Protein AF-A0A355DBF8-F1 (afdb_monomer)

Radius of gyration: 26.28 Å; Cα contacts (8 Å, |Δi|>4): 468; chains: 1; bounding box: 86×50×67 Å

Solvent-accessible surface area (backbone atoms only — not comparable to full-atom values): 27034 Å² total; per-residue (Å²): 114,77,66,80,81,60,58,61,68,63,49,49,53,48,66,75,42,72,82,57,58,82,89,74,49,54,72,70,55,44,55,54,45,52,59,50,47,58,53,50,49,53,42,51,53,51,52,51,52,47,31,46,59,65,34,53,73,75,43,67,56,92,89,52,71,64,51,10,53,47,71,62,74,80,52,55,57,67,54,52,49,53,52,50,48,43,62,66,62,61,81,92,58,79,98,62,48,53,61,53,51,56,54,51,74,59,52,44,67,74,75,76,63,45,87,90,41,70,83,67,71,78,57,68,70,68,66,71,60,78,71,70,74,86,64,60,64,66,51,50,47,51,55,49,46,53,53,49,53,46,37,70,75,75,36,62,66,45,48,52,58,50,46,56,50,51,42,53,54,45,51,53,55,47,73,67,66,56,62,80,48,51,47,57,52,51,50,43,54,48,47,55,52,52,50,43,44,52,46,58,52,66,58,39,82,92,56,54,71,69,58,33,54,53,47,51,52,51,53,47,52,48,42,56,52,51,37,49,51,53,30,54,60,52,69,76,57,89,75,95,65,55,70,70,59,46,51,43,36,47,50,35,39,50,54,50,52,15,54,51,41,39,53,49,50,42,52,52,44,55,51,51,41,45,72,74,41,48,78,78,59,42,70,66,56,76,90,45,60,66,55,84,82,59,89,71,58,74,88,50,44,61,46,37,44,46,63,78,51,91,63,82,65,49,70,60,54,52,51,51,41,39,53,51,34,66,73,52,21,75,46,97,86,41,76,48,43,71,83,29,61,40,49,46,24,29,45,42,34,43,34,71,71,48,82,57,63,71,102,50,41,46,52,55,55,53,49,53,39,52,53,52,38,51,51,39,54,76,70,68,54,56,67,75,64,41,72,68,51,59,94,35,71,66,59,49,52,42,50,50,51,41,41,51,51,35,45,29,29,76,77,47,62,46,67,56,52,59,50,53,52,52,48,53,50,45,50,51,42,33,57,51,36,40,45,71,54,68,39,68,58,61,31,43,54,51,51,40,49,50,48,68,55,51,52,52,67,67,46,64,89,41,40,70,54,34,40,71,74,72,70,41,67,47,121

pLDDT: mean 79.74, std 15.03, range [36.81, 97.88]

Sequence (475 aa):
MEVKDFNIEQYVNSYILCGRNKSELSQQEYDYYLEKKGSVEKNVQNILKHFSAYQREAGFSFDKEVLGYFPLEQFDSKDISKFLDHIFSVKDTDNFTGNKVVYNLSKISVDSIDNGTKDKTRSFDFFYMNEPSKNDFEERINSLKDKNRCIIRKEPQNVKMLIERCVFELEKFKEEKVLSNIAYVVDYVADLFLQIFNYWVISFTYTSFDKKMKMVKRIEAYLQSYKKSVIELNKGGSIKISLEDTVSIFISFLTKRNDYGEYMGILKELEKEQCQEPKFFANPQVLYKVKKGDIVSKDKERYIITEDTKVDDYADKLKKTKEIIKVFSQYGMRIADINSVFDVKVYFREIYLSNSKYKCQAKTIVRKYLEEYQNKKDNGYDMQEIVKSFEKESEYQFLREKISRGYFRETCDIRLYSEKNKLQKSLYEVLLSILLTYNYAGSIDLLQQLVNELIPICFEDFEDVFESINGYRIF

Structure (mmCIF, N/CA/C/O backbone):
data_AF-A0A355DBF8-F1
#
_entry.id   AF-A0A355DBF8-F1
#
loop_
_atom_site.group_PDB
_atom_site.id
_atom_site.type_symbol
_atom_site.label_atom_id
_atom_site.label_alt_id
_atom_site.label_comp_id
_atom_site.label_asym_id
_atom_site.label_entity_id
_atom_site.label_seq_id
_atom_site.pdbx_PDB_ins_code
_atom_site.Cartn_x
_atom_site.Cartn_y
_atom_site.Cartn_z
_atom_site.occupancy
_atom_site.B_iso_or_equiv
_atom_site.auth_seq_id
_atom_site.auth_comp_id
_atom_site.auth_asym_id
_atom_site.auth_atom_id
_atom_site.pdbx_PDB_model_num
ATOM 1 N N . MET A 1 1 ? -21.924 -12.452 19.438 1.00 46.19 1 MET A N 1
ATOM 2 C CA . MET A 1 1 ? -22.442 -12.017 20.751 1.00 46.19 1 MET A CA 1
ATOM 3 C C . MET A 1 1 ? -23.321 -10.812 20.462 1.00 46.19 1 MET A C 1
ATOM 5 O O . MET A 1 1 ? -22.826 -9.909 19.808 1.00 46.19 1 MET A O 1
ATOM 9 N N . GLU A 1 2 ? -24.612 -10.824 20.798 1.00 50.03 2 GLU A N 1
ATOM 10 C CA . GLU A 1 2 ? -25.422 -9.595 20.695 1.00 50.03 2 GLU A CA 1
ATOM 11 C C . GLU A 1 2 ? -24.901 -8.565 21.706 1.00 50.03 2 GLU A C 1
ATOM 13 O O . GLU A 1 2 ? -24.300 -8.964 22.708 1.00 50.03 2 GLU A O 1
ATOM 18 N N . VAL A 1 3 ? -25.121 -7.269 21.453 1.00 59.06 3 VAL A N 1
ATOM 19 C CA . VAL A 1 3 ? -24.948 -6.198 22.449 1.00 59.06 3 VAL A CA 1
ATOM 20 C C . VAL A 1 3 ? -26.001 -6.432 23.535 1.00 59.06 3 VAL A C 1
ATOM 22 O O . VAL A 1 3 ? -27.079 -5.841 23.534 1.00 59.06 3 VAL A O 1
ATOM 25 N N . LYS A 1 4 ? -25.742 -7.427 24.385 1.00 55.16 4 LYS A N 1
ATOM 26 C CA . LYS A 1 4 ? -26.599 -7.799 25.499 1.00 55.16 4 LYS A CA 1
ATOM 27 C C . LYS A 1 4 ? -26.622 -6.575 26.404 1.00 55.16 4 LYS A C 1
ATOM 29 O O . LYS A 1 4 ? -25.563 -6.102 26.790 1.00 55.16 4 LYS A O 1
ATOM 34 N N . ASP A 1 5 ? -27.813 -6.042 26.650 1.00 67.88 5 ASP A N 1
ATOM 35 C CA . ASP A 1 5 ? -28.116 -4.977 27.619 1.00 67.88 5 ASP A CA 1
ATOM 36 C C . ASP A 1 5 ? -28.332 -3.552 27.070 1.00 67.88 5 ASP A C 1
ATOM 38 O O . ASP A 1 5 ? -28.738 -2.688 27.846 1.00 67.88 5 ASP A O 1
ATOM 42 N N . PHE A 1 6 ? -28.197 -3.279 25.761 1.00 83.75 6 PHE A N 1
ATOM 43 C CA . PHE A 1 6 ? -28.568 -1.956 25.221 1.00 83.75 6 PHE A CA 1
ATOM 44 C C . PHE A 1 6 ? -30.070 -1.845 24.901 1.00 83.75 6 PHE A C 1
ATOM 46 O O . PHE A 1 6 ? -30.574 -2.460 23.958 1.00 83.75 6 PHE A O 1
ATOM 53 N N . ASN A 1 7 ? -30.798 -1.015 25.654 1.00 88.81 7 ASN A N 1
ATOM 54 C CA . ASN A 1 7 ? -32.223 -0.769 25.425 1.00 88.81 7 ASN A CA 1
ATOM 55 C C . ASN A 1 7 ? -32.445 0.301 24.337 1.00 88.81 7 ASN A C 1
ATOM 57 O O . ASN A 1 7 ? -32.482 1.502 24.616 1.00 88.81 7 ASN A O 1
ATOM 61 N N . ILE A 1 8 ? -32.635 -0.156 23.094 1.00 86.38 8 ILE A N 1
ATOM 62 C CA . ILE A 1 8 ? -32.883 0.705 21.924 1.00 86.38 8 ILE A CA 1
ATOM 63 C C . ILE A 1 8 ? -34.095 1.612 22.142 1.00 86.38 8 ILE A C 1
ATOM 65 O O . ILE A 1 8 ? -34.017 2.806 21.867 1.00 86.38 8 ILE A O 1
ATOM 69 N N . GLU A 1 9 ? -35.205 1.078 22.655 1.00 85.94 9 GLU A N 1
ATOM 70 C CA . GLU A 1 9 ? -36.422 1.868 22.849 1.00 85.94 9 GLU A CA 1
ATOM 71 C C . GLU A 1 9 ? -36.190 3.008 23.853 1.00 85.94 9 GLU A C 1
ATOM 73 O O . GLU A 1 9 ? -36.594 4.150 23.616 1.00 85.94 9 GLU A O 1
ATOM 78 N N . GLN A 1 10 ? -35.508 2.722 24.964 1.00 85.88 10 GLN A N 1
ATOM 79 C CA . GLN A 1 10 ? -35.168 3.727 25.969 1.00 85.88 10 GLN A CA 1
ATOM 80 C C . GLN A 1 10 ? -34.246 4.813 25.401 1.00 85.88 10 GLN A C 1
ATOM 82 O O . GLN A 1 10 ? -34.478 6.000 25.658 1.00 85.88 10 GLN A O 1
ATOM 87 N N . TYR A 1 11 ? -33.243 4.429 24.607 1.00 85.50 11 TYR A N 1
ATOM 88 C CA . TYR A 1 11 ? -32.364 5.374 23.922 1.00 85.50 11 TYR A CA 1
ATOM 89 C C . TYR A 1 11 ? -33.150 6.266 22.957 1.00 85.50 11 TYR A C 1
ATOM 91 O O . TYR A 1 11 ? -33.089 7.487 23.073 1.00 85.50 11 TYR A O 1
ATOM 99 N N . VAL A 1 12 ? -33.953 5.686 22.058 1.00 82.81 12 VAL A N 1
ATOM 100 C CA . VAL A 1 12 ? -34.687 6.461 21.045 1.00 82.81 12 VAL A CA 1
ATOM 101 C C . VAL A 1 12 ? -35.711 7.395 21.681 1.00 82.81 12 VAL A C 1
ATOM 103 O O . VAL A 1 12 ? -35.828 8.551 21.268 1.00 82.81 12 VAL A O 1
ATOM 106 N N . ASN A 1 13 ? -36.421 6.935 22.715 1.00 81.38 13 ASN A N 1
ATOM 107 C CA . ASN A 1 13 ? -37.328 7.796 23.468 1.00 81.38 13 ASN A CA 1
ATOM 108 C C . ASN A 1 13 ? -36.572 8.996 24.064 1.00 81.38 13 ASN A C 1
ATOM 110 O O . ASN A 1 13 ? -37.043 10.121 23.935 1.00 81.38 13 ASN A O 1
ATOM 114 N N . SER A 1 14 ? -35.394 8.775 24.655 1.00 80.31 14 SER A N 1
ATOM 115 C CA . SER A 1 14 ? -34.577 9.849 25.239 1.00 80.31 14 SER A CA 1
ATOM 116 C C . SER A 1 14 ? -34.027 10.806 24.173 1.00 80.31 14 SER A C 1
ATOM 118 O O . SER A 1 14 ? -34.100 12.022 24.345 1.00 80.31 14 SER A O 1
ATOM 120 N N . TYR A 1 15 ? -33.541 10.262 23.053 1.00 77.12 15 TYR A N 1
ATOM 121 C CA . TYR A 1 15 ? -32.942 11.009 21.947 1.00 77.12 15 TYR A CA 1
ATOM 122 C C . TYR A 1 15 ? -33.955 11.915 21.236 1.00 77.12 15 TYR A C 1
ATOM 124 O O . TYR A 1 15 ? -33.680 13.084 20.991 1.00 77.12 15 TYR A O 1
ATOM 132 N N . ILE A 1 16 ? -35.149 11.401 20.919 1.00 74.00 16 ILE A N 1
ATOM 133 C CA . ILE A 1 16 ? -36.159 12.173 20.176 1.00 74.00 16 ILE A CA 1
ATOM 134 C C . ILE A 1 16 ? -36.885 13.169 21.079 1.00 74.00 16 ILE A C 1
ATOM 136 O O . ILE A 1 16 ? -37.203 14.272 20.635 1.00 74.00 16 ILE A O 1
ATOM 140 N N . LEU A 1 17 ? -37.174 12.796 22.329 1.00 68.19 17 LEU A N 1
ATOM 141 C CA . LEU A 1 17 ? -37.921 13.671 23.233 1.00 68.19 17 LEU A CA 1
ATOM 142 C C . LEU A 1 17 ? -37.061 14.802 23.809 1.00 68.19 17 LEU A C 1
ATOM 144 O O . LEU A 1 17 ? -37.626 15.751 24.346 1.00 68.19 17 LEU A O 1
ATOM 148 N N . CYS A 1 18 ? -35.726 14.727 23.721 1.00 67.00 18 CYS A N 1
ATOM 149 C CA . CYS A 1 18 ? -34.801 15.713 24.297 1.00 67.00 18 CYS A CA 1
ATOM 150 C C . CYS A 1 18 ? -35.132 16.068 25.766 1.00 67.00 18 CYS A C 1
ATOM 152 O O . CYS A 1 18 ? -34.982 17.214 26.183 1.00 67.00 18 CYS A O 1
ATOM 154 N N . GLY A 1 19 ? -35.641 15.102 26.540 1.00 61.41 19 GLY A N 1
ATOM 155 C CA . GLY A 1 19 ? -36.061 15.301 27.934 1.00 61.41 19 GLY A CA 1
ATOM 156 C C . GLY A 1 19 ? -37.505 15.777 28.158 1.00 61.41 19 GLY A C 1
ATOM 157 O O . GLY A 1 19 ? -37.872 15.996 29.308 1.00 61.41 19 GLY A O 1
ATOM 158 N N . ARG A 1 20 ? -38.336 15.916 27.115 1.00 54.06 20 ARG A N 1
ATOM 159 C CA . ARG A 1 20 ? -39.782 16.190 27.241 1.00 54.06 20 ARG A CA 1
ATOM 160 C C . ARG A 1 20 ? -40.579 14.932 27.586 1.00 54.06 20 ARG A C 1
ATOM 162 O O . ARG A 1 20 ? -40.243 13.832 27.143 1.00 54.06 20 ARG A O 1
ATOM 169 N N . ASN A 1 21 ? -41.687 15.087 28.307 1.00 67.06 21 ASN A N 1
ATOM 170 C CA . ASN A 1 21 ? -42.620 13.980 28.523 1.00 67.06 21 ASN A CA 1
ATOM 171 C C . ASN A 1 21 ? -43.582 13.831 27.340 1.00 67.06 21 ASN A C 1
ATOM 173 O O . ASN A 1 21 ? -44.022 14.813 26.749 1.00 67.06 21 ASN A O 1
ATOM 177 N N . LYS A 1 22 ? -43.998 12.595 27.030 1.00 64.75 22 LYS A N 1
ATOM 178 C CA . LYS A 1 22 ? -45.002 12.335 25.975 1.00 64.75 22 LYS A CA 1
ATOM 179 C C . LYS A 1 22 ? -46.317 13.092 26.200 1.00 64.75 22 LYS A C 1
ATOM 181 O O . LYS A 1 22 ? -46.979 13.446 25.235 1.00 64.75 22 LYS A O 1
ATOM 186 N N . SER A 1 23 ? -46.679 13.341 27.459 1.00 70.12 23 SER A N 1
ATOM 187 C CA . SER A 1 23 ? -47.873 14.096 27.858 1.00 70.12 23 SER A CA 1
ATOM 188 C C . SER A 1 23 ? -47.797 15.598 27.562 1.00 70.12 23 SER A C 1
ATOM 190 O O . SER A 1 23 ? -48.798 16.287 27.715 1.00 70.12 23 SER A O 1
ATOM 192 N N . GLU A 1 24 ? -46.626 16.113 27.178 1.00 71.94 24 GLU A N 1
ATOM 193 C CA . GLU A 1 24 ? -46.385 17.531 26.873 1.00 71.94 24 GLU A CA 1
ATOM 194 C C . GLU A 1 24 ? -46.464 17.829 25.364 1.00 71.94 24 GLU A C 1
ATOM 196 O O . GLU A 1 24 ? -46.309 18.980 24.963 1.00 71.94 24 GLU A O 1
ATOM 201 N N . LEU A 1 25 ? -46.687 16.809 24.526 1.00 76.31 25 LEU A N 1
ATOM 202 C CA . LEU A 1 25 ? -46.773 16.938 23.069 1.00 76.31 25 LEU A CA 1
ATOM 203 C C . LEU A 1 25 ? -48.220 17.197 22.628 1.00 76.31 25 LEU A C 1
ATOM 205 O O . LEU A 1 25 ? -49.148 16.525 23.081 1.00 76.31 25 LEU A O 1
ATOM 209 N N . SER A 1 26 ? -48.419 18.124 21.691 1.00 81.19 26 SER A N 1
ATOM 210 C CA . SER A 1 26 ? -49.679 18.221 20.944 1.00 81.19 26 SER A CA 1
ATOM 211 C C . SER A 1 26 ? -49.894 16.988 20.053 1.00 81.19 26 SER A C 1
ATOM 213 O O . SER A 1 26 ? -48.952 16.264 19.740 1.00 81.19 26 SER A O 1
ATOM 215 N N . GLN A 1 27 ? -51.125 16.756 19.582 1.00 77.25 27 GLN A N 1
ATOM 216 C CA . GLN A 1 27 ? -51.433 15.614 18.707 1.00 77.25 27 GLN A CA 1
ATOM 217 C C . GLN A 1 27 ? -50.583 15.605 17.421 1.00 77.25 27 GLN A C 1
ATOM 219 O O . GLN A 1 27 ? -50.068 14.562 17.033 1.00 77.25 27 GLN A O 1
ATOM 224 N N . GLN A 1 28 ? -50.372 16.770 16.797 1.00 75.44 28 GLN A N 1
ATOM 225 C CA . GLN A 1 28 ? -49.509 16.890 15.615 1.00 75.44 28 GLN A CA 1
ATOM 226 C C . GLN A 1 28 ? -48.037 16.597 15.939 1.00 75.44 28 GLN A C 1
ATOM 228 O O . GLN A 1 28 ? -47.355 15.932 15.161 1.00 75.44 28 GLN A O 1
ATOM 233 N N . GLU A 1 29 ? -47.541 17.053 17.093 1.00 73.62 29 GLU A N 1
ATOM 234 C CA . GLU A 1 29 ? -46.182 16.740 17.549 1.00 73.62 29 GLU A CA 1
ATOM 235 C C . GLU A 1 29 ? -46.027 15.258 17.914 1.00 73.62 29 GLU A C 1
ATOM 237 O O . GLU A 1 29 ? -44.959 14.686 17.705 1.00 73.62 29 GLU A O 1
ATOM 242 N N . TYR A 1 30 ? -47.085 14.625 18.424 1.00 74.38 30 TYR A N 1
ATOM 243 C CA . TYR A 1 30 ? -47.113 13.208 18.770 1.00 74.38 30 TYR A CA 1
ATOM 244 C C . TYR A 1 30 ? -47.091 12.304 17.530 1.00 74.38 30 TYR A C 1
ATOM 246 O O . TYR A 1 30 ? -46.316 11.348 17.483 1.00 74.38 30 TYR A O 1
ATOM 254 N N . ASP A 1 31 ? -47.879 12.628 16.504 1.00 73.94 31 ASP A N 1
ATOM 255 C CA . ASP A 1 31 ? -47.898 11.870 15.247 1.00 73.94 31 ASP A CA 1
ATOM 256 C C . ASP A 1 31 ? -46.549 11.997 14.510 1.00 73.94 31 ASP A C 1
ATOM 258 O O . ASP A 1 31 ? -45.972 10.993 14.083 1.00 73.94 31 ASP A O 1
ATOM 262 N N . TYR A 1 32 ? -45.974 13.207 14.471 1.00 73.69 32 TYR A N 1
ATOM 263 C CA . TYR A 1 32 ? -44.613 13.440 13.967 1.00 73.69 32 TYR A CA 1
ATOM 264 C C . TYR A 1 32 ? -43.547 12.685 14.782 1.00 73.69 32 TYR A C 1
ATOM 266 O O . TYR A 1 32 ? -42.602 12.117 14.227 1.00 73.69 32 TYR A O 1
ATOM 274 N N . TYR A 1 33 ? -43.703 12.634 16.108 1.00 76.19 33 TYR A N 1
ATOM 275 C CA . TYR A 1 33 ? -42.840 11.859 16.997 1.00 76.19 33 TYR A CA 1
ATOM 276 C C . TYR A 1 33 ? -42.888 10.356 16.686 1.00 76.19 33 TYR A C 1
ATOM 278 O O . TYR A 1 33 ? -41.830 9.729 16.635 1.00 76.19 33 TYR A O 1
ATOM 286 N N . LEU A 1 34 ? -44.070 9.771 16.454 1.00 74.88 34 LEU A N 1
ATOM 287 C CA . LEU A 1 34 ? -44.217 8.342 16.151 1.00 74.88 34 LEU A CA 1
ATOM 288 C C . LEU A 1 34 ? -43.541 7.951 14.831 1.00 74.88 34 LEU A C 1
ATOM 290 O O . LEU A 1 34 ? -42.825 6.946 14.784 1.00 74.88 34 LEU A O 1
ATOM 294 N N . GLU A 1 35 ? -43.715 8.756 13.782 1.00 75.69 35 GLU A N 1
ATOM 295 C CA . GLU A 1 35 ? -43.056 8.534 12.490 1.00 75.69 35 GLU A CA 1
ATOM 296 C C . GLU A 1 35 ? -41.527 8.601 12.632 1.00 75.69 35 GLU A C 1
ATOM 298 O O . GLU A 1 35 ? -40.795 7.706 12.189 1.00 75.69 35 GLU A O 1
ATOM 303 N N . LYS A 1 36 ? -41.031 9.627 13.335 1.00 75.25 36 LYS A N 1
ATOM 304 C CA . LYS A 1 36 ? -39.598 9.803 13.579 1.00 75.25 36 LYS A CA 1
ATOM 305 C C . LYS A 1 36 ? -39.027 8.690 14.462 1.00 75.25 36 LYS A C 1
ATOM 307 O O . LYS A 1 36 ? -37.929 8.209 14.183 1.00 75.25 36 LYS A O 1
ATOM 312 N N . LYS A 1 37 ? -39.774 8.234 15.474 1.00 79.62 37 LYS A N 1
ATOM 313 C CA . LYS A 1 37 ? -39.401 7.117 16.357 1.00 79.62 37 LYS A CA 1
ATOM 314 C C . LYS A 1 37 ? -39.139 5.844 15.565 1.00 79.62 37 LYS A C 1
ATOM 316 O O . LYS A 1 37 ? -38.041 5.304 15.674 1.00 79.62 37 LYS A O 1
ATOM 321 N N . GLY A 1 38 ? -40.075 5.422 14.713 1.00 78.56 38 GLY A N 1
ATOM 322 C CA . GLY A 1 38 ? -39.902 4.207 13.910 1.00 78.56 38 GLY A CA 1
ATOM 323 C C . GLY A 1 38 ? -38.687 4.271 12.973 1.00 78.56 38 GLY A C 1
ATOM 324 O O . GLY A 1 38 ? -37.956 3.289 12.821 1.00 78.56 38 GLY A O 1
ATOM 325 N N . SER A 1 39 ? -38.419 5.441 12.382 1.00 79.12 39 SER A N 1
ATOM 326 C CA . SER A 1 39 ? -37.240 5.655 11.529 1.00 79.12 39 SER A CA 1
ATOM 327 C C . SER A 1 39 ? -35.922 5.577 12.313 1.00 79.12 39 SER A C 1
ATOM 329 O O . SER A 1 39 ? -34.994 4.870 11.908 1.00 79.12 39 SER A O 1
ATOM 331 N N . VAL A 1 40 ? -35.832 6.265 13.458 1.00 77.69 40 VAL A N 1
ATOM 332 C CA . VAL A 1 40 ? -34.623 6.271 14.297 1.00 77.69 40 VAL A CA 1
ATOM 333 C C . VAL A 1 40 ? -34.368 4.890 14.899 1.00 77.69 40 VAL A C 1
ATOM 335 O O . VAL A 1 40 ? -33.231 4.430 14.847 1.00 77.69 40 VAL A O 1
ATOM 338 N N . GLU A 1 41 ? -35.396 4.185 15.381 1.00 83.19 41 GLU A N 1
ATOM 339 C CA . GLU A 1 41 ? -35.267 2.806 15.878 1.00 83.19 41 GLU A CA 1
ATOM 340 C C . GLU A 1 41 ? -34.671 1.879 14.820 1.00 83.19 41 GLU A C 1
ATOM 342 O O . GLU A 1 41 ? -33.694 1.179 15.091 1.00 83.19 41 GLU A O 1
ATOM 347 N N . LYS A 1 42 ? -35.196 1.926 13.590 1.00 82.69 42 LYS A N 1
ATOM 348 C CA . LYS A 1 42 ? -34.672 1.129 12.476 1.00 82.69 42 LYS A CA 1
ATOM 349 C C . LYS A 1 42 ? -33.215 1.477 12.156 1.00 82.69 42 LYS A C 1
ATOM 351 O O . LYS A 1 42 ? -32.414 0.585 11.885 1.00 82.69 42 LYS A O 1
ATOM 356 N N . ASN A 1 43 ? -32.853 2.759 12.195 1.00 79.31 43 ASN A N 1
ATOM 357 C CA . ASN A 1 43 ? -31.478 3.199 11.954 1.00 79.31 43 ASN A CA 1
ATOM 358 C C . ASN A 1 43 ? -30.526 2.739 13.063 1.00 79.31 43 ASN A C 1
ATOM 360 O O . ASN A 1 43 ? -29.455 2.226 12.752 1.00 79.31 43 ASN A O 1
ATOM 364 N N . VAL A 1 44 ? -30.917 2.866 14.334 1.00 83.31 44 VAL A N 1
ATOM 365 C CA . VAL A 1 44 ? -30.139 2.367 15.479 1.00 83.31 44 VAL A CA 1
ATOM 366 C C . VAL A 1 44 ? -29.940 0.858 15.362 1.00 83.31 44 VAL A C 1
ATOM 368 O O . VAL A 1 44 ? -28.809 0.391 15.447 1.00 83.31 44 VAL A O 1
ATOM 371 N N . GLN A 1 45 ? -31.002 0.094 15.085 1.00 85.44 45 GLN A N 1
ATOM 372 C CA . GLN A 1 45 ? -30.911 -1.355 14.876 1.00 85.44 45 GLN A CA 1
ATOM 373 C C . GLN A 1 45 ? -29.932 -1.714 13.753 1.00 85.44 45 GLN A C 1
ATOM 375 O O . GLN A 1 45 ? -29.097 -2.600 13.924 1.00 85.44 45 GLN A O 1
ATOM 380 N N . ASN A 1 46 ? -30.001 -1.011 12.619 1.00 81.69 46 ASN A N 1
ATOM 381 C CA . ASN A 1 46 ? -29.083 -1.230 11.504 1.00 81.69 46 ASN A CA 1
ATOM 382 C C . ASN A 1 46 ? -27.632 -0.913 11.887 1.00 81.69 46 ASN A C 1
ATOM 384 O O . ASN A 1 46 ? -26.754 -1.730 11.618 1.00 81.69 46 ASN A O 1
ATOM 388 N N . ILE A 1 47 ? -27.376 0.233 12.530 1.00 80.25 47 ILE A N 1
ATOM 389 C CA . ILE A 1 47 ? -26.038 0.611 13.006 1.00 80.25 47 ILE A CA 1
ATOM 390 C C . ILE A 1 47 ? -25.505 -0.479 13.936 1.00 80.25 47 ILE A C 1
ATOM 392 O O . ILE A 1 47 ? -24.472 -1.075 13.649 1.00 80.25 47 ILE A O 1
ATOM 396 N N . LEU A 1 48 ? -26.234 -0.818 14.999 1.00 84.88 48 LEU A N 1
ATOM 397 C CA . LEU A 1 48 ? -25.796 -1.830 15.960 1.00 84.88 48 LEU A CA 1
ATOM 398 C C . LEU A 1 48 ? -25.532 -3.181 15.284 1.00 84.88 48 LEU A C 1
ATOM 400 O O . LEU A 1 48 ? -24.529 -3.825 15.582 1.00 84.88 48 LEU A O 1
ATOM 404 N N . LYS A 1 49 ? -26.363 -3.580 14.313 1.00 83.88 49 LYS A N 1
ATOM 405 C CA . LYS A 1 49 ? -26.156 -4.806 13.534 1.00 83.88 49 LYS A CA 1
ATOM 406 C C . LYS A 1 49 ? -24.808 -4.809 12.806 1.00 83.88 49 LYS A C 1
ATOM 408 O O . LYS A 1 49 ? -24.081 -5.794 12.921 1.00 83.88 49 LYS A O 1
ATOM 413 N N . HIS A 1 50 ? -24.459 -3.725 12.110 1.00 79.88 50 HIS A N 1
ATOM 414 C CA . HIS A 1 50 ? -23.187 -3.593 11.386 1.00 79.88 50 HIS A CA 1
ATOM 415 C C . HIS A 1 50 ? -21.965 -3.663 12.318 1.00 79.88 50 HIS A C 1
ATOM 417 O O . HIS A 1 50 ? -20.961 -4.299 12.000 1.00 79.88 50 HIS A O 1
ATOM 423 N N . PHE A 1 51 ? -22.072 -3.073 13.508 1.00 78.69 51 PHE A N 1
ATOM 424 C CA . PHE A 1 51 ? -21.003 -3.071 14.510 1.00 78.69 51 PHE A CA 1
ATOM 425 C C . PHE A 1 51 ? -20.930 -4.377 15.326 1.00 78.69 51 PHE A C 1
ATOM 427 O O . PHE A 1 51 ? -19.879 -4.726 15.848 1.00 78.69 51 PHE A O 1
ATOM 434 N N . SER A 1 52 ? -22.011 -5.161 15.374 1.00 68.25 52 SER A N 1
ATOM 435 C CA . SER A 1 52 ? -22.078 -6.437 16.108 1.00 68.25 52 SER A CA 1
ATOM 436 C C . SER A 1 52 ? -21.544 -7.662 15.345 1.00 68.25 52 SER A C 1
ATOM 438 O O . SER A 1 52 ? -21.555 -8.773 15.879 1.00 68.25 52 SER A O 1
ATOM 440 N N . ALA A 1 53 ? -21.066 -7.498 14.103 1.00 61.94 53 ALA A N 1
ATOM 441 C CA . ALA A 1 53 ? -20.676 -8.610 13.223 1.00 61.94 53 ALA A CA 1
ATOM 442 C C . ALA A 1 53 ? -19.413 -9.388 13.666 1.00 61.94 53 ALA A C 1
ATOM 444 O O . ALA A 1 53 ? -19.037 -10.360 13.012 1.00 61.94 53 ALA A O 1
ATOM 445 N N . TYR A 1 54 ? -18.780 -8.991 14.774 1.00 65.94 54 TYR A N 1
ATOM 446 C CA . TYR A 1 54 ? -17.725 -9.715 15.490 1.00 65.94 54 TYR A CA 1
ATOM 447 C C . TYR A 1 54 ? -16.634 -10.319 14.593 1.00 65.94 54 TYR A C 1
ATOM 449 O O . TYR A 1 54 ? -16.364 -11.521 14.580 1.00 65.94 54 TYR A O 1
ATOM 457 N N . GLN A 1 55 ? -15.993 -9.462 13.802 1.00 70.00 55 GLN A N 1
ATOM 458 C CA . GLN A 1 55 ? -14.979 -9.887 12.837 1.00 70.00 55 GLN A CA 1
ATOM 459 C C . GLN A 1 55 ? -13.559 -9.879 13.401 1.00 70.00 55 GLN A C 1
ATOM 461 O O . GLN A 1 55 ? -12.666 -10.488 12.802 1.00 70.00 55 GLN A O 1
ATOM 466 N N . ARG A 1 56 ? -13.349 -9.223 14.550 1.00 67.69 56 ARG A N 1
ATOM 467 C CA . ARG A 1 56 ? -12.041 -9.062 15.202 1.00 67.69 56 ARG A CA 1
ATOM 468 C C . ARG A 1 56 ? -11.350 -10.404 15.457 1.00 67.69 56 ARG A C 1
ATOM 470 O O . ARG A 1 56 ? -10.183 -10.568 15.111 1.00 67.69 56 ARG A O 1
ATOM 477 N N . GLU A 1 57 ? -12.084 -11.394 15.960 1.00 68.56 57 GLU A N 1
ATOM 478 C CA . GLU A 1 57 ? -11.539 -12.726 16.262 1.00 68.56 57 GLU A CA 1
ATOM 479 C C . GLU A 1 57 ? -11.180 -13.559 15.027 1.00 68.56 57 GLU A C 1
ATOM 481 O O . GLU A 1 57 ? -10.375 -14.491 15.104 1.00 68.56 57 GLU A O 1
ATOM 486 N N . ALA A 1 58 ? -11.774 -13.234 13.880 1.00 72.38 58 ALA A N 1
ATOM 487 C CA . ALA A 1 58 ? -11.523 -13.910 12.614 1.00 72.38 58 ALA A CA 1
ATOM 488 C C . ALA A 1 58 ? -10.378 -13.259 11.816 1.00 72.38 58 ALA A C 1
ATOM 490 O O . ALA A 1 58 ? -10.119 -13.666 10.680 1.00 72.38 58 ALA A O 1
ATOM 491 N N . GLY A 1 59 ? -9.731 -12.233 12.379 1.00 74.06 59 GLY A N 1
ATOM 492 C CA . GLY A 1 59 ? -8.642 -11.494 11.758 1.00 74.06 59 GLY A CA 1
ATOM 493 C C . GLY A 1 59 ? -9.063 -10.538 10.645 1.00 74.06 59 GLY A C 1
ATOM 494 O O . GLY A 1 59 ? -10.150 -10.639 10.049 1.00 74.06 59 GLY A O 1
ATOM 495 N N . PHE A 1 60 ? -8.157 -9.604 10.347 1.00 85.75 60 PHE A N 1
ATOM 496 C CA . PHE A 1 60 ? -8.351 -8.637 9.278 1.00 85.75 60 PHE A CA 1
ATOM 497 C C . PHE A 1 60 ? -8.321 -9.294 7.887 1.00 85.75 60 PHE A C 1
ATOM 499 O O . PHE A 1 60 ? -7.458 -10.129 7.591 1.00 85.75 60 PHE A O 1
ATOM 506 N N . SER A 1 61 ? -9.250 -8.880 7.025 1.00 82.62 61 SER A N 1
ATOM 507 C CA . SER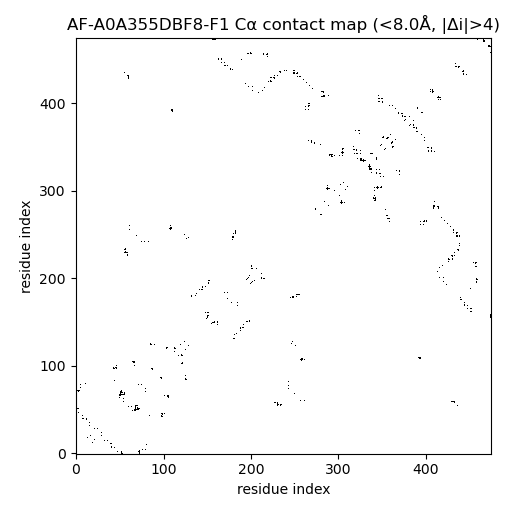 A 1 61 ? -9.213 -9.090 5.577 1.00 82.62 61 SER A CA 1
ATOM 508 C C . SER A 1 61 ? -9.876 -7.905 4.874 1.00 82.62 61 SER A C 1
ATOM 510 O O . SER A 1 61 ? -10.881 -7.377 5.349 1.00 82.62 61 SER A O 1
ATOM 512 N N . PHE A 1 62 ? -9.344 -7.521 3.713 1.00 79.69 62 PHE A N 1
ATOM 513 C CA . PHE A 1 62 ? -9.913 -6.456 2.884 1.00 79.69 62 PHE A CA 1
ATOM 514 C C . PHE A 1 62 ? -11.333 -6.765 2.385 1.00 79.69 62 PHE A C 1
ATOM 516 O O . PHE A 1 62 ? -12.087 -5.831 2.113 1.00 79.69 62 PHE A O 1
ATOM 523 N N . ASP A 1 63 ? -11.700 -8.047 2.307 1.00 77.00 63 ASP A N 1
ATOM 524 C CA . ASP A 1 63 ? -12.978 -8.510 1.753 1.00 77.00 63 ASP A CA 1
ATOM 525 C C . ASP A 1 63 ? -14.130 -8.500 2.775 1.00 77.00 63 ASP A C 1
ATOM 527 O O . ASP A 1 63 ? -15.280 -8.750 2.413 1.00 77.00 63 ASP A O 1
ATOM 531 N N . LYS A 1 64 ? -13.842 -8.241 4.057 1.00 76.38 64 LYS A N 1
ATOM 532 C CA . LYS A 1 64 ? -14.845 -8.264 5.127 1.00 76.38 64 LYS A CA 1
ATOM 533 C C . LYS A 1 64 ? -15.433 -6.878 5.414 1.00 76.38 64 LYS A C 1
ATOM 535 O O . LYS A 1 64 ? -14.845 -5.840 5.101 1.00 76.38 64 LYS A O 1
ATOM 540 N N . GLU A 1 65 ? -16.624 -6.874 6.008 1.00 78.25 65 GLU A N 1
ATOM 541 C CA . GLU A 1 65 ? -17.360 -5.655 6.343 1.00 78.25 65 GLU A CA 1
ATOM 542 C C . GLU A 1 65 ? -16.694 -4.890 7.494 1.00 78.25 65 GLU A C 1
ATOM 544 O O . GLU A 1 65 ? -16.674 -5.342 8.632 1.00 78.25 65 GLU A O 1
ATOM 549 N N . VAL A 1 66 ? -16.193 -3.693 7.203 1.00 80.56 66 VAL A N 1
ATOM 550 C CA . VAL A 1 66 ? -15.229 -3.006 8.068 1.00 80.56 66 VAL A CA 1
ATOM 551 C C . VAL A 1 66 ? -15.756 -2.600 9.452 1.00 80.56 66 VAL A C 1
ATOM 553 O O . VAL A 1 66 ? -14.980 -2.489 10.398 1.00 80.56 66 VAL A O 1
ATOM 556 N N . LEU A 1 67 ? -17.066 -2.382 9.585 1.00 82.44 67 LEU A N 1
ATOM 557 C CA . LEU A 1 67 ? -17.676 -1.924 10.837 1.00 82.44 67 LEU A CA 1
ATOM 558 C C . LEU A 1 67 ? -17.727 -3.029 11.891 1.00 82.44 67 LEU A C 1
ATOM 560 O O . LEU A 1 67 ? -17.637 -2.736 13.078 1.00 82.44 67 LEU A O 1
ATOM 564 N N . GLY A 1 68 ? -17.728 -4.293 11.460 1.00 81.81 68 GLY A N 1
ATOM 565 C CA . GLY A 1 68 ? -17.673 -5.450 12.351 1.00 81.81 68 GLY A CA 1
ATOM 566 C C . GLY A 1 68 ? -16.345 -5.623 13.092 1.00 81.81 68 GLY A C 1
ATOM 567 O O . GLY A 1 68 ? -16.202 -6.580 13.854 1.00 81.81 68 GLY A O 1
ATOM 568 N N . TYR A 1 69 ? -15.358 -4.756 12.845 1.00 86.56 69 TYR A N 1
ATOM 569 C CA . TYR A 1 69 ? -14.094 -4.729 13.577 1.00 86.56 69 TYR A CA 1
ATOM 570 C C . TYR A 1 69 ? -14.119 -3.839 14.821 1.00 86.56 69 TYR A C 1
ATOM 572 O O . TYR A 1 69 ? -13.257 -4.012 15.681 1.00 86.56 69 TYR A O 1
ATOM 580 N N . PHE A 1 70 ? -15.081 -2.920 14.927 1.00 86.75 70 PHE A N 1
ATOM 581 C CA . PHE A 1 70 ? -15.209 -2.061 16.096 1.00 86.75 70 PHE A CA 1
ATOM 582 C C . PHE A 1 70 ? -15.815 -2.847 17.270 1.00 86.75 70 PHE A C 1
ATOM 584 O O . PHE A 1 70 ? -16.872 -3.456 17.097 1.00 86.75 70 PHE A O 1
ATOM 591 N N . PRO A 1 71 ? -15.187 -2.837 18.457 1.00 85.06 71 PRO A N 1
ATOM 592 C CA . PRO A 1 71 ? -15.551 -3.721 19.560 1.00 85.06 71 PRO A CA 1
ATOM 593 C C . PRO A 1 71 ? -16.692 -3.133 20.403 1.00 85.06 71 PRO A C 1
ATOM 595 O O . PRO A 1 71 ? -16.526 -2.865 21.594 1.00 85.06 71 PRO A O 1
ATOM 598 N N . LEU A 1 72 ? -17.851 -2.877 19.785 1.00 84.44 72 LEU A N 1
ATOM 599 C CA . LEU A 1 72 ? -18.974 -2.207 20.453 1.00 84.44 72 LEU A CA 1
ATOM 600 C C . LEU A 1 72 ? -19.460 -2.980 21.691 1.00 84.44 72 LEU A C 1
ATOM 602 O O . LEU A 1 72 ? -19.909 -2.382 22.662 1.00 84.44 72 LEU A O 1
ATOM 606 N N . GLU A 1 73 ? -19.326 -4.305 21.672 1.00 81.69 73 GLU A N 1
ATOM 607 C CA . GLU A 1 73 ? -19.701 -5.215 22.756 1.00 81.69 73 GLU A CA 1
ATOM 608 C C . GLU A 1 73 ? -18.888 -5.049 24.049 1.00 81.69 73 GLU A C 1
ATOM 610 O O . GLU A 1 73 ? -19.245 -5.640 25.065 1.00 81.69 73 GLU A O 1
ATOM 615 N N . GLN A 1 74 ? -17.790 -4.288 24.019 1.00 82.25 74 GLN A N 1
ATOM 616 C CA . GLN A 1 74 ? -16.955 -4.032 25.197 1.00 82.25 74 GLN A CA 1
ATOM 617 C C . GLN A 1 74 ? -17.442 -2.838 26.027 1.00 82.25 74 GLN A C 1
ATOM 619 O O . GLN A 1 74 ? -16.953 -2.634 27.138 1.00 82.25 74 GLN A O 1
ATOM 624 N N . PHE A 1 75 ? -18.391 -2.060 25.502 1.00 84.81 75 PHE A N 1
ATOM 625 C CA . PHE A 1 75 ? -18.884 -0.838 26.126 1.00 84.81 75 PHE A CA 1
ATOM 626 C C . PHE A 1 75 ? -20.217 -1.051 26.832 1.00 84.81 75 PHE A C 1
ATOM 628 O O . PHE A 1 75 ? -21.044 -1.867 26.423 1.00 84.81 75 PHE A O 1
ATOM 635 N N . ASP A 1 76 ? -20.435 -0.281 27.896 1.00 87.12 76 ASP A N 1
ATOM 636 C CA . ASP A 1 76 ? -21.717 -0.259 28.584 1.00 87.12 76 ASP A CA 1
ATOM 637 C C . ASP A 1 76 ? -22.776 0.538 27.795 1.00 87.12 76 ASP A C 1
ATOM 639 O O . ASP A 1 76 ? -22.498 1.212 26.799 1.00 87.12 76 ASP A O 1
ATOM 643 N N . SER A 1 77 ? -24.026 0.493 28.261 1.00 86.81 77 SER A N 1
ATOM 644 C CA . SER A 1 77 ? -25.132 1.198 27.600 1.00 86.81 77 SER A CA 1
ATOM 645 C C . SER A 1 77 ? -24.949 2.717 27.516 1.00 86.81 77 SER A C 1
ATOM 647 O O . SER A 1 77 ? -25.489 3.353 26.605 1.00 86.81 77 SER A O 1
ATOM 649 N N . LYS A 1 78 ? -24.214 3.321 28.455 1.00 86.12 78 LYS A N 1
ATOM 650 C CA . LYS A 1 78 ? -23.975 4.766 28.474 1.00 86.12 78 LYS A CA 1
ATOM 651 C C . LYS A 1 78 ? -22.999 5.145 27.368 1.00 86.12 78 LYS A C 1
ATOM 653 O O . LYS A 1 78 ? -23.254 6.100 26.637 1.00 86.12 78 LYS A O 1
ATOM 658 N N . ASP A 1 79 ? -21.922 4.389 27.218 1.00 85.81 79 ASP A N 1
ATOM 659 C CA . ASP A 1 79 ? -20.936 4.612 26.168 1.00 85.81 79 ASP A CA 1
ATOM 660 C C . ASP A 1 79 ? -21.505 4.281 24.780 1.00 85.81 79 ASP A C 1
ATOM 662 O O . ASP A 1 79 ? -21.333 5.065 23.847 1.00 85.81 79 ASP A O 1
ATOM 666 N N . ILE A 1 80 ? -22.314 3.225 24.645 1.00 87.50 80 ILE A N 1
ATOM 667 C CA . ILE A 1 80 ? -23.042 2.953 23.393 1.00 87.50 80 ILE A CA 1
ATOM 668 C C . ILE A 1 80 ? -23.978 4.119 23.031 1.00 87.50 80 ILE A C 1
ATOM 670 O O . ILE A 1 80 ? -24.030 4.524 21.869 1.00 87.50 80 ILE A O 1
ATOM 674 N N . SER A 1 81 ? -24.674 4.710 24.011 1.00 85.38 81 SER A N 1
ATOM 675 C CA . SER A 1 81 ? -25.520 5.891 23.770 1.00 85.38 81 SER A CA 1
ATOM 676 C C . SER A 1 81 ? -24.699 7.075 23.250 1.00 85.38 81 SER A C 1
ATOM 678 O O . SER A 1 81 ? -25.058 7.657 22.231 1.00 85.38 81 SER A O 1
ATOM 680 N N . LYS A 1 82 ? -23.552 7.383 23.879 1.00 82.31 82 LYS A N 1
ATOM 681 C CA . LYS A 1 82 ? -22.647 8.454 23.419 1.00 82.31 82 LYS A CA 1
ATOM 682 C C . LYS A 1 82 ? -22.125 8.216 22.002 1.00 82.31 82 LYS A C 1
ATOM 684 O O . LYS A 1 82 ? -21.964 9.169 21.240 1.00 82.31 82 LYS A O 1
ATOM 689 N N . PHE A 1 83 ? -21.816 6.964 21.667 1.00 81.44 83 PHE A N 1
ATOM 690 C CA . PHE A 1 83 ? -21.362 6.573 20.336 1.00 81.44 83 PHE A CA 1
ATOM 691 C C . PHE A 1 83 ? -22.446 6.830 19.282 1.00 81.44 83 PHE A C 1
ATOM 693 O O . PHE A 1 83 ? -22.174 7.427 18.239 1.00 81.44 83 PHE A O 1
ATOM 700 N N . LEU A 1 84 ? -23.688 6.432 19.571 1.00 81.12 84 LEU A N 1
ATOM 701 C CA . LEU A 1 84 ? -24.831 6.692 18.696 1.00 81.12 84 LEU A CA 1
ATOM 702 C C . LEU A 1 84 ? -25.114 8.194 18.571 1.00 81.12 84 LEU A C 1
ATOM 704 O O . LEU A 1 84 ? -25.299 8.680 17.456 1.00 81.12 84 LEU A O 1
ATOM 708 N N . ASP A 1 85 ? -25.059 8.942 19.674 1.00 77.25 85 ASP A N 1
ATOM 709 C CA . ASP A 1 85 ? -25.223 10.399 19.663 1.00 77.25 85 ASP A CA 1
ATOM 710 C C . ASP A 1 85 ? -24.176 11.074 18.768 1.00 77.25 85 ASP A C 1
ATOM 712 O O . ASP A 1 85 ? -24.511 11.979 18.004 1.00 77.25 85 ASP A O 1
ATOM 716 N N . HIS A 1 86 ? -22.927 10.598 18.774 1.00 73.50 86 HIS A N 1
ATOM 717 C CA . HIS A 1 86 ? -21.902 11.068 17.837 1.00 73.50 86 HIS A CA 1
ATOM 718 C C . HIS A 1 86 ? -22.273 10.780 16.378 1.00 73.50 86 HIS A C 1
ATOM 720 O O . HIS A 1 86 ? -22.212 11.683 15.547 1.00 73.50 86 HIS A O 1
ATOM 726 N N . ILE A 1 87 ? -22.729 9.564 16.060 1.00 73.12 87 ILE A N 1
ATOM 727 C CA . ILE A 1 87 ? -23.158 9.213 14.695 1.00 73.12 87 ILE A CA 1
ATOM 728 C C . ILE A 1 87 ? -24.328 10.092 14.224 1.00 73.12 87 ILE A C 1
ATOM 730 O O . ILE A 1 87 ? -24.366 10.488 13.057 1.00 73.12 87 ILE A O 1
ATOM 734 N N . PHE A 1 88 ? -25.283 10.401 15.104 1.00 71.44 88 PHE A N 1
ATOM 735 C CA . PHE A 1 88 ? -26.478 11.168 14.743 1.00 71.44 88 PHE A CA 1
ATOM 736 C C . PHE A 1 88 ? -26.320 12.694 14.853 1.00 71.44 88 PHE A C 1
ATOM 738 O O . PHE A 1 88 ? -27.107 13.419 14.248 1.00 71.44 88 PHE A O 1
ATOM 745 N N . SER A 1 89 ? -25.332 13.206 15.593 1.00 64.12 89 SER A N 1
ATOM 746 C CA . SER A 1 89 ? -25.111 14.652 15.799 1.00 64.12 89 SER A CA 1
ATOM 747 C C . SER A 1 89 ? -24.414 15.367 14.635 1.00 64.12 89 SER A C 1
ATOM 749 O O . SER A 1 89 ? -24.260 16.590 14.672 1.00 64.12 89 SER A O 1
ATOM 751 N N . VAL A 1 90 ? -24.033 14.637 13.583 1.00 57.34 90 VAL A N 1
ATOM 752 C CA . VAL A 1 90 ? -23.427 15.180 12.361 1.00 57.34 90 VAL A CA 1
ATOM 753 C C . VAL A 1 90 ? -24.393 16.169 11.688 1.00 57.34 90 VAL A C 1
ATOM 755 O O . VAL A 1 90 ? -25.330 15.785 10.986 1.00 57.34 90 VAL A O 1
ATOM 758 N N . LYS A 1 91 ? -24.175 17.464 11.954 1.00 45.34 91 LYS A N 1
ATOM 759 C CA . LYS A 1 91 ? -25.017 18.590 11.523 1.00 45.34 91 LYS A CA 1
ATOM 760 C C . LYS A 1 91 ? -25.112 18.696 9.993 1.00 45.34 91 LYS A C 1
ATOM 762 O O . LYS A 1 91 ? -24.126 18.490 9.289 1.00 45.34 91 LYS A O 1
ATOM 767 N N . ASP A 1 92 ? -26.297 19.099 9.529 1.00 41.91 92 ASP A N 1
ATOM 768 C CA . ASP A 1 92 ? -26.663 19.503 8.154 1.00 41.91 92 ASP A CA 1
ATOM 769 C C . ASP A 1 92 ? -27.130 18.414 7.172 1.00 41.91 92 ASP A C 1
ATOM 771 O O . ASP A 1 92 ? -27.123 18.634 5.963 1.00 41.91 92 ASP A O 1
ATOM 775 N N . THR A 1 93 ? -27.598 17.253 7.634 1.00 41.75 93 THR A N 1
ATOM 776 C CA . THR A 1 93 ? -28.275 16.306 6.725 1.00 41.75 93 THR A CA 1
ATOM 777 C C . THR A 1 93 ? -29.596 15.822 7.304 1.00 41.75 93 THR A C 1
ATOM 779 O O . THR A 1 93 ? -29.646 15.226 8.377 1.00 41.75 93 THR A O 1
ATOM 782 N N . ASP A 1 94 ? -30.670 16.126 6.581 1.00 46.31 94 ASP A N 1
ATOM 783 C CA . ASP A 1 94 ? -32.057 15.782 6.878 1.00 46.31 94 ASP A CA 1
ATOM 784 C C . ASP A 1 94 ? -32.212 14.307 7.263 1.00 46.31 94 ASP A C 1
ATOM 786 O O . ASP A 1 94 ? -31.829 13.458 6.468 1.00 46.31 94 ASP A O 1
ATOM 790 N N . ASN A 1 95 ? -32.772 14.031 8.453 1.00 46.62 95 ASN A N 1
ATOM 791 C CA . ASN A 1 95 ? -33.492 12.840 8.974 1.00 46.62 95 ASN A CA 1
ATOM 792 C C . ASN A 1 95 ? -33.195 11.392 8.448 1.00 46.62 95 ASN A C 1
ATOM 794 O O . ASN A 1 95 ? -33.866 10.452 8.870 1.00 46.62 95 ASN A O 1
ATOM 798 N N . PHE A 1 96 ? -32.180 11.154 7.611 1.00 51.72 96 PHE A N 1
ATOM 799 C CA . PHE A 1 96 ? -31.848 9.905 6.895 1.00 51.72 96 PHE A CA 1
ATOM 800 C C . PHE A 1 96 ? -30.358 9.510 7.041 1.00 51.72 96 PHE A C 1
ATOM 802 O O . PHE A 1 96 ? -29.826 8.685 6.294 1.00 51.72 96 PHE A O 1
ATOM 809 N N . THR A 1 97 ? -29.658 10.096 8.009 1.00 57.62 97 THR A N 1
ATOM 810 C CA . THR A 1 97 ? -28.194 10.238 7.986 1.00 57.62 97 THR A CA 1
ATOM 811 C C . THR A 1 97 ? -27.415 9.021 8.486 1.00 57.62 97 THR A C 1
ATOM 813 O O . THR A 1 97 ? -26.357 8.717 7.938 1.00 57.62 97 THR A O 1
ATOM 816 N N . GLY A 1 98 ? -27.938 8.264 9.456 1.00 55.09 98 GLY A N 1
ATOM 817 C CA . GLY A 1 98 ? -27.199 7.157 10.086 1.00 55.09 98 GLY A CA 1
ATOM 818 C C . GLY A 1 98 ? -26.725 6.088 9.091 1.00 55.09 98 GLY A C 1
ATOM 819 O O . GLY A 1 98 ? -25.542 5.757 9.043 1.00 55.09 98 GLY A O 1
ATOM 820 N N . ASN A 1 99 ? -27.611 5.621 8.204 1.00 59.78 99 ASN A N 1
ATOM 821 C CA . ASN A 1 99 ? -27.243 4.633 7.178 1.00 59.78 99 ASN A CA 1
ATOM 822 C C . ASN A 1 99 ? -26.267 5.206 6.137 1.00 59.78 99 ASN A C 1
ATOM 824 O O . ASN A 1 99 ? -25.448 4.470 5.593 1.00 59.78 99 ASN A O 1
ATOM 828 N N . LYS A 1 100 ? -26.325 6.517 5.862 1.00 63.66 100 LYS A N 1
ATOM 829 C CA . LYS A 1 100 ? -25.395 7.193 4.946 1.00 63.66 100 LYS A CA 1
ATOM 830 C C . LYS A 1 100 ? -23.994 7.294 5.556 1.00 63.66 100 LYS A C 1
ATOM 832 O O . LYS A 1 100 ? -23.018 7.084 4.840 1.00 63.66 100 LYS A O 1
ATOM 837 N N . VAL A 1 101 ? -23.896 7.549 6.865 1.00 62.50 101 VAL A N 1
ATOM 838 C CA . VAL A 1 101 ? -22.634 7.517 7.624 1.00 62.50 101 VAL A CA 1
ATOM 839 C C . VAL A 1 101 ? -22.042 6.108 7.594 1.00 62.50 101 VAL A C 1
ATOM 841 O O . VAL A 1 101 ? -20.928 5.936 7.111 1.00 62.50 101 VAL A O 1
ATOM 844 N N . VAL A 1 102 ? -22.816 5.089 7.981 1.00 64.25 102 VAL A N 1
ATOM 845 C CA . VAL A 1 102 ? -22.427 3.663 7.914 1.00 64.25 102 VAL A CA 1
ATOM 846 C C . VAL A 1 102 ? -21.942 3.279 6.510 1.00 64.25 102 VAL A C 1
ATOM 848 O O . VAL A 1 102 ? -20.858 2.716 6.346 1.00 64.25 102 VAL A O 1
ATOM 851 N N . TYR A 1 103 ? -22.703 3.645 5.476 1.00 65.19 103 TYR A N 1
ATOM 852 C CA . TYR A 1 103 ? -22.338 3.387 4.085 1.00 65.19 103 TYR A CA 1
ATOM 853 C C . TYR A 1 103 ? -21.018 4.063 3.699 1.00 65.19 103 TYR A C 1
ATOM 855 O O . TYR A 1 103 ? -20.161 3.431 3.081 1.00 65.19 103 TYR A O 1
ATOM 863 N N . ASN A 1 104 ? -20.809 5.321 4.085 1.00 64.88 104 ASN A N 1
ATOM 864 C CA . ASN A 1 104 ? -19.582 6.049 3.771 1.00 64.88 104 ASN A CA 1
ATOM 865 C C . ASN A 1 104 ? -18.355 5.479 4.493 1.00 64.88 104 ASN A C 1
ATOM 867 O O . ASN A 1 104 ? -17.314 5.333 3.852 1.00 64.88 104 ASN A O 1
ATOM 871 N N . LEU A 1 105 ? -18.487 5.090 5.765 1.00 63.94 105 LEU A N 1
ATOM 872 C CA . LEU A 1 105 ? -17.418 4.450 6.542 1.00 63.94 105 LEU A CA 1
ATOM 873 C C . LEU A 1 105 ? -16.968 3.115 5.930 1.00 63.94 105 LEU A C 1
ATOM 875 O O . LEU A 1 105 ? -15.808 2.730 6.048 1.00 63.94 105 LEU A O 1
ATOM 879 N N . SER A 1 106 ? -17.871 2.419 5.234 1.00 64.06 106 SER A N 1
ATOM 880 C CA . SER A 1 106 ? -17.572 1.132 4.595 1.00 64.06 106 SER A CA 1
ATOM 881 C C . SER A 1 106 ? -16.780 1.233 3.277 1.00 64.06 106 SER A C 1
ATOM 883 O O . SER A 1 106 ? -16.180 0.241 2.839 1.00 64.06 106 SER A O 1
ATOM 885 N N . LYS A 1 107 ? -16.730 2.415 2.641 1.00 67.25 107 LYS A N 1
ATOM 886 C CA . LYS A 1 107 ? -16.118 2.607 1.312 1.00 67.25 107 LYS A CA 1
ATOM 887 C C . LYS A 1 107 ? -14.588 2.582 1.355 1.00 67.25 107 LYS A C 1
ATOM 889 O O . LYS A 1 107 ? -13.978 3.305 2.127 1.00 67.25 107 LYS A O 1
ATOM 894 N N . ILE A 1 108 ? -13.986 1.851 0.412 1.00 57.03 108 ILE A N 1
ATOM 895 C CA . ILE A 1 108 ? -12.526 1.650 0.294 1.00 57.03 108 ILE A CA 1
ATOM 896 C C . ILE A 1 108 ? -11.789 2.811 -0.401 1.00 57.03 108 ILE A C 1
ATOM 898 O O . ILE A 1 108 ? -10.577 2.912 -0.281 1.00 57.03 108 ILE A O 1
ATOM 902 N N . SER A 1 109 ? -12.466 3.695 -1.144 1.00 55.31 109 SER A N 1
ATOM 903 C CA . SER A 1 109 ? -11.722 4.582 -2.054 1.00 55.31 109 SER A CA 1
ATOM 904 C C . SER A 1 109 ? -10.905 5.660 -1.330 1.00 55.31 109 SER A C 1
ATOM 906 O O . SER A 1 109 ? -11.391 6.183 -0.338 1.00 55.31 109 SER A O 1
ATOM 908 N N . VAL A 1 110 ? -9.744 6.074 -1.841 1.00 52.09 110 VAL A N 1
ATOM 909 C CA . VAL A 1 110 ? -8.986 7.241 -1.322 1.00 52.09 110 VAL A CA 1
ATOM 910 C C . VAL A 1 110 ? -9.478 8.555 -1.955 1.00 52.09 110 VAL A C 1
ATOM 912 O O . VAL A 1 110 ? -9.604 9.565 -1.271 1.00 52.09 110 VAL A O 1
ATOM 915 N N . ASP A 1 111 ? -9.919 8.530 -3.220 1.00 49.41 111 ASP A N 1
ATOM 916 C CA . ASP A 1 111 ? -10.173 9.758 -4.003 1.00 49.41 111 ASP A CA 1
ATOM 917 C C . ASP A 1 111 ? -11.602 10.316 -3.939 1.00 49.41 111 ASP A C 1
ATOM 919 O O . ASP A 1 111 ? -11.913 11.288 -4.623 1.00 49.41 111 ASP A O 1
ATOM 923 N N . SER A 1 112 ? -12.520 9.702 -3.188 1.00 46.84 112 SER A N 1
ATOM 924 C CA . SER A 1 112 ? -13.924 10.146 -3.135 1.00 46.84 112 SER A CA 1
ATOM 925 C C . SER A 1 112 ? -14.157 11.301 -2.149 1.00 46.84 112 SER A C 1
ATOM 927 O O . SER A 1 112 ? -15.186 11.357 -1.471 1.00 46.84 112 SER A O 1
ATOM 929 N N . ILE A 1 113 ? -13.195 12.218 -2.049 1.00 43.75 113 ILE A N 1
ATOM 930 C CA . ILE A 1 113 ? -13.438 13.530 -1.453 1.00 43.75 113 ILE A CA 1
ATOM 931 C C . ILE A 1 113 ? -14.395 14.247 -2.414 1.00 43.75 113 ILE A C 1
ATOM 933 O O . ILE A 1 113 ? -13.978 14.788 -3.437 1.00 43.75 113 ILE A O 1
ATOM 937 N N . ASP A 1 114 ? -15.697 14.155 -2.143 1.00 40.00 114 ASP A N 1
ATOM 938 C CA . ASP A 1 114 ? -16.715 14.868 -2.910 1.00 40.00 114 ASP A CA 1
ATOM 939 C C . ASP A 1 114 ? -16.374 16.363 -2.871 1.00 40.00 114 ASP A C 1
ATOM 941 O O . ASP A 1 114 ? -16.217 16.949 -1.799 1.00 40.00 114 ASP A O 1
ATOM 945 N N . ASN A 1 115 ? -16.248 16.996 -4.039 1.00 40.91 115 ASN A N 1
ATOM 946 C CA . ASN A 1 115 ? -15.842 18.402 -4.140 1.00 40.91 115 ASN A CA 1
ATOM 947 C C . ASN A 1 115 ? -16.830 19.369 -3.451 1.00 40.91 115 ASN A C 1
ATOM 949 O O . ASN A 1 115 ? -16.451 20.501 -3.170 1.00 40.91 115 ASN A O 1
ATOM 953 N N . GLY A 1 116 ? -18.063 18.929 -3.160 1.00 40.94 116 GLY A N 1
ATOM 954 C CA . GLY A 1 116 ? -19.071 19.680 -2.397 1.00 40.94 116 GLY A CA 1
ATOM 955 C C . GLY A 1 116 ? -19.084 19.411 -0.884 1.00 40.94 116 GLY A C 1
ATOM 956 O O . GLY A 1 116 ? -19.778 20.110 -0.154 1.00 40.94 116 GLY A O 1
ATOM 957 N N . THR A 1 117 ? -18.330 18.421 -0.401 1.00 39.59 117 THR A N 1
ATOM 958 C CA . THR A 1 117 ? -18.242 18.026 1.020 1.00 39.59 117 THR A CA 1
ATOM 959 C C . THR A 1 117 ? -16.791 17.796 1.449 1.00 39.59 117 THR A C 1
ATOM 961 O O . THR A 1 117 ? -16.519 16.992 2.348 1.00 39.59 117 THR A O 1
ATOM 964 N N . LYS A 1 118 ? -15.870 18.524 0.799 1.00 38.03 118 LYS A N 1
ATOM 965 C CA . LYS A 1 118 ? -14.409 18.458 0.958 1.00 38.03 118 LYS A CA 1
ATOM 966 C C . LYS A 1 118 ? -13.936 18.485 2.416 1.00 38.03 118 LYS A C 1
ATOM 968 O O . LYS A 1 118 ? -12.920 17.866 2.704 1.00 38.03 118 LYS A O 1
ATOM 973 N N . ASP A 1 119 ? -14.747 19.047 3.311 1.00 38.28 119 ASP A N 1
ATOM 974 C CA . ASP A 1 119 ? -14.436 19.181 4.736 1.00 38.28 119 ASP A CA 1
ATOM 975 C C . ASP A 1 119 ? -15.273 18.290 5.679 1.00 38.28 119 ASP A C 1
ATOM 977 O O . ASP A 1 119 ? -15.116 18.401 6.885 1.00 38.28 119 ASP A O 1
ATOM 981 N N . LYS A 1 120 ? -16.223 17.459 5.207 1.00 38.00 120 LYS A N 1
ATOM 982 C CA . LYS A 1 120 ? -17.229 16.866 6.131 1.00 38.00 120 LYS A CA 1
ATOM 983 C C . LYS A 1 120 ? -17.652 15.412 5.920 1.00 38.00 120 LYS A C 1
ATOM 985 O O . LYS A 1 120 ? -18.413 14.900 6.731 1.00 38.00 120 LYS A O 1
ATOM 990 N N . THR A 1 121 ? -17.250 14.723 4.848 1.00 38.09 121 THR A N 1
ATOM 991 C CA . THR A 1 121 ? -17.803 13.368 4.559 1.00 38.09 121 THR A CA 1
ATOM 992 C C . THR A 1 121 ? -16.836 12.197 4.692 1.00 38.09 121 THR A C 1
ATOM 994 O O . THR A 1 121 ? -17.268 11.047 4.602 1.00 38.09 121 THR A O 1
ATOM 997 N N . ARG A 1 122 ? -15.544 12.467 4.892 1.00 36.81 122 ARG A N 1
ATOM 998 C CA . ARG A 1 122 ? -14.495 11.440 5.023 1.00 36.81 122 ARG A CA 1
ATOM 999 C C . ARG A 1 122 ? -13.413 11.769 6.040 1.00 36.81 122 ARG A C 1
ATOM 1001 O O . ARG A 1 122 ? -12.774 10.836 6.518 1.00 36.81 122 ARG A O 1
ATOM 1008 N N . SER A 1 123 ? -13.209 13.043 6.369 1.00 39.53 123 SER A N 1
ATOM 1009 C CA . SER A 1 123 ? -12.489 13.400 7.581 1.00 39.53 123 SER A CA 1
ATOM 1010 C C . SER A 1 123 ? -13.329 12.933 8.765 1.00 39.53 123 SER A C 1
ATOM 1012 O O . SER A 1 123 ? -14.540 13.145 8.821 1.00 39.53 123 SER A O 1
ATOM 1014 N N . PHE A 1 124 ? -12.700 12.249 9.712 1.00 45.03 124 PHE A N 1
ATOM 1015 C CA . PHE A 1 124 ? -13.324 11.888 10.980 1.00 45.03 124 PHE A CA 1
ATOM 1016 C C . PHE A 1 124 ? -13.466 13.080 11.934 1.00 45.03 124 PHE A C 1
ATOM 1018 O O . PHE A 1 124 ? -13.532 12.900 13.149 1.00 45.03 124 PHE A O 1
ATOM 1025 N N . ASP A 1 125 ? -13.642 14.283 11.384 1.00 40.78 125 ASP A N 1
ATOM 1026 C CA . ASP A 1 125 ? -14.109 15.463 12.115 1.00 40.78 125 ASP A CA 1
ATOM 1027 C C . ASP A 1 125 ? -15.449 15.165 12.819 1.00 40.78 125 ASP A C 1
ATOM 1029 O O . ASP A 1 125 ? -15.811 15.821 13.792 1.00 40.78 125 ASP A O 1
ATOM 1033 N N . PHE A 1 126 ? -16.140 14.097 12.386 1.00 41.88 126 PHE A N 1
ATOM 1034 C CA . PHE A 1 126 ? -17.271 13.438 13.044 1.00 41.88 126 PHE A CA 1
ATOM 1035 C C . PHE A 1 126 ? -17.093 13.161 14.544 1.00 41.88 126 PHE A C 1
ATOM 1037 O O . PHE A 1 126 ? -18.088 13.152 15.263 1.00 41.88 126 PHE A O 1
ATOM 1044 N N . PHE A 1 127 ? -15.870 12.907 15.022 1.00 44.59 127 PHE A N 1
ATOM 1045 C CA . PHE A 1 127 ? -15.623 12.547 16.425 1.00 44.59 127 PHE A CA 1
ATOM 1046 C C . PHE A 1 127 ? -14.956 13.648 17.253 1.00 44.59 127 PHE A C 1
ATOM 1048 O O . PHE A 1 127 ? -14.476 13.345 18.342 1.00 44.59 127 PHE A O 1
ATOM 1055 N N . TYR A 1 128 ? -14.920 14.903 16.772 1.00 41.22 128 TYR A N 1
ATOM 1056 C CA . TYR A 1 128 ? -14.297 16.036 17.484 1.00 41.22 128 TYR A CA 1
ATOM 1057 C C . TYR A 1 128 ? -12.953 15.668 18.128 1.00 41.22 128 TYR A C 1
ATOM 1059 O O . TYR A 1 128 ? -12.634 16.073 19.247 1.00 41.22 128 TYR A O 1
ATOM 1067 N N . MET A 1 129 ? -12.161 14.848 17.439 1.00 40.97 129 MET A N 1
ATOM 1068 C CA . MET A 1 129 ? -10.823 14.562 17.915 1.00 40.97 129 MET A CA 1
ATOM 1069 C C . MET A 1 129 ? -10.007 15.807 17.651 1.00 40.97 129 MET A C 1
ATOM 1071 O O . MET A 1 129 ? -10.066 16.348 16.548 1.00 40.97 129 MET A O 1
ATOM 1075 N N . ASN A 1 130 ? -9.278 16.267 18.669 1.00 37.34 130 ASN A N 1
ATOM 1076 C CA . ASN A 1 130 ? -8.232 17.256 18.470 1.00 37.34 130 ASN A CA 1
ATOM 1077 C C . ASN A 1 130 ? -7.423 16.773 17.272 1.00 37.34 130 ASN A C 1
ATOM 1079 O O . ASN A 1 130 ? -6.819 15.697 17.353 1.00 37.34 130 ASN A O 1
ATOM 1083 N N . GLU A 1 131 ? -7.484 17.507 16.155 1.00 38.81 131 GLU A N 1
ATOM 1084 C CA . GLU A 1 131 ? -6.610 17.223 15.031 1.00 38.81 131 GLU A CA 1
ATOM 1085 C C . GLU A 1 131 ? -5.212 17.115 15.639 1.00 38.81 131 GLU A C 1
ATOM 1087 O O . GLU A 1 131 ? -4.802 18.044 16.350 1.00 38.81 131 GLU A O 1
ATOM 1092 N N . PRO A 1 132 ? -4.503 15.977 15.483 1.00 40.16 132 PRO A N 1
ATOM 1093 C CA . PRO A 1 132 ? -3.105 15.949 15.864 1.00 40.16 132 PRO A CA 1
ATOM 1094 C C . PRO A 1 132 ? -2.505 17.132 15.132 1.00 40.16 132 PRO A C 1
ATOM 1096 O O . PRO A 1 132 ? -2.656 17.200 13.914 1.00 40.16 132 PRO A O 1
ATOM 1099 N N . SER A 1 133 ? -1.963 18.096 15.877 1.00 43.88 133 SER A N 1
ATOM 1100 C CA . SER A 1 133 ? -1.440 19.337 15.324 1.00 43.88 133 SER A CA 1
ATOM 1101 C C . SER A 1 133 ? -0.532 18.971 14.155 1.00 43.88 133 SER A C 1
ATOM 1103 O O . SER A 1 133 ? 0.588 18.488 14.351 1.00 43.88 133 SER A O 1
ATOM 1105 N N . LYS A 1 134 ? -1.068 19.093 12.937 1.00 52.94 134 LYS A N 1
ATOM 1106 C CA . LYS A 1 134 ? -0.362 18.791 11.702 1.00 52.94 134 LYS A CA 1
ATOM 1107 C C . LYS A 1 134 ? 0.715 19.853 11.606 1.00 52.94 134 LYS A C 1
ATOM 1109 O O . LYS A 1 134 ? 0.393 21.002 11.327 1.00 52.94 134 LYS A O 1
ATOM 1114 N N . ASN A 1 135 ? 1.943 19.483 11.968 1.00 63.72 135 ASN A N 1
ATOM 1115 C CA . ASN A 1 135 ? 3.142 19.793 11.187 1.00 63.72 135 ASN A CA 1
ATOM 1116 C C . ASN A 1 135 ? 4.442 19.218 11.781 1.00 63.72 135 ASN A C 1
ATOM 1118 O O . ASN A 1 135 ? 5.359 18.998 11.012 1.00 63.72 135 ASN A O 1
ATOM 1122 N N . ASP A 1 136 ? 4.522 18.798 13.051 1.00 71.06 136 ASP A N 1
ATOM 1123 C CA . ASP A 1 136 ? 5.824 18.322 13.581 1.00 71.06 136 ASP A CA 1
ATOM 1124 C C . ASP A 1 136 ? 6.003 16.791 13.547 1.00 71.06 136 ASP A C 1
ATOM 1126 O O . ASP A 1 136 ? 7.065 16.275 13.179 1.00 71.06 136 ASP A O 1
ATOM 1130 N N . PHE A 1 137 ? 4.969 16.020 13.916 1.00 81.50 137 PHE A N 1
ATOM 1131 C CA . PHE A 1 137 ? 5.092 14.556 14.006 1.00 81.50 137 PHE A CA 1
ATOM 1132 C C . PHE A 1 137 ? 5.191 13.893 12.627 1.00 81.50 137 PHE A C 1
ATOM 1134 O O . PHE A 1 137 ? 6.018 13.006 12.414 1.00 81.50 137 PHE A O 1
ATOM 1141 N N . GLU A 1 138 ? 4.379 14.346 11.671 1.00 82.62 138 GLU A N 1
ATOM 1142 C CA . GLU A 1 138 ? 4.419 13.858 10.292 1.00 82.62 138 GLU A CA 1
ATOM 1143 C C . GLU A 1 138 ? 5.777 14.153 9.636 1.00 82.62 138 GLU A C 1
ATOM 1145 O O . GLU A 1 138 ? 6.374 13.264 9.023 1.00 82.62 138 GLU A O 1
ATOM 1150 N N . GLU A 1 139 ? 6.313 15.363 9.824 1.00 84.62 139 GLU A N 1
ATOM 1151 C CA . GLU A 1 139 ? 7.644 15.739 9.343 1.00 84.62 139 GLU A CA 1
ATOM 1152 C C . GLU A 1 139 ? 8.742 14.877 9.970 1.00 84.62 139 GLU A C 1
ATOM 1154 O O . GLU A 1 139 ? 9.612 14.361 9.256 1.00 84.62 139 GLU A O 1
ATOM 1159 N N . ARG A 1 140 ? 8.675 14.632 11.287 1.00 89.38 140 ARG A N 1
ATOM 1160 C CA . ARG A 1 140 ? 9.591 13.711 11.973 1.00 89.38 140 ARG A CA 1
ATOM 1161 C C . ARG A 1 140 ? 9.521 12.309 11.371 1.00 89.38 140 ARG A C 1
ATOM 1163 O O . ARG A 1 140 ? 10.565 11.729 11.068 1.00 89.38 140 ARG A O 1
ATOM 1170 N N . ILE A 1 141 ? 8.321 11.767 11.167 1.00 90.12 141 ILE A N 1
ATOM 1171 C CA . ILE A 1 141 ? 8.118 10.436 10.580 1.00 90.12 141 ILE A CA 1
ATOM 1172 C C . ILE A 1 141 ? 8.673 10.374 9.155 1.00 90.12 141 ILE A C 1
ATOM 1174 O O . ILE A 1 141 ? 9.376 9.422 8.814 1.00 90.12 141 ILE A O 1
ATOM 1178 N N . ASN A 1 142 ? 8.426 11.392 8.332 1.00 87.12 142 ASN A N 1
ATOM 1179 C CA . ASN A 1 142 ? 8.955 11.462 6.971 1.00 87.12 142 ASN A CA 1
ATOM 1180 C C . ASN A 1 142 ? 10.489 11.552 6.962 1.00 87.12 142 ASN A C 1
ATOM 1182 O O . ASN A 1 142 ? 11.140 10.812 6.222 1.00 87.12 142 ASN A O 1
ATOM 1186 N N . SER A 1 143 ? 11.081 12.336 7.868 1.00 89.62 143 SER A N 1
ATOM 1187 C CA . SER A 1 143 ? 12.535 12.385 8.062 1.00 89.62 143 SER A CA 1
ATOM 1188 C C . SER A 1 143 ? 13.116 11.019 8.448 1.00 89.62 143 SER A C 1
ATOM 1190 O O . SER A 1 143 ? 14.168 10.619 7.944 1.00 89.62 143 SER A O 1
ATOM 1192 N N . LEU A 1 144 ? 12.441 10.270 9.327 1.00 92.31 144 LEU A N 1
ATOM 1193 C CA . LEU A 1 144 ? 12.865 8.922 9.713 1.00 92.31 144 LEU A CA 1
ATOM 1194 C C . LEU A 1 144 ? 12.760 7.930 8.548 1.00 92.31 144 LEU A C 1
ATOM 1196 O O . LEU A 1 144 ? 13.709 7.178 8.315 1.00 92.31 144 LEU A O 1
ATOM 1200 N N . LYS A 1 145 ? 11.664 7.963 7.776 1.00 91.75 145 LYS A N 1
ATOM 1201 C CA . LYS A 1 145 ? 11.506 7.155 6.553 1.00 91.75 145 LYS A CA 1
ATOM 1202 C C . LYS A 1 145 ? 12.655 7.407 5.578 1.00 91.75 145 LYS A C 1
ATOM 1204 O O . LYS A 1 145 ? 13.263 6.458 5.088 1.00 91.75 145 LYS A O 1
ATOM 1209 N N . ASP A 1 146 ? 13.016 8.665 5.343 1.00 88.06 146 ASP A N 1
ATOM 1210 C CA . ASP A 1 146 ? 14.101 9.019 4.424 1.00 88.06 146 ASP A CA 1
ATOM 1211 C C . ASP A 1 146 ? 15.476 8.547 4.904 1.00 88.06 146 ASP A C 1
ATOM 1213 O O . ASP A 1 146 ? 16.271 8.035 4.109 1.00 88.06 146 ASP A O 1
ATOM 1217 N N . LYS A 1 147 ? 15.738 8.614 6.212 1.00 88.94 147 LYS A N 1
ATOM 1218 C CA . LYS A 1 147 ? 16.965 8.059 6.801 1.00 88.94 147 LYS A CA 1
ATOM 1219 C C . LYS A 1 147 ? 17.017 6.535 6.668 1.00 88.94 147 LYS A C 1
ATOM 1221 O O . LYS A 1 147 ? 18.045 6.007 6.246 1.00 88.94 147 LYS A O 1
ATOM 1226 N N . ASN A 1 148 ? 15.916 5.834 6.939 1.00 90.31 148 ASN A N 1
ATOM 1227 C CA . ASN A 1 148 ? 15.840 4.380 6.770 1.00 90.31 148 ASN A CA 1
ATOM 1228 C C . ASN A 1 148 ? 16.031 3.979 5.306 1.00 90.31 148 ASN A C 1
ATOM 1230 O O . ASN A 1 148 ? 16.835 3.101 5.006 1.00 90.31 148 ASN A O 1
ATOM 1234 N N . ARG A 1 149 ? 15.366 4.672 4.375 1.00 87.69 149 ARG A N 1
ATOM 1235 C CA . ARG A 1 149 ? 15.567 4.499 2.928 1.00 87.69 149 ARG A CA 1
ATOM 1236 C C . ARG A 1 149 ? 17.029 4.683 2.535 1.00 87.69 149 ARG A C 1
ATOM 1238 O O . ARG A 1 149 ? 17.508 3.947 1.677 1.00 87.69 149 ARG A O 1
ATOM 1245 N N . CYS A 1 150 ? 17.733 5.647 3.128 1.00 84.94 150 CYS A N 1
ATOM 1246 C CA . CYS A 1 150 ? 19.156 5.854 2.872 1.00 84.94 150 CYS A CA 1
ATOM 1247 C C . CYS A 1 150 ? 19.982 4.640 3.310 1.00 84.94 150 CYS A C 1
ATOM 1249 O O . CYS A 1 150 ? 20.721 4.103 2.487 1.00 84.94 150 CYS A O 1
ATOM 1251 N N . ILE A 1 151 ? 19.790 4.159 4.543 1.00 85.38 151 ILE A N 1
ATOM 1252 C CA . ILE A 1 151 ? 20.507 2.988 5.071 1.00 85.38 151 ILE A CA 1
ATOM 1253 C C . ILE A 1 151 ? 20.221 1.752 4.213 1.00 85.38 151 ILE A C 1
ATOM 1255 O O . ILE A 1 151 ? 21.138 1.154 3.660 1.00 85.38 151 ILE A O 1
ATOM 1259 N N . ILE A 1 152 ? 18.941 1.427 4.005 1.00 85.81 152 ILE A N 1
ATOM 1260 C CA . ILE A 1 152 ? 18.509 0.247 3.244 1.00 85.81 152 ILE A CA 1
ATOM 1261 C C . ILE A 1 152 ? 19.099 0.254 1.834 1.00 85.81 152 ILE A C 1
ATOM 1263 O O . ILE A 1 152 ? 19.438 -0.799 1.318 1.00 85.81 152 ILE A O 1
ATOM 1267 N N . ARG A 1 153 ? 19.208 1.412 1.181 1.00 79.88 153 ARG A N 1
ATOM 1268 C CA . ARG A 1 153 ? 19.609 1.476 -0.232 1.00 79.88 153 ARG A CA 1
ATOM 1269 C C . ARG A 1 153 ? 21.103 1.702 -0.448 1.00 79.88 153 ARG A C 1
ATOM 1271 O O . ARG A 1 153 ? 21.579 1.415 -1.541 1.00 79.88 153 ARG A O 1
ATOM 1278 N N . LYS A 1 154 ? 21.816 2.289 0.517 1.00 80.62 154 LYS A N 1
ATOM 1279 C CA . LYS A 1 154 ? 23.215 2.722 0.345 1.00 80.62 154 LYS A CA 1
ATOM 1280 C C . LYS A 1 154 ? 24.187 2.079 1.329 1.00 80.62 154 LYS A C 1
ATOM 1282 O O . LYS A 1 154 ? 25.371 2.017 1.025 1.00 80.62 154 LYS A O 1
ATOM 1287 N N . GLU A 1 155 ? 23.707 1.612 2.477 1.00 80.00 155 GLU A N 1
ATOM 1288 C CA . GLU A 1 155 ? 24.543 1.138 3.585 1.00 80.00 155 GLU A CA 1
ATOM 1289 C C . GLU A 1 155 ? 24.019 -0.192 4.161 1.00 80.00 155 GLU A C 1
ATOM 1291 O O . GLU A 1 155 ? 23.672 -0.269 5.341 1.00 80.00 155 GLU A O 1
ATOM 1296 N N . PRO A 1 156 ? 23.932 -1.265 3.356 1.00 69.56 156 PRO A N 1
ATOM 1297 C CA . PRO A 1 156 ? 23.453 -2.570 3.825 1.00 69.56 156 PRO A CA 1
ATOM 1298 C C . PRO A 1 156 ? 24.206 -3.151 5.019 1.00 69.56 156 PRO A C 1
ATOM 1300 O O . PRO A 1 156 ? 23.631 -3.879 5.817 1.00 69.56 156 PRO A O 1
ATOM 1303 N N . GLN A 1 157 ? 25.489 -2.835 5.160 1.00 73.94 157 GLN A N 1
ATOM 1304 C CA . GLN A 1 157 ? 26.290 -3.255 6.306 1.00 73.94 157 GLN A CA 1
ATOM 1305 C C . GLN A 1 157 ? 25.757 -2.695 7.638 1.00 73.94 157 GLN A C 1
ATOM 1307 O O . GLN A 1 157 ? 26.070 -3.217 8.699 1.00 73.94 157 GLN A O 1
ATOM 1312 N N . ASN A 1 158 ? 24.908 -1.663 7.590 1.00 82.06 158 ASN A N 1
ATOM 1313 C CA . ASN A 1 158 ? 24.321 -1.014 8.756 1.00 82.06 158 ASN A CA 1
ATOM 1314 C C . ASN A 1 158 ? 22.910 -1.544 9.092 1.00 82.06 158 ASN A C 1
ATOM 1316 O O . ASN A 1 158 ? 22.148 -0.867 9.782 1.00 82.06 158 ASN A O 1
ATOM 1320 N N . VAL A 1 159 ? 22.525 -2.740 8.629 1.00 80.06 159 VAL A N 1
ATOM 1321 C CA . VAL A 1 159 ? 21.203 -3.341 8.923 1.00 80.06 159 VAL A CA 1
ATOM 1322 C C . VAL A 1 159 ? 20.976 -3.544 10.422 1.00 80.06 159 VAL A C 1
ATOM 1324 O O . VAL A 1 159 ? 19.881 -3.273 10.909 1.00 80.06 159 VAL A O 1
ATOM 1327 N N . LYS A 1 160 ? 21.999 -3.936 11.186 1.00 83.25 160 LYS A N 1
ATOM 1328 C CA . LYS A 1 160 ? 21.890 -4.023 12.650 1.00 83.25 160 LYS A CA 1
ATOM 1329 C C . LYS A 1 160 ? 21.549 -2.670 13.283 1.00 83.25 160 LYS A C 1
ATOM 1331 O O . LYS A 1 160 ? 20.596 -2.566 14.050 1.00 83.25 160 LYS A O 1
ATOM 1336 N N . MET A 1 161 ? 22.247 -1.615 12.862 1.00 86.56 161 MET A N 1
ATOM 1337 C CA . MET A 1 161 ? 21.960 -0.240 13.282 1.00 86.56 161 MET A CA 1
ATOM 1338 C C . MET A 1 161 ? 20.556 0.210 12.844 1.00 86.56 161 MET A C 1
ATOM 1340 O O . MET A 1 161 ? 19.898 0.954 13.568 1.00 86.56 161 MET A O 1
ATOM 1344 N N . LEU A 1 162 ? 20.068 -0.236 11.679 1.00 89.25 162 LEU A N 1
ATOM 1345 C CA . LEU A 1 162 ? 18.697 0.024 11.231 1.00 89.25 162 LEU A CA 1
ATOM 1346 C C . LEU A 1 162 ? 17.672 -0.578 12.202 1.00 89.25 162 LEU A C 1
ATOM 1348 O O . LEU A 1 162 ? 16.736 0.127 12.574 1.00 89.25 162 LEU A O 1
ATOM 1352 N N . ILE A 1 163 ? 17.857 -1.834 12.627 1.00 91.00 163 ILE A N 1
ATOM 1353 C CA . ILE A 1 163 ? 16.987 -2.499 13.613 1.00 91.00 163 ILE A CA 1
ATOM 1354 C C . ILE A 1 163 ? 17.008 -1.719 14.931 1.00 91.00 163 ILE A C 1
ATOM 1356 O O . ILE A 1 163 ? 15.960 -1.253 15.376 1.00 91.00 163 ILE A O 1
ATOM 1360 N N . GLU A 1 164 ? 18.195 -1.513 15.509 1.00 91.19 164 GLU A N 1
ATOM 1361 C CA . GLU A 1 164 ? 18.380 -0.824 16.795 1.00 91.19 164 GLU A CA 1
ATOM 1362 C C . GLU A 1 164 ? 17.738 0.568 16.787 1.00 91.19 164 GLU A C 1
ATOM 1364 O O . GLU A 1 164 ? 16.985 0.930 17.692 1.00 91.19 164 GLU A O 1
ATOM 1369 N N . ARG A 1 165 ? 17.960 1.331 15.713 1.00 92.12 165 ARG A N 1
ATOM 1370 C CA . ARG A 1 165 ? 17.360 2.652 15.524 1.00 92.12 165 ARG A CA 1
ATOM 1371 C C . ARG A 1 165 ? 15.839 2.589 15.426 1.00 92.12 165 ARG A C 1
ATOM 1373 O O . ARG A 1 165 ? 15.162 3.434 16.008 1.00 92.12 165 ARG A O 1
ATOM 1380 N N . CYS A 1 166 ? 15.298 1.649 14.653 1.00 94.25 166 CYS A N 1
ATOM 1381 C CA . CYS A 1 166 ? 13.853 1.526 14.488 1.00 94.25 166 CYS A CA 1
ATOM 1382 C C . CYS A 1 166 ? 13.180 1.178 15.813 1.00 94.25 166 CYS A C 1
ATOM 1384 O O . CYS A 1 166 ? 12.194 1.819 16.164 1.00 94.25 166 CYS A O 1
ATOM 1386 N N . VAL A 1 167 ? 13.739 0.226 16.563 1.00 95.25 167 VAL A N 1
ATOM 1387 C CA . VAL A 1 167 ? 13.240 -0.159 17.889 1.00 95.25 167 VAL A CA 1
ATOM 1388 C C . VAL A 1 167 ? 13.303 1.019 18.859 1.00 95.25 167 VAL A C 1
ATOM 1390 O O . VAL A 1 167 ? 12.315 1.303 19.529 1.00 95.25 167 VAL A O 1
ATOM 1393 N N . PHE A 1 168 ? 14.415 1.757 18.875 1.00 95.06 168 PHE A N 1
ATOM 1394 C CA . PHE A 1 168 ? 14.574 2.939 19.721 1.00 95.06 168 PHE A CA 1
ATOM 1395 C C . PHE A 1 168 ? 13.543 4.038 19.423 1.00 95.06 168 PHE A C 1
ATOM 1397 O O . PHE A 1 168 ? 12.952 4.599 20.342 1.00 95.06 168 PHE A O 1
ATOM 1404 N N . GLU A 1 169 ? 13.288 4.348 18.148 1.00 94.62 169 GLU A N 1
ATOM 1405 C CA . GLU A 1 169 ? 12.268 5.344 17.790 1.00 94.62 169 GLU A CA 1
ATOM 1406 C C . GLU A 1 169 ? 10.847 4.852 18.096 1.00 94.62 169 GLU A C 1
ATOM 1408 O O . GLU A 1 169 ? 10.024 5.638 18.560 1.00 94.62 169 GLU A O 1
ATOM 1413 N N . LEU A 1 170 ? 10.567 3.557 17.910 1.00 94.75 170 LEU A N 1
ATOM 1414 C CA . LEU A 1 170 ? 9.298 2.961 18.329 1.00 94.75 170 LEU A CA 1
ATOM 1415 C C . LEU A 1 170 ? 9.102 3.078 19.848 1.00 94.75 170 LEU A C 1
ATOM 1417 O O . LEU A 1 170 ? 8.016 3.456 20.277 1.00 94.75 170 LEU A O 1
ATOM 1421 N N . GLU A 1 171 ? 10.139 2.844 20.656 1.00 94.25 171 GLU A N 1
ATOM 1422 C CA . GLU A 1 171 ? 10.047 3.005 22.114 1.00 94.25 171 GLU A CA 1
ATOM 1423 C C . GLU A 1 171 ? 9.732 4.455 22.507 1.00 94.25 171 GLU A C 1
ATOM 1425 O O . GLU A 1 171 ? 8.847 4.695 23.324 1.00 94.25 171 GLU A O 1
ATOM 1430 N N . LYS A 1 172 ? 10.337 5.447 21.842 1.00 92.31 172 LYS A N 1
ATOM 1431 C CA . LYS A 1 172 ? 9.960 6.856 22.054 1.00 92.31 172 LYS A CA 1
ATOM 1432 C C . LYS A 1 172 ? 8.492 7.121 21.733 1.00 92.31 172 LYS A C 1
ATOM 1434 O O . LYS A 1 172 ? 7.801 7.784 22.499 1.00 92.31 172 LYS A O 1
ATOM 1439 N N . PHE A 1 173 ? 7.987 6.591 20.617 1.00 90.75 173 PHE A N 1
ATOM 1440 C CA . PHE A 1 173 ? 6.571 6.751 20.277 1.00 90.75 173 PHE A CA 1
ATOM 1441 C C . PHE A 1 173 ? 5.658 6.094 21.314 1.00 90.75 173 PHE A C 1
ATOM 1443 O O . PHE A 1 173 ? 4.577 6.616 21.593 1.00 90.75 173 PHE A O 1
ATOM 1450 N N . LYS A 1 174 ? 6.088 4.977 21.910 1.00 90.75 174 LYS A N 1
ATOM 1451 C CA . LYS A 1 174 ? 5.386 4.318 23.016 1.00 90.75 174 LYS A CA 1
ATOM 1452 C C . LYS A 1 174 ? 5.286 5.224 24.243 1.00 90.75 174 LYS A C 1
ATOM 1454 O O . LYS A 1 174 ? 4.211 5.310 24.835 1.00 90.75 174 LYS A O 1
ATOM 1459 N N . GLU A 1 175 ? 6.372 5.910 24.598 1.00 88.19 175 GLU A N 1
ATOM 1460 C CA . GLU A 1 175 ? 6.436 6.850 25.727 1.00 88.19 175 GLU A CA 1
ATOM 1461 C C . GLU A 1 175 ? 5.540 8.081 25.525 1.00 88.19 175 GLU A C 1
ATOM 1463 O O . GLU A 1 175 ? 4.913 8.540 26.480 1.00 88.19 175 GLU A O 1
ATOM 1468 N N . GLU A 1 176 ? 5.421 8.571 24.285 1.00 83.31 176 GLU A N 1
ATOM 1469 C CA . GLU A 1 176 ? 4.589 9.732 23.931 1.00 83.31 176 GLU A CA 1
ATOM 1470 C C . GLU A 1 176 ? 3.081 9.483 24.139 1.00 83.31 176 GLU A C 1
ATOM 1472 O O . GLU A 1 176 ? 2.342 10.420 24.434 1.00 83.31 176 GLU A O 1
ATOM 1477 N N . LYS A 1 177 ? 2.615 8.229 24.014 1.00 76.31 177 LYS A N 1
ATOM 1478 C CA . LYS A 1 177 ? 1.211 7.801 24.237 1.00 76.31 177 LYS A CA 1
ATOM 1479 C C . LYS A 1 177 ? 0.149 8.608 23.470 1.00 76.31 177 LYS A C 1
ATOM 1481 O O . LYS A 1 177 ? -1.006 8.679 23.888 1.00 76.31 177 LYS A O 1
ATOM 1486 N N . VAL A 1 178 ? 0.510 9.184 22.326 1.00 78.06 178 VAL A N 1
ATOM 1487 C CA . VAL A 1 178 ? -0.420 9.936 21.474 1.00 78.06 178 VAL A CA 1
ATOM 1488 C C . VAL A 1 178 ? -1.130 8.972 20.523 1.00 78.06 178 VAL A C 1
ATOM 1490 O O . VAL A 1 178 ? -0.592 8.586 19.489 1.00 78.06 178 VAL A O 1
ATOM 1493 N N . LEU A 1 179 ? -2.358 8.576 20.865 1.00 74.62 179 LEU A N 1
ATOM 1494 C CA . LEU A 1 179 ? -3.130 7.577 20.111 1.00 74.62 179 LEU A CA 1
ATOM 1495 C C . LEU A 1 179 ? -3.330 7.927 18.638 1.00 74.62 179 LEU A C 1
ATOM 1497 O O . LEU A 1 179 ? -3.176 7.062 17.776 1.00 74.62 179 LEU A O 1
ATOM 1501 N N . SER A 1 180 ? -3.601 9.198 18.346 1.00 69.88 180 SER A N 1
ATOM 1502 C CA . SER A 1 180 ? -3.781 9.700 16.982 1.00 69.88 180 SER A CA 1
ATOM 1503 C C . SER A 1 180 ? -2.527 9.549 16.111 1.00 69.88 180 SER A C 1
ATOM 1505 O O . SER A 1 180 ? -2.626 9.584 14.884 1.00 69.88 180 SER A O 1
ATOM 1507 N N . ASN A 1 181 ? -1.357 9.304 16.713 1.00 81.50 181 ASN A N 1
ATOM 1508 C CA . ASN A 1 181 ? -0.110 9.108 15.985 1.00 81.50 181 ASN A CA 1
ATOM 1509 C C . ASN A 1 181 ? 0.095 7.670 15.487 1.00 81.50 181 ASN A C 1
ATOM 1511 O O . ASN A 1 181 ? 0.950 7.449 14.625 1.00 81.50 181 ASN A O 1
ATOM 1515 N N . ILE A 1 182 ? -0.684 6.686 15.961 1.00 86.50 182 ILE A N 1
ATOM 1516 C CA . ILE A 1 182 ? -0.450 5.269 15.629 1.00 86.50 182 ILE A CA 1
ATOM 1517 C C . ILE A 1 182 ? -0.511 4.997 14.118 1.00 86.50 182 ILE A C 1
ATOM 1519 O O . ILE A 1 182 ? 0.252 4.177 13.609 1.00 86.50 182 ILE A O 1
ATOM 1523 N N . ALA A 1 183 ? -1.349 5.730 13.377 1.00 85.62 183 ALA A N 1
ATOM 1524 C CA . ALA A 1 183 ? -1.436 5.630 11.921 1.00 85.62 183 ALA A CA 1
ATOM 1525 C C . ALA A 1 183 ? -0.104 5.972 11.230 1.00 85.62 183 ALA A C 1
ATOM 1527 O O . ALA A 1 183 ? 0.322 5.268 10.312 1.00 85.62 183 ALA A O 1
ATOM 1528 N N . TYR A 1 184 ? 0.577 7.023 11.692 1.00 87.69 184 TYR A N 1
ATOM 1529 C CA . TYR A 1 184 ? 1.875 7.439 11.159 1.00 87.69 184 TYR A CA 1
ATOM 1530 C C . TYR A 1 184 ? 2.986 6.455 11.538 1.00 87.69 184 TYR A C 1
ATOM 1532 O O . TYR A 1 184 ? 3.878 6.194 10.728 1.00 87.69 184 TYR A O 1
ATOM 1540 N N . VAL A 1 185 ? 2.924 5.879 12.743 1.00 91.94 185 VAL A N 1
ATOM 1541 C CA . VAL A 1 185 ? 3.883 4.858 13.188 1.00 91.94 185 VAL A CA 1
ATOM 1542 C C . VAL A 1 185 ? 3.734 3.572 12.370 1.00 91.94 185 VAL A C 1
ATOM 1544 O O . VAL A 1 185 ? 4.728 3.005 11.916 1.00 91.94 185 VAL A O 1
ATOM 1547 N N . VAL A 1 186 ? 2.500 3.141 12.099 1.00 93.81 186 VAL A N 1
ATOM 1548 C CA . VAL A 1 186 ? 2.234 2.008 11.203 1.00 93.81 186 VAL A CA 1
ATOM 1549 C C . VAL A 1 186 ? 2.761 2.285 9.796 1.00 93.81 186 VAL A C 1
ATOM 1551 O O . VAL A 1 186 ? 3.422 1.425 9.218 1.00 93.81 186 VAL A O 1
ATOM 1554 N N . ASP A 1 187 ? 2.566 3.492 9.262 1.00 91.00 187 ASP A N 1
ATOM 1555 C CA . ASP A 1 187 ? 3.124 3.873 7.960 1.00 91.00 187 ASP A CA 1
ATOM 1556 C C . ASP A 1 187 ? 4.654 3.910 7.937 1.00 91.00 187 ASP A C 1
ATOM 1558 O O . ASP A 1 187 ? 5.268 3.628 6.906 1.00 91.00 187 ASP A O 1
ATOM 1562 N N . TYR A 1 188 ? 5.286 4.298 9.044 1.00 94.62 188 TYR A N 1
ATOM 1563 C CA . TYR A 1 188 ? 6.738 4.262 9.195 1.00 94.62 188 TYR A CA 1
ATOM 1564 C C . TYR A 1 188 ? 7.274 2.831 9.069 1.00 94.62 188 TYR A C 1
ATOM 1566 O O . TYR A 1 188 ? 8.187 2.582 8.278 1.00 94.62 188 TYR A O 1
ATOM 1574 N N . VAL A 1 189 ? 6.657 1.881 9.775 1.00 96.88 189 VAL A N 1
ATOM 1575 C CA . VAL A 1 189 ? 7.028 0.459 9.715 1.00 96.88 189 VAL A CA 1
ATOM 1576 C C . VAL A 1 189 ? 6.665 -0.162 8.362 1.00 96.88 189 VAL A C 1
ATOM 1578 O O . VAL A 1 189 ? 7.439 -0.946 7.811 1.00 96.88 189 VAL A O 1
ATOM 1581 N N . ALA A 1 190 ? 5.531 0.228 7.773 1.00 95.94 190 ALA A N 1
ATOM 1582 C CA . ALA A 1 190 ? 5.152 -0.187 6.427 1.00 95.94 190 ALA A CA 1
ATOM 1583 C C . ALA A 1 190 ? 6.210 0.231 5.398 1.00 95.94 190 ALA A C 1
ATOM 1585 O O . ALA A 1 190 ? 6.668 -0.606 4.623 1.00 95.94 190 ALA A O 1
ATOM 1586 N N . ASP A 1 191 ? 6.632 1.503 5.398 1.00 93.69 191 ASP A N 1
ATOM 1587 C CA . ASP A 1 191 ? 7.657 1.982 4.467 1.00 93.69 191 ASP A CA 1
ATOM 1588 C C . ASP A 1 191 ? 8.963 1.202 4.638 1.00 93.69 191 ASP A C 1
ATOM 1590 O O . ASP A 1 191 ? 9.483 0.693 3.648 1.00 93.69 191 ASP A O 1
ATOM 1594 N N . LEU A 1 192 ? 9.437 1.026 5.877 1.00 95.06 192 LEU A N 1
ATOM 1595 C CA . LEU A 1 192 ? 10.636 0.248 6.201 1.00 95.06 192 LEU A CA 1
ATOM 1596 C C . LEU A 1 192 ? 10.637 -1.128 5.515 1.00 95.06 192 LEU A C 1
ATOM 1598 O O . LEU A 1 192 ? 11.555 -1.439 4.750 1.00 95.06 192 LEU A O 1
ATOM 1602 N N . PHE A 1 193 ? 9.593 -1.930 5.725 1.00 96.44 193 PHE A N 1
ATOM 1603 C CA . PHE A 1 193 ? 9.521 -3.267 5.134 1.00 96.44 193 PHE A CA 1
ATOM 1604 C C . PHE A 1 193 ? 9.316 -3.248 3.626 1.00 96.44 193 PHE A C 1
ATOM 1606 O O . PHE A 1 193 ? 9.929 -4.047 2.922 1.00 96.44 193 PHE A O 1
ATOM 1613 N N . LEU A 1 194 ? 8.521 -2.319 3.094 1.00 93.38 194 LEU A N 1
ATOM 1614 C CA . LEU A 1 194 ? 8.348 -2.203 1.647 1.00 93.38 194 LEU A CA 1
ATOM 1615 C C . LEU A 1 194 ? 9.654 -1.825 0.948 1.00 93.38 194 LEU A C 1
ATOM 1617 O O . LEU A 1 194 ? 9.909 -2.305 -0.159 1.00 93.38 194 LEU A O 1
ATOM 1621 N N . GLN A 1 195 ? 10.506 -1.009 1.570 1.00 90.00 195 GLN A N 1
ATOM 1622 C CA . GLN A 1 195 ? 11.843 -0.745 1.043 1.00 90.00 195 GLN A CA 1
ATOM 1623 C C . GLN A 1 195 ? 12.715 -2.002 1.064 1.00 90.00 195 GLN A C 1
ATOM 1625 O O . GLN A 1 195 ? 13.361 -2.299 0.057 1.00 90.00 195 GLN A O 1
ATOM 1630 N N . ILE A 1 196 ? 12.700 -2.762 2.163 1.00 91.56 196 ILE A N 1
ATOM 1631 C CA . ILE A 1 196 ? 13.463 -4.012 2.285 1.00 91.56 196 ILE A CA 1
ATOM 1632 C C . ILE A 1 196 ? 13.002 -5.037 1.242 1.00 91.56 196 ILE A C 1
ATOM 1634 O O . ILE A 1 196 ? 13.828 -5.563 0.495 1.00 91.56 196 ILE A O 1
ATOM 1638 N N . PHE A 1 197 ? 11.694 -5.268 1.114 1.00 91.88 197 PHE A N 1
ATOM 1639 C CA . PHE A 1 197 ? 11.141 -6.200 0.133 1.00 91.88 197 PHE A CA 1
ATOM 1640 C C . PHE A 1 197 ? 11.524 -5.796 -1.290 1.00 91.88 197 PHE A C 1
ATOM 1642 O O . PHE A 1 197 ? 12.048 -6.606 -2.051 1.00 91.88 197 PHE A O 1
ATOM 1649 N N . ASN A 1 198 ? 11.316 -4.531 -1.659 1.00 86.62 198 ASN A N 1
ATOM 1650 C CA . ASN A 1 198 ? 11.600 -4.086 -3.018 1.00 86.62 198 ASN A CA 1
ATOM 1651 C C . ASN A 1 198 ? 13.097 -4.131 -3.345 1.00 86.62 198 ASN A C 1
ATOM 1653 O O . ASN A 1 198 ? 13.452 -4.566 -4.440 1.00 86.62 198 ASN A O 1
ATOM 1657 N N . TYR A 1 199 ? 13.967 -3.685 -2.437 1.00 83.56 199 TYR A N 1
ATOM 1658 C CA . TYR A 1 199 ? 15.391 -3.523 -2.726 1.00 83.56 199 TYR A CA 1
ATOM 1659 C C . TYR A 1 199 ? 16.183 -4.817 -2.515 1.00 83.56 199 TYR A C 1
ATOM 1661 O O . TYR A 1 199 ? 16.866 -5.264 -3.435 1.00 83.56 199 TYR A O 1
ATOM 1669 N N . TRP A 1 200 ? 16.041 -5.446 -1.348 1.00 84.31 200 TRP A N 1
ATOM 1670 C CA . TRP A 1 200 ? 16.843 -6.604 -0.950 1.00 84.31 200 TRP A CA 1
ATOM 1671 C C . TRP A 1 200 ? 16.233 -7.914 -1.417 1.00 84.31 200 TRP A C 1
ATOM 1673 O O . TRP A 1 200 ? 16.886 -8.680 -2.117 1.00 84.31 200 TRP A O 1
ATOM 1683 N N . VAL A 1 201 ? 14.954 -8.141 -1.122 1.00 86.81 201 VAL A N 1
ATOM 1684 C CA . VAL A 1 201 ? 14.308 -9.426 -1.433 1.00 86.81 201 VAL A CA 1
ATOM 1685 C C . VAL A 1 201 ? 14.090 -9.577 -2.940 1.00 86.81 201 VAL A C 1
ATOM 1687 O O . VAL A 1 201 ? 14.375 -10.622 -3.525 1.00 86.81 201 VAL A O 1
ATOM 1690 N N . ILE A 1 202 ? 13.601 -8.522 -3.594 1.00 85.25 202 ILE A N 1
ATOM 1691 C CA . ILE A 1 202 ? 13.123 -8.610 -4.972 1.00 85.25 202 ILE A CA 1
ATOM 1692 C C . ILE A 1 202 ? 14.155 -8.113 -5.994 1.00 85.25 202 ILE A C 1
ATOM 1694 O O . ILE A 1 202 ? 14.461 -8.828 -6.954 1.00 85.25 202 ILE A O 1
ATOM 1698 N N . SER A 1 203 ? 14.714 -6.911 -5.819 1.00 79.19 203 SER A N 1
ATOM 1699 C CA . SER A 1 203 ? 15.530 -6.267 -6.867 1.00 79.19 203 SER A CA 1
ATOM 1700 C C . SER A 1 203 ? 17.025 -6.581 -6.801 1.00 79.19 203 SER A C 1
ATOM 1702 O O . SER A 1 203 ? 17.717 -6.362 -7.793 1.00 79.19 203 SER A O 1
ATOM 1704 N N . PHE A 1 204 ? 17.543 -7.112 -5.691 1.00 79.06 204 PHE A N 1
ATOM 1705 C CA . PHE A 1 204 ? 18.986 -7.286 -5.522 1.00 79.06 204 PHE A CA 1
ATOM 1706 C C . PHE A 1 204 ? 19.584 -8.238 -6.564 1.00 79.06 204 PHE A C 1
ATOM 1708 O O . PHE A 1 204 ? 19.130 -9.371 -6.736 1.00 79.06 204 PHE A O 1
ATOM 1715 N N . THR A 1 205 ? 20.584 -7.773 -7.309 1.00 74.31 205 THR A N 1
ATOM 1716 C CA . THR A 1 205 ? 21.055 -8.439 -8.534 1.00 74.31 205 THR A CA 1
ATOM 1717 C C . THR A 1 205 ? 21.971 -9.630 -8.281 1.00 74.31 205 THR A C 1
ATOM 1719 O O . THR A 1 205 ? 22.084 -10.487 -9.152 1.00 74.31 205 THR A O 1
ATOM 1722 N N . TYR A 1 206 ? 22.596 -9.715 -7.105 1.00 76.44 206 TYR A N 1
ATOM 1723 C CA . TYR A 1 206 ? 23.537 -10.792 -6.771 1.00 76.44 206 TYR A CA 1
ATOM 1724 C C . TYR A 1 206 ? 22.860 -12.044 -6.188 1.00 76.44 206 TYR A C 1
ATOM 1726 O O . TYR A 1 206 ? 23.534 -13.019 -5.868 1.00 76.44 206 TYR A O 1
ATOM 1734 N N . THR A 1 207 ? 21.525 -12.055 -6.098 1.00 79.75 207 THR A N 1
ATOM 1735 C CA . THR A 1 207 ? 20.748 -13.209 -5.623 1.00 79.75 207 THR A CA 1
ATOM 1736 C C . THR A 1 207 ? 20.009 -13.868 -6.784 1.00 79.75 207 THR A C 1
ATOM 1738 O O . THR A 1 207 ? 19.296 -13.204 -7.541 1.00 79.75 207 THR A O 1
ATOM 1741 N N . SER A 1 208 ? 20.154 -15.190 -6.919 1.00 86.19 208 SER A N 1
ATOM 1742 C CA . SER A 1 208 ? 19.454 -15.963 -7.950 1.00 86.19 208 SER A CA 1
ATOM 1743 C C . SER A 1 208 ? 17.938 -15.956 -7.735 1.00 86.19 208 SER A C 1
ATOM 1745 O O . SER A 1 208 ? 17.451 -15.790 -6.615 1.00 86.19 208 SER A O 1
ATOM 1747 N N . PHE A 1 209 ? 17.179 -16.178 -8.811 1.00 86.62 209 PHE A N 1
ATOM 1748 C CA . PHE A 1 209 ? 15.718 -16.256 -8.746 1.00 86.62 209 PHE A CA 1
ATOM 1749 C C . PHE A 1 209 ? 15.235 -17.282 -7.706 1.00 86.62 209 PHE A C 1
ATOM 1751 O O . PHE A 1 209 ? 14.384 -16.955 -6.884 1.00 86.62 209 PHE A O 1
ATOM 1758 N N . ASP A 1 210 ? 15.821 -18.481 -7.672 1.00 88.81 210 ASP A N 1
ATOM 1759 C CA . ASP A 1 210 ? 15.408 -19.534 -6.735 1.00 88.81 210 ASP A CA 1
ATOM 1760 C C . ASP A 1 210 ? 15.648 -19.149 -5.271 1.00 88.81 210 ASP A C 1
ATOM 1762 O O . ASP A 1 210 ? 14.791 -19.394 -4.418 1.00 88.81 210 ASP A O 1
ATOM 1766 N N . LYS A 1 211 ? 16.776 -18.482 -4.978 1.00 88.25 211 LYS A N 1
ATOM 1767 C CA . LYS A 1 211 ? 17.053 -17.943 -3.639 1.00 88.25 211 LYS A CA 1
ATOM 1768 C C . LYS A 1 211 ? 16.022 -16.877 -3.253 1.00 88.25 211 LYS A C 1
ATOM 1770 O O . LYS A 1 211 ? 15.456 -16.958 -2.165 1.00 88.25 211 LYS A O 1
ATOM 1775 N N . LYS A 1 212 ? 15.694 -15.947 -4.162 1.00 89.56 212 LYS A N 1
ATOM 1776 C CA . LYS A 1 212 ? 14.640 -14.938 -3.932 1.00 89.56 212 LYS A CA 1
ATOM 1777 C C . LYS A 1 212 ? 13.289 -15.586 -3.648 1.00 89.56 212 LYS A C 1
ATOM 1779 O O . LYS A 1 212 ? 12.626 -15.222 -2.686 1.00 89.56 212 LYS A O 1
ATOM 1784 N N . MET A 1 213 ? 12.899 -16.590 -4.428 1.00 91.81 213 MET A N 1
ATOM 1785 C CA . MET A 1 213 ? 11.636 -17.305 -4.221 1.00 91.81 213 MET A CA 1
ATOM 1786 C C . MET A 1 213 ? 11.595 -18.054 -2.884 1.00 91.81 213 MET A C 1
ATOM 1788 O O . MET A 1 213 ? 10.553 -18.083 -2.231 1.00 91.81 213 MET A O 1
ATOM 1792 N N . LYS A 1 214 ? 12.712 -18.655 -2.452 1.00 91.44 214 LYS A N 1
ATOM 1793 C CA . LYS A 1 214 ? 12.813 -19.286 -1.127 1.00 91.44 214 LYS A CA 1
ATOM 1794 C C . LYS A 1 214 ? 12.624 -18.250 -0.015 1.00 91.44 214 LYS A C 1
ATOM 1796 O O . LYS A 1 214 ? 11.856 -18.496 0.910 1.00 91.44 214 LYS A O 1
ATOM 1801 N N . MET A 1 215 ? 13.267 -17.093 -0.139 1.00 91.62 215 MET A N 1
ATOM 1802 C CA . MET A 1 215 ? 13.150 -15.985 0.809 1.00 91.62 215 MET A CA 1
ATOM 1803 C C . MET A 1 215 ? 11.724 -15.432 0.881 1.00 91.62 215 MET A C 1
ATOM 1805 O O . MET A 1 215 ? 11.174 -15.321 1.972 1.00 91.62 215 MET A O 1
ATOM 1809 N N . VAL A 1 216 ? 11.086 -15.184 -0.268 1.00 94.00 216 VAL A N 1
ATOM 1810 C CA . VAL A 1 216 ? 9.674 -14.772 -0.354 1.00 94.00 216 VAL A CA 1
ATOM 1811 C C . VAL A 1 216 ? 8.781 -15.734 0.430 1.00 94.00 216 VAL A C 1
ATOM 1813 O O . VAL A 1 216 ? 8.005 -15.292 1.271 1.00 94.00 216 VAL A O 1
ATOM 1816 N N . LYS A 1 217 ? 8.925 -17.050 0.218 1.00 94.38 217 LYS A N 1
ATOM 1817 C CA . LYS A 1 217 ? 8.119 -18.060 0.926 1.00 94.38 217 LYS A CA 1
ATOM 1818 C C . LYS A 1 217 ? 8.336 -18.037 2.439 1.00 94.38 217 LYS A C 1
ATOM 1820 O O . LYS A 1 217 ? 7.382 -18.223 3.188 1.00 94.38 217 LYS A O 1
ATOM 1825 N N . ARG A 1 218 ? 9.574 -17.821 2.898 1.00 94.88 218 ARG A N 1
ATOM 1826 C CA . ARG A 1 218 ? 9.895 -17.703 4.333 1.00 94.88 218 ARG A CA 1
ATOM 1827 C C . ARG A 1 218 ? 9.239 -16.469 4.948 1.00 94.88 218 ARG A C 1
ATOM 1829 O O . ARG A 1 218 ? 8.596 -16.586 5.985 1.00 94.88 218 ARG A O 1
ATOM 1836 N N . ILE A 1 219 ? 9.363 -15.319 4.283 1.00 96.81 219 ILE A N 1
ATOM 1837 C CA . ILE A 1 219 ? 8.746 -14.051 4.698 1.00 96.81 219 ILE A CA 1
ATOM 1838 C C . ILE A 1 219 ? 7.223 -14.200 4.752 1.00 96.81 219 ILE A C 1
ATOM 1840 O O . ILE A 1 219 ? 6.604 -13.819 5.741 1.00 96.81 219 ILE A O 1
ATOM 1844 N N . GLU A 1 220 ? 6.611 -14.789 3.723 1.00 96.25 220 GLU A N 1
ATOM 1845 C CA . GLU A 1 220 ? 5.167 -15.023 3.681 1.00 96.25 220 GLU A CA 1
ATOM 1846 C C . GLU A 1 220 ? 4.715 -15.946 4.821 1.00 96.25 220 GLU A C 1
ATOM 1848 O O . GLU A 1 220 ? 3.780 -15.612 5.547 1.00 96.25 220 GLU A O 1
ATOM 1853 N N . ALA A 1 221 ? 5.408 -17.070 5.034 1.00 96.25 221 ALA A N 1
ATOM 1854 C CA . ALA A 1 221 ? 5.104 -17.992 6.125 1.00 96.25 221 ALA A CA 1
ATOM 1855 C C . ALA A 1 221 ? 5.208 -17.311 7.499 1.00 96.25 221 ALA A C 1
ATOM 1857 O O . ALA A 1 221 ? 4.319 -17.482 8.337 1.00 96.25 221 ALA A O 1
ATOM 1858 N N . TYR A 1 222 ? 6.252 -16.503 7.705 1.00 97.56 222 TYR A N 1
ATOM 1859 C CA . TYR A 1 222 ? 6.423 -15.714 8.918 1.00 97.56 222 TYR A CA 1
ATOM 1860 C C . TYR A 1 222 ? 5.271 -14.720 9.107 1.00 97.56 222 TYR A C 1
ATOM 1862 O O . TYR A 1 222 ? 4.619 -14.753 10.145 1.00 97.56 222 TYR A O 1
ATOM 1870 N N . LEU A 1 223 ? 4.949 -13.897 8.100 1.00 97.50 223 LEU A N 1
ATOM 1871 C CA . LEU A 1 223 ? 3.869 -12.904 8.187 1.00 97.50 223 LEU A CA 1
ATOM 1872 C C . LEU A 1 223 ? 2.515 -13.559 8.490 1.00 97.50 223 LEU A C 1
ATOM 1874 O O . LEU A 1 223 ? 1.749 -13.045 9.303 1.00 97.50 223 LEU A O 1
ATOM 1878 N N . GLN A 1 224 ? 2.224 -14.712 7.882 1.00 95.25 224 GLN A N 1
ATOM 1879 C CA . GLN A 1 224 ? 0.993 -15.458 8.151 1.00 95.25 224 GLN A CA 1
ATOM 1880 C C . GLN A 1 224 ? 0.958 -16.032 9.572 1.00 95.25 224 GLN A C 1
ATOM 1882 O O . GLN A 1 224 ? -0.086 -15.986 10.224 1.00 95.25 224 GLN A O 1
ATOM 1887 N N . SER A 1 225 ? 2.082 -16.558 10.069 1.00 96.00 225 SER A N 1
ATOM 1888 C CA . SER A 1 225 ? 2.191 -17.027 11.454 1.00 96.00 225 SER A CA 1
ATOM 1889 C C . SER A 1 225 ? 2.042 -15.871 12.440 1.00 96.00 225 SER A C 1
ATOM 1891 O O . SER A 1 225 ? 1.247 -15.952 13.370 1.00 96.00 225 SER A O 1
ATOM 1893 N N . TYR A 1 226 ? 2.742 -14.766 12.194 1.00 96.56 226 TYR A N 1
ATOM 1894 C CA . TYR A 1 226 ? 2.720 -13.573 13.028 1.00 96.56 226 TYR A CA 1
ATOM 1895 C C . TYR A 1 226 ? 1.315 -12.966 13.105 1.00 96.56 226 TYR A C 1
ATOM 1897 O O . TYR A 1 226 ? 0.814 -12.677 14.190 1.00 96.56 226 TYR A O 1
ATOM 1905 N N . LYS A 1 227 ? 0.615 -12.872 11.965 1.00 94.75 227 LYS A N 1
ATOM 1906 C CA . LYS A 1 227 ? -0.793 -12.452 11.908 1.00 94.75 227 LYS A CA 1
ATOM 1907 C C . LYS A 1 227 ? -1.677 -13.305 12.820 1.00 94.75 227 LYS A C 1
ATOM 1909 O O . LYS A 1 227 ? -2.513 -12.756 13.533 1.00 94.75 227 LYS A O 1
ATOM 1914 N N . LYS A 1 228 ? -1.511 -14.634 12.805 1.00 92.38 228 LYS A N 1
ATOM 1915 C CA . LYS A 1 228 ? -2.273 -15.542 13.680 1.00 92.38 228 LYS A CA 1
ATOM 1916 C C . LYS A 1 228 ? -1.983 -15.268 15.153 1.00 92.38 228 LYS A C 1
ATOM 1918 O O . LYS A 1 228 ? -2.937 -15.124 15.908 1.00 92.38 228 LYS A O 1
ATOM 1923 N N . SER A 1 229 ? -0.716 -15.091 15.528 1.00 91.88 229 SER A N 1
ATOM 1924 C CA . SER A 1 229 ? -0.330 -14.743 16.902 1.00 91.88 229 SER A CA 1
ATOM 1925 C C . SER A 1 229 ? -0.964 -13.426 17.366 1.00 91.88 229 SER A C 1
ATOM 1927 O O . SER A 1 229 ? -1.522 -13.362 18.457 1.00 91.88 229 SER A O 1
ATOM 1929 N N . VAL A 1 230 ? -0.968 -12.389 16.517 1.00 91.06 230 VAL A N 1
ATOM 1930 C CA . VAL A 1 230 ? -1.645 -11.109 16.811 1.00 91.06 230 VAL A CA 1
ATOM 1931 C C . VAL A 1 230 ? -3.149 -11.313 17.030 1.00 91.06 230 VAL A C 1
ATOM 1933 O O . VAL A 1 230 ? -3.731 -10.756 17.960 1.00 91.06 230 VAL A O 1
ATOM 1936 N N . ILE A 1 231 ? -3.795 -12.133 16.196 1.00 88.31 231 ILE A N 1
ATOM 1937 C CA . ILE A 1 231 ? -5.225 -12.447 16.331 1.00 88.31 231 ILE A CA 1
ATOM 1938 C C . ILE A 1 231 ? -5.507 -13.212 17.631 1.00 88.31 231 ILE A C 1
ATOM 1940 O O . ILE A 1 231 ? -6.509 -12.943 18.288 1.00 88.31 231 ILE A O 1
ATOM 1944 N N . GLU A 1 232 ? -4.650 -14.155 18.015 1.00 85.62 232 GLU A N 1
ATOM 1945 C CA . GLU A 1 232 ? -4.799 -14.929 19.252 1.00 85.62 232 GLU A CA 1
ATOM 1946 C C . GLU A 1 232 ? -4.650 -14.053 20.499 1.00 85.62 232 GLU A C 1
ATOM 1948 O O . GLU A 1 232 ? -5.478 -14.149 21.405 1.00 85.62 232 GLU A O 1
ATOM 1953 N N . LEU A 1 233 ? -3.687 -13.125 20.506 1.00 82.44 233 LEU A N 1
ATOM 1954 C CA . LEU A 1 233 ? -3.552 -12.121 21.567 1.00 82.44 233 LEU A CA 1
ATOM 1955 C C . LEU A 1 233 ? -4.822 -11.267 21.711 1.00 82.44 233 LEU A C 1
ATOM 1957 O O . LEU A 1 233 ? -5.232 -10.942 22.825 1.00 82.44 233 LEU A O 1
ATOM 1961 N N . ASN A 1 234 ? -5.498 -10.967 20.598 1.00 74.88 234 ASN A N 1
ATOM 1962 C CA . ASN A 1 234 ? -6.739 -10.188 20.595 1.00 74.88 234 ASN A CA 1
ATOM 1963 C C . ASN A 1 234 ? -7.957 -10.928 21.162 1.00 74.88 234 ASN A C 1
ATOM 1965 O O . ASN A 1 234 ? -8.893 -10.267 21.611 1.00 74.88 234 ASN A O 1
ATOM 1969 N N . LYS A 1 235 ? -7.958 -12.267 21.161 1.00 73.31 235 LYS A N 1
ATOM 1970 C CA . LYS A 1 235 ? -9.055 -13.083 21.717 1.00 73.31 235 LYS A CA 1
ATOM 1971 C C . LYS A 1 235 ? -9.047 -13.131 23.248 1.00 73.31 235 LYS A C 1
ATOM 1973 O O . LYS A 1 235 ? -10.066 -13.438 23.854 1.00 73.31 235 LYS A O 1
ATOM 1978 N N . GLY A 1 236 ? -7.904 -12.853 23.879 1.00 55.91 236 GLY A N 1
ATOM 1979 C CA . GLY A 1 236 ? -7.686 -13.100 25.309 1.00 55.91 236 GLY A CA 1
ATOM 1980 C C . GLY A 1 236 ? -7.911 -11.918 26.258 1.00 55.91 236 GLY A C 1
ATOM 1981 O O . GLY A 1 236 ? -7.775 -12.103 27.465 1.00 55.91 236 GLY A O 1
ATOM 1982 N N . GLY A 1 237 ? -8.216 -10.710 25.769 1.00 56.22 237 GLY A N 1
ATOM 1983 C CA . GLY A 1 237 ? -8.190 -9.498 26.599 1.00 56.22 237 GLY A CA 1
ATOM 1984 C C . GLY A 1 237 ? -9.491 -8.698 26.618 1.00 56.22 237 GLY A C 1
ATOM 1985 O O . GLY A 1 237 ? -9.907 -8.174 25.586 1.00 56.22 237 GLY A O 1
ATOM 1986 N N . SER A 1 238 ? -10.067 -8.494 27.811 1.00 56.75 238 SER A N 1
ATOM 1987 C CA . SER A 1 238 ? -10.933 -7.338 28.075 1.00 56.75 238 SER A CA 1
ATOM 1988 C C . SER A 1 238 ? -10.041 -6.102 28.164 1.00 56.75 238 SER A C 1
ATOM 1990 O O . SER A 1 238 ? -9.363 -5.876 29.172 1.00 56.75 238 SER A O 1
ATOM 1992 N N . ILE A 1 239 ? -9.977 -5.328 27.093 1.00 59.03 239 ILE A N 1
ATOM 1993 C CA . ILE A 1 239 ? -9.150 -4.132 27.060 1.00 59.03 239 ILE A CA 1
ATOM 1994 C C . ILE A 1 239 ? -9.954 -3.009 27.720 1.00 59.03 239 ILE A C 1
ATOM 1996 O O . ILE A 1 239 ? -10.947 -2.548 27.175 1.00 59.03 239 ILE A O 1
ATOM 2000 N N . LYS A 1 240 ? -9.555 -2.592 28.930 1.00 64.81 240 LYS A N 1
ATOM 2001 C CA . LYS A 1 240 ? -10.150 -1.431 29.614 1.00 64.81 240 LYS A CA 1
ATOM 2002 C C . LYS A 1 240 ? -9.634 -0.142 28.974 1.00 64.81 240 LYS A C 1
ATOM 2004 O O . LYS A 1 240 ? -8.742 0.501 29.520 1.00 64.81 240 LYS A O 1
ATOM 2009 N N . ILE A 1 241 ? -10.155 0.193 27.803 1.00 75.31 241 ILE A N 1
ATOM 2010 C CA . ILE A 1 241 ? -9.867 1.445 27.100 1.00 75.31 241 ILE A CA 1
ATOM 2011 C C . ILE A 1 241 ? -11.165 2.230 26.952 1.00 75.31 241 ILE A C 1
ATOM 2013 O O . ILE A 1 241 ? -12.247 1.648 26.888 1.00 75.31 241 ILE A O 1
ATOM 2017 N N . SER A 1 242 ? -11.056 3.558 26.976 1.00 82.88 242 SER A N 1
ATOM 2018 C CA . SER A 1 242 ? -12.214 4.433 26.821 1.00 82.88 242 SER A CA 1
ATOM 2019 C C . SER A 1 242 ? -12.842 4.280 25.430 1.00 82.88 242 SER A C 1
ATOM 2021 O O . SER A 1 242 ? -12.203 3.829 24.468 1.00 82.88 242 SER A O 1
ATOM 2023 N N . LEU A 1 243 ? -14.114 4.656 25.308 1.00 81.88 243 LEU A N 1
ATOM 2024 C CA . LEU A 1 243 ? -14.788 4.702 24.015 1.00 81.88 243 LEU A CA 1
ATOM 2025 C C . LEU A 1 243 ? -14.052 5.649 23.060 1.00 81.88 243 LEU A C 1
ATOM 2027 O O . LEU A 1 243 ? -13.833 5.313 21.898 1.00 81.88 243 LEU A O 1
ATOM 2031 N N . GLU A 1 244 ? -13.643 6.809 23.565 1.00 78.75 244 GLU A N 1
ATOM 2032 C CA . GLU A 1 244 ? -12.968 7.858 22.810 1.00 78.75 244 GLU A CA 1
ATOM 2033 C C . GLU A 1 244 ? -11.638 7.359 22.218 1.00 78.75 244 GLU A C 1
ATOM 2035 O O . GLU A 1 244 ? -11.388 7.501 21.019 1.00 78.75 244 GLU A O 1
ATOM 2040 N N . ASP A 1 245 ? -10.819 6.681 23.020 1.00 79.75 245 ASP A N 1
ATOM 2041 C CA . ASP A 1 245 ? -9.550 6.100 22.572 1.00 79.75 245 ASP A CA 1
ATOM 2042 C C . ASP A 1 245 ? -9.764 4.981 21.538 1.00 79.75 245 ASP A C 1
ATOM 2044 O O . ASP A 1 245 ? -9.050 4.889 20.534 1.00 79.75 245 ASP A O 1
ATOM 2048 N N . THR A 1 246 ? -10.784 4.144 21.751 1.00 84.56 246 THR A N 1
ATOM 2049 C CA . THR A 1 246 ? -11.138 3.050 20.834 1.00 84.56 246 THR A CA 1
ATOM 2050 C C . THR A 1 246 ? -11.574 3.587 19.479 1.00 84.56 246 THR A C 1
ATOM 2052 O O . THR A 1 246 ? -11.145 3.086 18.437 1.00 84.56 246 THR A O 1
ATOM 2055 N N . VAL A 1 247 ? -12.386 4.644 19.481 1.00 81.25 247 VAL A N 1
ATOM 2056 C CA . VAL A 1 247 ? -12.763 5.371 18.271 1.00 81.25 247 VAL A CA 1
ATOM 2057 C C . VAL A 1 247 ? -11.516 5.935 17.583 1.00 81.25 247 VAL A C 1
ATOM 2059 O O . VAL A 1 247 ? -11.384 5.776 16.372 1.00 81.25 247 VAL A O 1
ATOM 2062 N N . SER A 1 248 ? -10.556 6.495 18.324 1.00 77.94 248 SER A N 1
ATOM 2063 C CA . SER A 1 248 ? -9.339 7.096 17.751 1.00 77.94 248 SER A CA 1
ATOM 2064 C C . SER A 1 248 ? -8.484 6.073 17.001 1.00 77.94 248 SER A C 1
ATOM 2066 O O . SER A 1 248 ? -8.053 6.287 15.859 1.00 77.94 248 SER A O 1
ATOM 2068 N N . ILE A 1 249 ? -8.299 4.898 17.603 1.00 84.31 249 ILE A N 1
ATOM 2069 C CA . ILE A 1 249 ? -7.585 3.790 16.965 1.00 84.31 249 ILE A CA 1
ATOM 2070 C C . ILE A 1 249 ? -8.389 3.238 15.784 1.00 84.31 249 ILE A C 1
ATOM 2072 O O . ILE A 1 249 ? -7.814 2.953 14.732 1.00 84.31 249 ILE A O 1
ATOM 2076 N N . PHE A 1 250 ? -9.715 3.120 15.907 1.00 85.31 250 PHE A N 1
ATOM 2077 C CA . PHE A 1 250 ? -10.555 2.645 14.807 1.00 85.31 250 PHE A CA 1
ATOM 2078 C C . PHE A 1 250 ? -10.492 3.570 13.589 1.00 85.31 250 PHE A C 1
ATOM 2080 O O . PHE A 1 250 ? -10.413 3.095 12.460 1.00 85.31 250 PHE A O 1
ATOM 2087 N N . ILE A 1 251 ? -10.455 4.883 13.806 1.00 78.81 251 ILE A N 1
ATOM 2088 C CA . ILE A 1 251 ? -10.266 5.890 12.757 1.00 78.81 251 ILE A CA 1
ATOM 2089 C C . ILE A 1 251 ? -8.921 5.701 12.056 1.00 78.81 251 ILE A C 1
ATOM 2091 O O . ILE A 1 251 ? -8.849 5.705 10.821 1.00 78.81 251 ILE A O 1
ATOM 2095 N N . SER A 1 252 ? -7.863 5.490 12.840 1.00 83.25 252 SER A N 1
ATOM 2096 C CA . SER A 1 252 ? -6.523 5.206 12.322 1.00 83.25 252 SER A CA 1
ATOM 2097 C C . SER A 1 252 ? -6.527 3.938 11.462 1.00 83.25 252 SER A C 1
ATOM 2099 O O . SER A 1 252 ? -6.022 3.942 10.338 1.00 83.25 252 SER A O 1
ATOM 2101 N N . PHE A 1 253 ? -7.173 2.874 11.946 1.00 88.38 253 PHE A N 1
ATOM 2102 C CA . PHE A 1 253 ? -7.383 1.633 11.204 1.00 88.38 253 PHE A CA 1
ATOM 2103 C C . PHE A 1 253 ? -8.161 1.854 9.905 1.00 88.38 253 PHE A C 1
ATOM 2105 O O . PHE A 1 253 ? -7.720 1.388 8.859 1.00 88.38 253 PHE A O 1
ATOM 2112 N N . LEU A 1 254 ? -9.280 2.580 9.935 1.00 82.75 254 LEU A N 1
ATOM 2113 C CA . LEU A 1 254 ? -10.113 2.823 8.757 1.00 82.75 254 LEU A CA 1
ATOM 2114 C C . LEU A 1 254 ? -9.381 3.625 7.686 1.00 82.75 254 LEU A C 1
ATOM 2116 O O . LEU A 1 254 ? -9.423 3.255 6.512 1.00 82.75 254 LEU A O 1
ATOM 2120 N N . THR A 1 255 ? -8.667 4.671 8.097 1.00 79.19 255 THR A N 1
ATOM 2121 C CA . THR A 1 255 ? -7.824 5.472 7.203 1.00 79.19 255 THR A CA 1
ATOM 2122 C C . THR A 1 255 ? -6.812 4.577 6.494 1.00 79.19 255 THR A C 1
ATOM 2124 O O . THR A 1 255 ? -6.800 4.501 5.267 1.00 79.19 255 THR A O 1
ATOM 2127 N N . LYS A 1 256 ? -6.041 3.792 7.257 1.00 85.81 256 LYS A N 1
ATOM 2128 C CA . LYS A 1 256 ? -5.017 2.902 6.693 1.00 85.81 256 LYS A CA 1
ATOM 2129 C C . LYS A 1 256 ? -5.607 1.771 5.858 1.00 85.81 256 LYS A C 1
ATOM 2131 O O . LYS A 1 256 ? -5.064 1.427 4.813 1.00 85.81 256 LYS A O 1
ATOM 2136 N N . ARG A 1 257 ? -6.744 1.210 6.269 1.00 87.94 257 ARG A N 1
ATOM 2137 C CA . ARG A 1 257 ? -7.468 0.175 5.520 1.00 87.94 257 ARG A CA 1
ATOM 2138 C C . ARG A 1 257 ? -7.919 0.690 4.160 1.00 87.94 257 ARG A C 1
ATOM 2140 O O . ARG A 1 257 ? -7.867 -0.069 3.195 1.00 87.94 257 ARG A O 1
ATOM 2147 N N . ASN A 1 258 ? -8.352 1.944 4.072 1.00 82.62 258 ASN A N 1
ATOM 2148 C CA . ASN A 1 258 ? -8.757 2.557 2.812 1.00 82.62 258 ASN A CA 1
ATOM 2149 C C . ASN A 1 258 ? -7.541 2.883 1.935 1.00 82.62 258 ASN A C 1
ATOM 2151 O O . ASN A 1 258 ? -7.530 2.480 0.773 1.00 82.62 258 ASN A O 1
ATOM 2155 N N . ASP A 1 259 ? -6.488 3.485 2.500 1.00 83.19 259 ASP A N 1
ATOM 2156 C CA . ASP A 1 259 ? -5.223 3.748 1.795 1.00 83.19 259 ASP A CA 1
ATOM 2157 C C . ASP A 1 259 ? -4.647 2.460 1.185 1.00 83.19 259 ASP A C 1
ATOM 2159 O O . ASP A 1 259 ? -4.385 2.364 -0.018 1.00 83.19 259 ASP A O 1
ATOM 2163 N N . TYR A 1 260 ? -4.493 1.425 2.014 1.00 89.75 260 TYR A N 1
ATOM 2164 C CA . TYR A 1 260 ? -3.954 0.138 1.588 1.00 89.75 260 TYR A CA 1
ATOM 2165 C C . TYR A 1 260 ? -4.927 -0.593 0.663 1.00 89.75 260 TYR A C 1
ATOM 2167 O O . TYR A 1 260 ? -4.490 -1.239 -0.285 1.00 89.75 260 TYR A O 1
ATOM 2175 N N . GLY A 1 261 ? -6.235 -0.486 0.900 1.00 88.31 261 GLY A N 1
ATOM 2176 C CA . GLY A 1 261 ? -7.268 -1.144 0.105 1.00 88.31 261 GLY A CA 1
ATOM 2177 C C . GLY A 1 261 ? -7.367 -0.601 -1.319 1.00 88.31 261 GLY A C 1
ATOM 2178 O O . GLY A 1 261 ? -7.447 -1.388 -2.261 1.00 88.31 261 GLY A O 1
ATOM 2179 N N . GLU A 1 262 ? -7.302 0.720 -1.498 1.00 85.81 262 GLU A N 1
ATOM 2180 C CA . GLU A 1 262 ? -7.227 1.364 -2.817 1.00 85.81 262 GLU A CA 1
ATOM 2181 C C . GLU A 1 262 ? -5.972 0.896 -3.564 1.00 85.81 262 GLU A C 1
ATOM 2183 O O . GLU A 1 262 ? -6.053 0.443 -4.707 1.00 85.81 262 GLU A O 1
ATOM 2188 N N . TYR A 1 263 ? -4.823 0.887 -2.888 1.00 89.56 263 TYR A N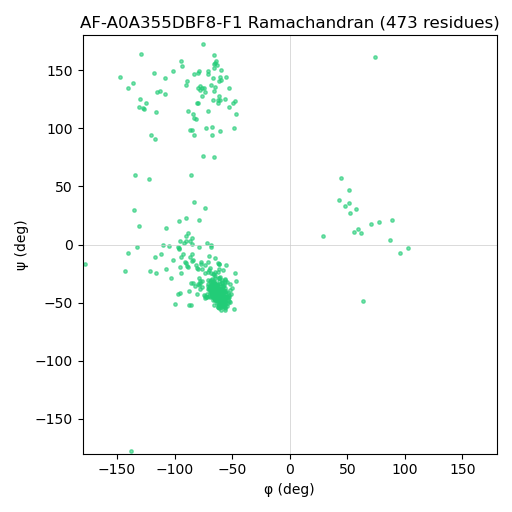 1
ATOM 2189 C CA . TYR A 1 263 ? -3.584 0.413 -3.489 1.00 89.56 263 TYR A CA 1
ATOM 2190 C C . TYR A 1 263 ? -3.615 -1.093 -3.831 1.00 89.56 263 TYR A C 1
ATOM 2192 O O . TYR A 1 263 ? -3.147 -1.506 -4.891 1.00 89.56 263 TYR A O 1
ATOM 2200 N N . MET A 1 264 ? -4.228 -1.938 -2.996 1.00 91.81 264 MET A N 1
ATOM 2201 C CA . MET A 1 264 ? -4.462 -3.354 -3.321 1.00 91.81 264 MET A CA 1
ATOM 2202 C C . MET A 1 264 ? -5.423 -3.528 -4.502 1.00 91.81 264 MET A C 1
ATOM 2204 O O . MET A 1 264 ? -5.243 -4.443 -5.308 1.00 91.81 264 MET A O 1
ATOM 2208 N N . GLY A 1 265 ? -6.415 -2.646 -4.643 1.00 90.25 265 GLY A N 1
ATOM 2209 C CA . GLY A 1 265 ? -7.298 -2.593 -5.808 1.00 90.25 265 GLY A CA 1
ATOM 2210 C C . GLY A 1 265 ? -6.524 -2.351 -7.104 1.00 90.25 265 GLY A C 1
ATOM 2211 O O . GLY A 1 265 ? -6.751 -3.053 -8.091 1.00 90.25 265 GLY A O 1
ATOM 2212 N N . ILE A 1 266 ? -5.566 -1.417 -7.079 1.00 91.75 266 ILE A N 1
ATOM 2213 C CA . ILE A 1 266 ? -4.646 -1.144 -8.194 1.00 91.75 266 ILE A CA 1
ATOM 2214 C C . ILE A 1 266 ? -3.888 -2.411 -8.583 1.00 91.75 266 ILE A C 1
ATOM 2216 O O . ILE A 1 266 ? -3.939 -2.828 -9.742 1.00 91.75 266 ILE A O 1
ATOM 2220 N N . LEU A 1 267 ? -3.211 -3.046 -7.621 1.00 93.38 267 LEU A N 1
ATOM 2221 C CA . LEU A 1 267 ? -2.410 -4.243 -7.891 1.00 93.38 267 LEU A CA 1
ATOM 2222 C C . LEU A 1 267 ? -3.260 -5.382 -8.461 1.00 93.38 267 LEU A C 1
ATOM 2224 O O . LEU A 1 267 ? -2.851 -6.027 -9.424 1.00 93.38 267 LEU A O 1
ATOM 2228 N N . LYS A 1 268 ? -4.469 -5.587 -7.925 1.00 92.00 268 LYS A N 1
ATOM 2229 C CA . LYS A 1 268 ? -5.396 -6.625 -8.391 1.00 92.00 268 LYS A CA 1
ATOM 2230 C C . LYS A 1 268 ? -5.795 -6.434 -9.855 1.00 92.00 268 LYS A C 1
ATOM 2232 O O . LYS A 1 268 ? -5.827 -7.411 -10.603 1.00 92.00 268 LYS A O 1
ATOM 2237 N N . GLU A 1 269 ? -6.086 -5.206 -10.288 1.00 92.00 269 GLU A N 1
ATOM 2238 C CA . GLU A 1 269 ? -6.400 -4.941 -11.700 1.00 92.00 269 GLU A CA 1
ATOM 2239 C C . GLU A 1 269 ? -5.182 -5.159 -12.613 1.00 92.00 269 GLU A C 1
ATOM 2241 O O . GLU A 1 269 ? -5.324 -5.686 -13.719 1.00 92.00 269 GLU A O 1
ATOM 2246 N N . LEU A 1 270 ? -3.973 -4.826 -12.149 1.00 92.88 270 LEU A N 1
ATOM 2247 C CA . LEU A 1 270 ? -2.739 -5.073 -12.905 1.00 92.88 270 LEU A CA 1
ATOM 2248 C C . LEU A 1 270 ? -2.403 -6.564 -13.026 1.00 92.88 270 LEU A C 1
ATOM 2250 O O . LEU A 1 270 ? -1.967 -7.010 -14.089 1.00 92.88 270 LEU A O 1
ATOM 2254 N N . GLU A 1 271 ? -2.622 -7.346 -11.974 1.00 91.75 271 GLU A N 1
ATOM 2255 C CA . GLU A 1 271 ? -2.447 -8.802 -12.000 1.00 91.75 271 GLU A CA 1
ATOM 2256 C C . GLU A 1 271 ? -3.496 -9.485 -12.879 1.00 91.75 271 GLU A C 1
ATOM 2258 O O . GLU A 1 271 ? -3.173 -10.387 -13.652 1.00 91.75 271 GLU A O 1
ATOM 2263 N N . LYS A 1 272 ? -4.746 -9.018 -12.826 1.00 91.94 272 LYS A N 1
ATOM 2264 C CA . LYS A 1 272 ? -5.818 -9.508 -13.696 1.00 91.94 272 LYS A CA 1
ATOM 2265 C C . LYS A 1 272 ? -5.476 -9.313 -15.170 1.00 91.94 272 LYS A C 1
ATOM 2267 O O . LYS A 1 272 ? -5.648 -10.242 -15.955 1.00 91.94 272 LYS A O 1
ATOM 2272 N N . GLU A 1 273 ? -4.955 -8.144 -15.540 1.00 90.88 273 GLU A N 1
ATOM 2273 C CA . GLU A 1 273 ? -4.468 -7.901 -16.899 1.00 90.88 273 GLU A CA 1
ATOM 2274 C C . GLU A 1 273 ? -3.338 -8.871 -17.272 1.00 90.88 273 GLU A C 1
ATOM 2276 O O . GLU A 1 273 ? -3.365 -9.459 -18.352 1.00 90.88 273 GLU A O 1
ATOM 2281 N N . GLN A 1 274 ? -2.379 -9.096 -16.368 1.00 90.31 274 GLN A N 1
ATOM 2282 C CA . GLN A 1 274 ? -1.278 -10.032 -16.600 1.00 90.31 274 GLN A CA 1
ATOM 2283 C C . GLN A 1 274 ? -1.772 -11.456 -16.892 1.00 90.31 274 GLN A C 1
ATOM 2285 O O . GLN A 1 274 ? -1.233 -12.129 -17.772 1.00 90.31 274 GLN A O 1
ATOM 2290 N N . CYS A 1 275 ? -2.815 -11.905 -16.192 1.00 89.56 275 CYS A N 1
ATOM 2291 C CA . CYS A 1 275 ? -3.449 -13.196 -16.442 1.00 89.56 275 CYS A CA 1
ATOM 2292 C C . CYS A 1 275 ? -4.238 -13.238 -17.761 1.00 89.56 275 CYS A C 1
ATOM 2294 O O . CYS A 1 275 ? -4.294 -14.288 -18.398 1.00 89.56 275 CYS A O 1
ATOM 2296 N N . GLN A 1 276 ? -4.858 -12.127 -18.164 1.00 91.38 276 GLN A N 1
ATOM 2297 C CA . GLN A 1 276 ? -5.668 -12.039 -19.384 1.00 91.38 276 GLN A CA 1
ATOM 2298 C C . GLN A 1 276 ? -4.815 -11.920 -20.655 1.00 91.38 276 GLN A C 1
ATOM 2300 O O . GLN A 1 276 ? -5.188 -12.463 -21.694 1.00 91.38 276 GLN A O 1
ATOM 2305 N N . GLU A 1 277 ? -3.655 -11.263 -20.574 1.00 88.88 277 GLU A N 1
ATOM 2306 C CA . GLU A 1 277 ? -2.755 -11.023 -21.707 1.00 88.88 277 GLU A CA 1
ATOM 2307 C C . GLU A 1 277 ? -1.336 -11.595 -21.473 1.00 88.88 277 GLU A C 1
ATOM 2309 O O . GLU A 1 277 ? -0.339 -10.882 -21.604 1.00 88.88 277 GLU A O 1
ATOM 2314 N N . PRO A 1 278 ? -1.169 -12.901 -21.186 1.00 87.62 278 PRO A N 1
ATOM 2315 C CA . PRO A 1 278 ? 0.117 -13.462 -20.756 1.00 87.62 278 PRO A CA 1
ATOM 2316 C C . PRO A 1 278 ? 1.236 -13.312 -21.798 1.00 87.62 278 PRO A C 1
ATOM 2318 O O . PRO A 1 278 ? 2.405 -13.184 -21.442 1.00 87.62 278 PRO A O 1
ATOM 2321 N N . LYS A 1 279 ? 0.895 -13.279 -23.096 1.00 86.19 279 LYS A N 1
ATOM 2322 C CA . LYS A 1 279 ? 1.865 -13.040 -24.180 1.00 86.19 279 LYS A CA 1
ATOM 2323 C C . LYS A 1 279 ? 2.480 -11.642 -24.113 1.00 86.19 279 LYS A C 1
ATOM 2325 O O . LYS A 1 279 ? 3.651 -11.487 -24.442 1.00 86.19 279 LYS A O 1
ATOM 2330 N N . PHE A 1 280 ? 1.714 -10.641 -23.681 1.00 85.00 280 PHE A N 1
ATOM 2331 C CA . PHE A 1 280 ? 2.189 -9.264 -23.567 1.00 85.00 280 PHE A CA 1
ATOM 2332 C C . PHE A 1 280 ? 3.228 -9.115 -22.446 1.00 85.00 280 PHE A C 1
ATOM 2334 O O . PHE A 1 280 ? 4.208 -8.383 -22.598 1.00 85.00 280 PHE A O 1
ATOM 2341 N N . PHE A 1 281 ? 3.040 -9.860 -21.353 1.00 88.06 281 PHE A N 1
ATOM 2342 C CA . PHE A 1 281 ? 3.902 -9.845 -20.166 1.00 88.06 281 PHE A CA 1
ATOM 2343 C C . PHE A 1 281 ? 4.978 -10.934 -20.163 1.00 88.06 281 PHE A C 1
ATOM 2345 O O . PHE A 1 281 ? 5.742 -11.043 -19.204 1.00 88.06 281 PHE A O 1
ATOM 2352 N N . ALA A 1 282 ? 5.076 -11.722 -21.235 1.00 85.88 282 ALA A N 1
ATOM 2353 C CA . ALA A 1 282 ? 6.193 -12.629 -21.434 1.00 85.88 282 ALA A CA 1
ATOM 2354 C C . ALA A 1 282 ? 7.505 -11.843 -21.569 1.00 85.88 282 ALA A C 1
ATOM 2356 O O . ALA A 1 282 ? 7.517 -10.685 -22.009 1.00 85.88 282 ALA A O 1
ATOM 2357 N N . ASN A 1 283 ? 8.613 -12.503 -21.224 1.00 85.81 283 ASN A N 1
ATOM 2358 C CA . ASN A 1 283 ? 9.945 -11.939 -21.402 1.00 85.81 283 ASN A CA 1
ATOM 2359 C C . ASN A 1 283 ? 10.127 -11.465 -22.854 1.00 85.81 283 ASN A C 1
ATOM 2361 O O . ASN A 1 283 ? 9.794 -12.213 -23.780 1.00 85.81 283 ASN A O 1
ATOM 2365 N N . PRO A 1 284 ? 10.676 -10.258 -23.071 1.00 86.19 284 PRO A N 1
ATOM 2366 C CA . PRO A 1 284 ? 10.897 -9.747 -24.415 1.00 86.19 284 PRO A CA 1
ATOM 2367 C C . PRO A 1 284 ? 11.826 -10.682 -25.193 1.00 86.19 284 PRO A C 1
ATOM 2369 O O . PRO A 1 284 ? 12.797 -11.218 -24.644 1.00 86.19 284 PRO A O 1
ATOM 2372 N N . GLN A 1 285 ? 11.542 -10.872 -26.484 1.00 88.25 285 GLN A N 1
ATOM 2373 C CA . GLN A 1 285 ? 12.442 -11.615 -27.366 1.00 88.25 285 GLN A CA 1
ATOM 2374 C C . GLN A 1 285 ? 13.809 -10.924 -27.417 1.00 88.25 285 GLN A C 1
ATOM 2376 O O . GLN A 1 285 ? 13.900 -9.703 -27.297 1.00 88.25 285 GLN A O 1
ATOM 2381 N N . VAL A 1 286 ? 14.874 -11.704 -27.625 1.00 87.94 286 VAL A N 1
ATOM 2382 C CA . VAL A 1 286 ? 16.269 -11.223 -27.580 1.00 87.94 286 VAL A CA 1
ATOM 2383 C C . VAL A 1 286 ? 16.487 -9.995 -28.466 1.00 87.94 286 VAL A C 1
ATOM 2385 O O . VAL A 1 286 ? 17.155 -9.056 -28.053 1.00 87.94 286 VAL A O 1
ATOM 2388 N N . LEU A 1 287 ? 15.865 -9.964 -29.643 1.00 90.62 287 LEU A N 1
ATOM 2389 C CA . LEU A 1 287 ? 16.003 -8.879 -30.614 1.00 90.62 287 LEU A CA 1
ATOM 2390 C C . LEU A 1 287 ? 15.327 -7.553 -30.201 1.00 90.62 287 LEU A C 1
ATOM 2392 O 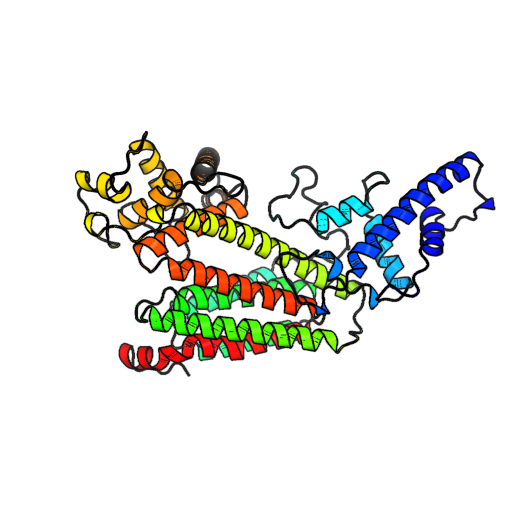O . LEU A 1 287 ? 15.634 -6.514 -30.778 1.00 90.62 287 LEU A O 1
ATOM 2396 N N . TYR A 1 288 ? 14.441 -7.578 -29.198 1.00 89.94 288 TYR A N 1
ATOM 2397 C CA . TYR A 1 288 ? 13.825 -6.389 -28.595 1.00 89.94 288 TYR A CA 1
ATOM 2398 C C . TYR A 1 288 ? 14.406 -6.053 -27.214 1.00 89.94 288 TYR A C 1
ATOM 2400 O O . TYR A 1 288 ? 13.951 -5.101 -26.573 1.00 89.94 288 TYR A O 1
ATOM 2408 N N . LYS A 1 289 ? 15.357 -6.846 -26.704 1.00 89.12 289 LYS A N 1
ATOM 2409 C CA . LYS A 1 289 ? 16.008 -6.561 -25.425 1.00 89.12 289 LYS A CA 1
ATOM 2410 C C . LYS A 1 289 ? 17.013 -5.436 -25.602 1.00 89.12 289 LYS A C 1
ATOM 2412 O O . LYS A 1 289 ? 17.819 -5.443 -26.525 1.00 89.12 289 LYS A O 1
ATOM 2417 N N . VAL A 1 290 ? 16.976 -4.503 -24.665 1.00 90.31 290 VAL A N 1
ATOM 2418 C CA . VAL A 1 290 ? 17.919 -3.396 -24.567 1.00 90.31 290 VAL A CA 1
ATOM 2419 C C . VAL A 1 290 ? 18.310 -3.258 -23.102 1.00 90.31 290 VAL A C 1
ATOM 2421 O O . VAL A 1 290 ? 17.472 -3.437 -22.218 1.00 90.31 290 VAL A O 1
ATOM 2424 N N . LYS A 1 291 ? 19.585 -3.007 -22.824 1.00 86.69 291 LYS A N 1
ATOM 2425 C CA . LYS A 1 291 ? 20.061 -2.669 -21.485 1.00 86.69 291 LYS A CA 1
ATOM 2426 C C . LYS A 1 291 ? 20.085 -1.158 -21.328 1.00 86.69 291 LYS A C 1
ATOM 2428 O O . LYS A 1 291 ? 20.223 -0.394 -22.282 1.00 86.69 291 LYS A O 1
ATOM 2433 N N . LYS A 1 292 ? 19.953 -0.711 -20.086 1.00 83.44 292 LYS A N 1
ATOM 2434 C CA . LYS A 1 292 ? 20.094 0.705 -19.771 1.00 83.44 292 LYS A CA 1
ATOM 2435 C C . LYS A 1 292 ? 21.508 1.180 -20.130 1.00 83.44 292 LYS A C 1
ATOM 2437 O O . LYS A 1 292 ? 22.477 0.577 -19.681 1.00 83.44 292 LYS A O 1
ATOM 2442 N N . GLY A 1 293 ? 21.597 2.255 -20.913 1.00 82.12 293 GLY A N 1
ATOM 2443 C CA . GLY A 1 293 ? 22.858 2.801 -21.431 1.00 82.12 293 GLY A CA 1
ATOM 2444 C C . GLY A 1 293 ? 23.237 2.329 -22.840 1.00 82.12 293 GLY A C 1
ATOM 2445 O O . GLY A 1 293 ? 24.179 2.872 -23.411 1.00 82.12 293 GLY A O 1
ATOM 2446 N N . ASP A 1 294 ? 22.505 1.377 -23.426 1.00 84.50 294 ASP A N 1
ATOM 2447 C CA . ASP A 1 294 ? 22.752 0.948 -24.804 1.00 84.50 294 ASP A CA 1
ATOM 2448 C C . ASP A 1 294 ? 22.470 2.084 -25.802 1.00 84.50 294 ASP A C 1
ATOM 2450 O O . ASP A 1 294 ? 21.435 2.755 -25.745 1.00 84.50 294 ASP A O 1
ATOM 2454 N N . ILE A 1 295 ? 23.375 2.255 -26.769 1.00 82.00 295 ILE A N 1
ATOM 2455 C CA . ILE A 1 295 ? 23.203 3.193 -27.881 1.00 82.00 295 ILE A CA 1
ATOM 2456 C C . ILE A 1 295 ? 22.483 2.469 -29.017 1.00 82.00 295 ILE A C 1
ATOM 2458 O O . ILE A 1 295 ? 23.017 1.544 -29.630 1.00 82.00 295 ILE A O 1
ATOM 2462 N N . VAL A 1 296 ? 21.266 2.913 -29.320 1.00 85.31 296 VAL A N 1
ATOM 2463 C CA . VAL A 1 296 ? 20.425 2.348 -30.380 1.00 85.31 296 VAL A CA 1
ATOM 2464 C C . VAL A 1 296 ? 20.275 3.373 -31.502 1.00 85.31 296 VAL A C 1
ATOM 2466 O O . VAL A 1 296 ? 19.952 4.534 -31.263 1.00 85.31 296 VAL A O 1
ATOM 2469 N N . SER A 1 297 ? 20.478 2.948 -32.751 1.00 84.00 297 SER A N 1
ATOM 2470 C CA . SER A 1 297 ? 20.207 3.784 -33.928 1.00 84.00 297 SER A CA 1
ATOM 2471 C C . SER A 1 297 ? 18.723 4.159 -34.009 1.00 84.00 297 SER A C 1
ATOM 2473 O O . SER A 1 297 ? 17.873 3.287 -33.817 1.00 84.00 297 SER A O 1
ATOM 2475 N N . LYS A 1 298 ? 18.399 5.398 -34.402 1.00 78.31 298 LYS A N 1
ATOM 2476 C CA . LYS A 1 298 ? 17.009 5.890 -34.525 1.00 78.31 298 LYS A CA 1
ATOM 2477 C C . LYS A 1 298 ? 16.094 4.960 -35.334 1.00 78.31 298 LYS A C 1
ATOM 2479 O O . LYS A 1 298 ? 14.954 4.732 -34.940 1.00 78.31 298 LYS A O 1
ATOM 2484 N N . ASP A 1 299 ? 16.615 4.350 -36.397 1.00 77.56 299 ASP A N 1
ATOM 2485 C CA . ASP A 1 299 ? 15.846 3.443 -37.265 1.00 77.56 299 ASP A CA 1
ATOM 2486 C C . ASP A 1 299 ? 15.425 2.143 -36.558 1.00 77.56 299 ASP A C 1
ATOM 2488 O O . ASP A 1 299 ? 14.415 1.535 -36.904 1.00 77.56 299 ASP A O 1
ATOM 2492 N N . LYS A 1 300 ? 16.168 1.732 -35.522 1.00 86.44 300 LYS A N 1
ATOM 2493 C CA . LYS A 1 300 ? 15.869 0.554 -34.693 1.00 86.44 300 LYS A CA 1
ATOM 2494 C C . LYS A 1 300 ? 15.100 0.898 -33.418 1.00 86.44 300 LYS A C 1
ATOM 2496 O O . LYS A 1 300 ? 14.465 0.015 -32.850 1.00 86.44 300 LYS A O 1
ATOM 2501 N N . GLU A 1 301 ? 15.118 2.158 -32.979 1.00 89.31 301 GLU A N 1
ATOM 2502 C CA . GLU A 1 301 ? 14.457 2.612 -31.747 1.00 89.31 301 GLU A CA 1
ATOM 2503 C C . GLU A 1 301 ? 12.956 2.288 -31.773 1.00 89.31 301 GLU A C 1
ATOM 2505 O O . GLU A 1 301 ? 12.449 1.636 -30.861 1.00 89.31 301 GLU A O 1
ATOM 2510 N N . ARG A 1 302 ? 12.257 2.643 -32.861 1.00 91.88 302 ARG A N 1
ATOM 2511 C CA . ARG A 1 302 ? 10.826 2.328 -33.024 1.00 91.88 302 ARG A CA 1
ATOM 2512 C C . ARG A 1 302 ? 10.560 0.829 -32.951 1.00 91.88 302 ARG A C 1
ATOM 2514 O O . ARG A 1 302 ? 9.626 0.407 -32.273 1.00 91.88 302 ARG A O 1
ATOM 2521 N N . TYR A 1 303 ? 11.371 0.041 -33.646 1.00 91.88 303 TYR A N 1
ATOM 2522 C CA . TYR A 1 303 ? 11.218 -1.408 -33.713 1.00 91.88 303 TYR A CA 1
ATOM 2523 C C . TYR A 1 303 ? 11.389 -2.067 -32.334 1.00 91.88 303 TYR A C 1
ATOM 2525 O O . TYR A 1 303 ? 10.586 -2.913 -31.949 1.00 91.88 303 TYR A O 1
ATOM 2533 N N . ILE A 1 304 ? 12.367 -1.609 -31.544 1.00 93.25 304 ILE A N 1
ATOM 2534 C CA . ILE A 1 304 ? 12.613 -2.085 -30.174 1.00 93.25 304 ILE A CA 1
ATOM 2535 C C . ILE A 1 304 ? 11.504 -1.649 -29.210 1.00 93.25 304 ILE A C 1
ATOM 2537 O O . ILE A 1 304 ? 11.024 -2.463 -28.422 1.00 93.25 304 ILE A O 1
ATOM 2541 N N . ILE A 1 305 ? 11.079 -0.383 -29.268 1.00 93.38 305 ILE A N 1
ATOM 2542 C CA . ILE A 1 305 ? 10.055 0.164 -28.364 1.00 93.38 305 ILE A CA 1
ATOM 2543 C C . ILE A 1 305 ? 8.701 -0.517 -28.585 1.00 93.38 305 ILE A C 1
ATOM 2545 O O . ILE A 1 305 ? 8.012 -0.878 -27.630 1.00 93.38 305 ILE A O 1
ATOM 2549 N N . THR A 1 306 ? 8.314 -0.681 -29.851 1.00 91.25 306 THR A N 1
ATOM 2550 C CA . THR A 1 306 ? 6.998 -1.223 -30.222 1.00 91.25 306 THR A CA 1
ATOM 2551 C C . THR A 1 306 ? 6.955 -2.745 -30.246 1.00 91.25 306 THR A C 1
ATOM 2553 O O . THR A 1 306 ? 5.865 -3.309 -30.253 1.00 91.25 306 THR A O 1
ATOM 2556 N N . GLU A 1 307 ? 8.111 -3.413 -30.225 1.00 91.19 307 GLU A N 1
ATOM 2557 C CA . GLU A 1 307 ? 8.227 -4.866 -30.398 1.00 91.19 307 GLU A CA 1
ATOM 2558 C C . GLU A 1 307 ? 7.482 -5.350 -31.650 1.00 91.19 307 GLU A C 1
ATOM 2560 O O . GLU A 1 307 ? 6.670 -6.268 -31.590 1.00 91.19 307 GLU A O 1
ATOM 2565 N N . ASP A 1 308 ? 7.702 -4.640 -32.764 1.00 89.00 308 ASP A N 1
ATOM 2566 C CA . ASP A 1 308 ? 7.049 -4.852 -34.068 1.00 89.00 308 ASP A CA 1
ATOM 2567 C C . ASP A 1 308 ? 5.509 -4.734 -34.064 1.00 89.00 308 ASP A C 1
ATOM 2569 O O . ASP A 1 308 ? 4.817 -5.082 -35.019 1.00 89.00 308 ASP A O 1
ATOM 2573 N N . THR A 1 309 ? 4.934 -4.188 -32.991 1.00 88.81 309 THR A N 1
ATOM 2574 C CA . THR A 1 309 ? 3.499 -3.909 -32.935 1.00 88.81 309 THR A CA 1
ATOM 2575 C C . THR A 1 309 ? 3.190 -2.641 -33.726 1.00 88.81 309 THR A C 1
ATOM 2577 O O . THR A 1 309 ? 3.834 -1.603 -33.554 1.00 88.81 309 THR A O 1
ATOM 2580 N N . LYS A 1 310 ? 2.161 -2.681 -34.579 1.00 89.56 310 LYS A N 1
ATOM 2581 C CA . LYS A 1 310 ? 1.698 -1.484 -35.288 1.00 89.56 310 LYS A CA 1
ATOM 2582 C C . LYS A 1 310 ? 1.108 -0.484 -34.290 1.00 89.56 310 LYS A C 1
ATOM 2584 O O . LYS A 1 310 ? 0.174 -0.803 -33.560 1.00 89.56 310 LYS A O 1
ATOM 2589 N N . VAL A 1 311 ? 1.638 0.739 -34.293 1.00 90.81 311 VAL A N 1
ATOM 2590 C CA . VAL A 1 311 ? 1.175 1.829 -33.426 1.00 90.81 311 VAL A CA 1
ATOM 2591 C C . VAL A 1 311 ? 0.868 3.067 -34.251 1.00 90.81 311 VAL A C 1
ATOM 2593 O O . VAL A 1 311 ? 1.771 3.647 -34.862 1.00 90.81 311 VAL A O 1
ATOM 2596 N N . ASP A 1 312 ? -0.394 3.484 -34.220 1.00 92.06 312 ASP A N 1
ATOM 2597 C CA . ASP A 1 312 ? -0.839 4.751 -34.801 1.00 92.06 312 ASP A CA 1
ATOM 2598 C C . ASP A 1 312 ? -0.335 5.929 -33.960 1.00 92.06 312 ASP A C 1
ATOM 2600 O O . ASP A 1 312 ? -0.157 5.796 -32.742 1.00 92.06 312 ASP A O 1
ATOM 2604 N N . ASP A 1 313 ? -0.082 7.067 -34.604 1.00 92.06 313 ASP A N 1
ATOM 2605 C CA . ASP A 1 313 ? 0.429 8.295 -33.975 1.00 92.06 313 ASP A CA 1
ATOM 2606 C C . ASP A 1 313 ? 1.680 8.077 -33.110 1.00 92.06 313 ASP A C 1
ATOM 2608 O O . ASP A 1 313 ? 1.869 8.706 -32.066 1.00 92.06 313 ASP A O 1
ATOM 2612 N N . TYR A 1 314 ? 2.560 7.165 -33.542 1.00 92.75 314 TYR A N 1
ATOM 2613 C CA . TYR A 1 314 ? 3.771 6.799 -32.804 1.00 92.75 314 TYR A CA 1
ATOM 2614 C C . TYR A 1 314 ? 4.604 8.021 -32.390 1.00 92.75 314 TYR A C 1
ATOM 2616 O O . TYR A 1 314 ? 5.069 8.084 -31.256 1.00 92.75 314 TYR A O 1
ATOM 2624 N N . ALA A 1 315 ? 4.765 9.004 -33.282 1.00 93.44 315 ALA A N 1
ATOM 2625 C CA . ALA A 1 315 ? 5.559 10.201 -33.011 1.00 93.44 315 ALA A CA 1
ATOM 2626 C C . ALA A 1 315 ? 4.987 11.049 -31.858 1.00 93.44 315 ALA A C 1
ATOM 2628 O O . ALA A 1 315 ? 5.743 11.477 -30.986 1.00 93.44 315 ALA A O 1
ATOM 2629 N N . ASP A 1 316 ? 3.665 11.245 -31.816 1.00 94.25 316 ASP A N 1
ATOM 2630 C CA . ASP A 1 316 ? 2.993 11.984 -30.738 1.00 94.25 316 ASP A CA 1
ATOM 2631 C C . ASP A 1 316 ? 3.067 11.220 -29.410 1.00 94.25 316 ASP A C 1
ATOM 2633 O O . ASP A 1 316 ? 3.449 11.777 -28.379 1.00 94.25 316 ASP A O 1
ATOM 2637 N N . LYS A 1 317 ? 2.802 9.908 -29.442 1.00 95.56 317 LYS A N 1
ATOM 2638 C CA . LYS A 1 317 ? 2.916 9.040 -28.261 1.00 95.56 317 LYS A CA 1
ATOM 2639 C C . LYS A 1 317 ? 4.336 9.027 -27.701 1.00 95.56 317 LYS A C 1
ATOM 2641 O O . LYS A 1 317 ? 4.514 9.149 -26.496 1.00 95.56 317 LYS A O 1
ATOM 2646 N N . LEU A 1 318 ? 5.350 8.951 -28.564 1.00 94.62 318 LEU A N 1
ATOM 2647 C CA . LEU A 1 318 ? 6.756 8.985 -28.160 1.00 94.62 318 LEU A CA 1
ATOM 2648 C C . LEU A 1 318 ? 7.118 10.323 -27.505 1.00 94.62 318 LEU A C 1
ATOM 2650 O O . LEU A 1 318 ? 7.818 10.341 -26.491 1.00 94.62 318 LEU A O 1
ATOM 2654 N N . LYS A 1 319 ? 6.627 11.440 -28.057 1.00 94.12 319 LYS A N 1
ATOM 2655 C CA . LYS A 1 319 ? 6.815 12.773 -27.474 1.00 94.12 319 LYS A CA 1
ATOM 2656 C C . LYS A 1 319 ? 6.228 12.835 -26.059 1.00 94.12 319 LYS A C 1
ATOM 2658 O O . LYS A 1 319 ? 6.953 13.171 -25.125 1.00 94.12 319 LYS A O 1
ATOM 2663 N N . LYS A 1 320 ? 4.972 12.413 -25.888 1.00 93.06 320 LYS A N 1
ATOM 2664 C CA . LYS A 1 320 ? 4.288 12.362 -24.583 1.00 93.06 320 LYS A CA 1
ATOM 2665 C C . LYS A 1 320 ? 4.965 11.410 -23.596 1.00 93.06 320 LYS A C 1
ATOM 2667 O O . LYS A 1 320 ? 5.091 11.740 -22.420 1.00 93.06 320 LYS A O 1
ATOM 2672 N N . THR A 1 321 ? 5.477 10.266 -24.061 1.00 94.44 321 THR A N 1
ATOM 2673 C CA . THR A 1 321 ? 6.305 9.364 -23.243 1.00 94.44 321 THR A CA 1
ATOM 2674 C C . THR A 1 321 ? 7.544 10.078 -22.703 1.00 94.44 321 THR A C 1
ATOM 2676 O O . THR A 1 321 ? 7.856 9.970 -21.521 1.00 94.44 321 THR A O 1
ATOM 2679 N N . LYS A 1 322 ? 8.255 10.837 -23.540 1.00 92.50 322 LYS A N 1
ATOM 2680 C CA . LYS A 1 322 ? 9.438 11.583 -23.091 1.00 92.50 322 LYS A CA 1
ATOM 2681 C C . LYS A 1 322 ? 9.068 12.712 -22.128 1.00 92.50 322 LYS A C 1
ATOM 2683 O O . LYS A 1 322 ? 9.819 12.971 -21.194 1.00 92.50 322 LYS A O 1
ATOM 2688 N N . GLU A 1 323 ? 7.922 13.361 -22.313 1.00 89.62 323 GLU A N 1
ATOM 2689 C CA . GLU A 1 323 ? 7.416 14.383 -21.387 1.00 89.62 323 GLU A CA 1
ATOM 2690 C C . GLU A 1 323 ? 7.085 13.796 -20.011 1.00 89.62 323 GLU A C 1
ATOM 2692 O O . GLU A 1 323 ? 7.575 14.309 -19.005 1.00 89.62 323 GLU A O 1
ATOM 2697 N N . ILE A 1 324 ? 6.354 12.678 -19.949 1.00 87.81 324 ILE A N 1
ATOM 2698 C CA . ILE A 1 324 ? 6.029 12.045 -18.664 1.00 87.81 324 ILE A CA 1
ATOM 2699 C C . ILE A 1 324 ? 7.278 11.482 -17.967 1.00 87.81 324 ILE A C 1
ATOM 2701 O O . ILE A 1 324 ? 7.367 11.551 -16.746 1.00 87.81 324 ILE A O 1
ATOM 2705 N N . ILE A 1 325 ? 8.291 11.011 -18.708 1.00 88.94 325 ILE A N 1
ATOM 2706 C CA . ILE A 1 325 ? 9.575 10.591 -18.117 1.00 88.94 325 ILE A CA 1
ATOM 2707 C C . ILE A 1 325 ? 10.291 11.766 -17.445 1.00 88.94 325 ILE A C 1
ATOM 2709 O O . ILE A 1 325 ? 10.872 11.573 -16.385 1.00 88.94 325 ILE A O 1
ATOM 2713 N N . LYS A 1 326 ? 10.244 12.986 -17.999 1.00 80.81 326 LYS A N 1
ATOM 2714 C CA . LYS A 1 326 ? 10.859 14.159 -17.339 1.00 80.81 326 LYS A CA 1
ATOM 2715 C C . LYS A 1 326 ? 10.240 14.420 -15.970 1.00 80.81 326 LYS A C 1
ATOM 2717 O O . LYS A 1 326 ? 10.951 14.757 -15.026 1.00 80.81 326 LYS A O 1
ATOM 2722 N N . VAL A 1 327 ? 8.931 14.223 -15.876 1.00 73.88 327 VAL A N 1
ATOM 2723 C CA . VAL A 1 327 ? 8.155 14.400 -14.650 1.00 73.88 327 VAL A CA 1
ATOM 2724 C C . VAL A 1 327 ? 8.425 13.264 -13.658 1.00 73.88 327 VAL A C 1
ATOM 2726 O O . VAL A 1 327 ? 8.679 13.520 -12.487 1.00 73.88 327 VAL A O 1
ATOM 2729 N N . PHE A 1 328 ? 8.448 12.016 -14.127 1.00 72.25 328 PHE A N 1
ATOM 2730 C CA . PHE A 1 328 ? 8.724 10.815 -13.325 1.00 72.25 328 PHE A CA 1
ATOM 2731 C C . PHE A 1 328 ? 10.218 10.445 -13.281 1.00 72.25 328 PHE A C 1
ATOM 2733 O O . PHE A 1 328 ? 10.581 9.291 -13.042 1.00 72.25 328 PHE A O 1
ATOM 2740 N N . SER A 1 329 ? 11.103 11.416 -13.522 1.00 64.75 329 SER A N 1
ATOM 2741 C CA . SER A 1 329 ? 12.534 11.171 -13.754 1.00 64.75 329 SER A CA 1
ATOM 2742 C C . SER A 1 329 ? 13.254 10.586 -12.540 1.00 64.75 329 SER A C 1
ATOM 2744 O O . SER A 1 329 ? 14.257 9.896 -12.702 1.00 64.75 329 SER A O 1
ATOM 2746 N N . GLN A 1 330 ? 12.725 10.799 -11.332 1.00 58.44 330 GLN A N 1
ATOM 2747 C CA . GLN A 1 330 ? 13.193 10.177 -10.097 1.00 58.44 330 GLN A CA 1
ATOM 2748 C C . GLN A 1 330 ? 12.058 9.367 -9.471 1.00 58.44 330 GLN A C 1
ATOM 2750 O O . GLN A 1 330 ? 11.244 9.895 -8.718 1.00 58.44 330 GLN A O 1
ATOM 2755 N N . TYR A 1 331 ? 11.999 8.067 -9.759 1.00 51.09 331 TYR A N 1
ATOM 2756 C CA . TYR A 1 331 ? 10.970 7.203 -9.182 1.00 51.09 331 TYR A CA 1
ATOM 2757 C C . TYR A 1 331 ? 11.562 5.930 -8.576 1.00 51.09 331 TYR A C 1
ATOM 2759 O O . TYR A 1 331 ? 12.289 5.192 -9.232 1.00 51.09 331 TYR A O 1
ATOM 2767 N N . GLY A 1 332 ? 11.279 5.667 -7.294 1.00 46.22 332 GLY A N 1
ATOM 2768 C CA . GLY A 1 332 ? 11.856 4.526 -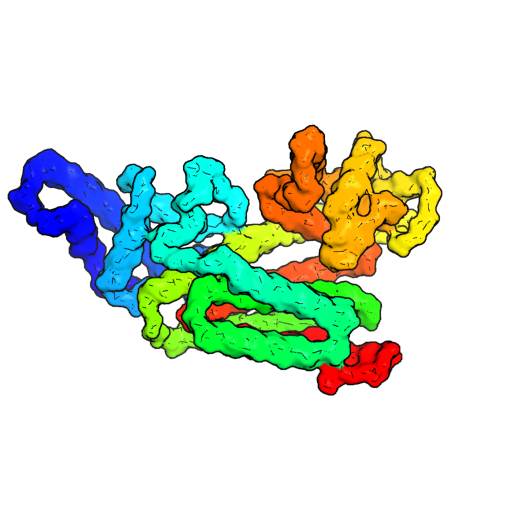6.571 1.00 46.22 332 GLY A CA 1
ATOM 2769 C C . GLY A 1 332 ? 13.393 4.534 -6.557 1.0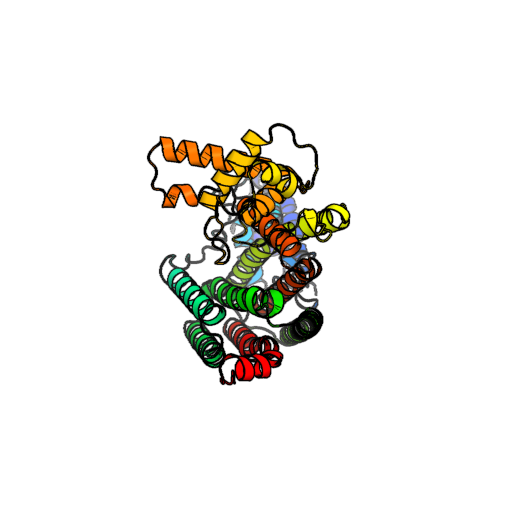0 46.22 332 GLY A C 1
ATOM 2770 O O . GLY A 1 332 ? 14.002 3.469 -6.582 1.00 46.22 332 GLY A O 1
ATOM 2771 N N . MET A 1 333 ? 14.013 5.728 -6.587 1.00 44.66 333 MET A N 1
ATOM 2772 C CA . MET A 1 333 ? 15.455 5.963 -6.826 1.00 44.66 333 MET A CA 1
ATOM 2773 C C . MET A 1 333 ? 15.973 5.497 -8.195 1.00 44.66 333 MET A C 1
ATOM 2775 O O . MET A 1 333 ? 17.179 5.500 -8.436 1.00 44.66 333 MET A O 1
ATOM 2779 N N . ARG A 1 334 ? 15.084 5.119 -9.118 1.00 59.94 334 ARG A N 1
ATOM 2780 C CA . ARG A 1 334 ? 15.427 4.931 -10.524 1.00 59.94 334 ARG A CA 1
ATOM 2781 C C . ARG A 1 334 ? 15.469 6.302 -11.171 1.00 59.94 334 ARG A C 1
ATOM 2783 O O . ARG A 1 334 ? 14.487 7.039 -11.148 1.00 59.94 334 ARG A O 1
ATOM 2790 N N . ILE A 1 335 ? 16.623 6.617 -11.738 1.00 73.00 335 ILE A N 1
ATOM 2791 C CA . ILE A 1 335 ? 16.806 7.796 -12.576 1.00 73.00 335 ILE A CA 1
ATOM 2792 C C . ILE A 1 335 ? 16.363 7.398 -13.979 1.00 73.00 335 ILE A C 1
ATOM 2794 O O . ILE A 1 335 ? 17.109 6.701 -14.661 1.00 73.00 335 ILE A O 1
ATOM 2798 N N . ALA A 1 336 ? 15.139 7.726 -14.377 1.00 83.19 336 ALA A N 1
ATOM 2799 C CA . ALA A 1 336 ? 14.670 7.469 -15.736 1.00 83.19 336 ALA A CA 1
ATOM 2800 C C . ALA A 1 336 ? 15.211 8.555 -16.674 1.00 83.19 336 ALA A C 1
ATOM 2802 O O . ALA A 1 336 ? 15.162 9.740 -16.347 1.00 83.19 336 ALA A O 1
ATOM 2803 N N . ASP A 1 337 ? 15.731 8.151 -17.834 1.00 86.19 337 ASP A N 1
ATOM 2804 C CA . ASP A 1 337 ? 16.286 9.080 -18.820 1.00 86.19 337 ASP A CA 1
ATOM 2805 C C . ASP A 1 337 ? 15.458 9.055 -20.109 1.00 86.19 337 ASP A C 1
ATOM 2807 O O . ASP A 1 337 ? 15.186 8.002 -20.683 1.00 86.19 337 ASP A O 1
ATOM 2811 N N . ILE A 1 338 ? 15.088 10.237 -20.602 1.00 88.44 338 ILE A N 1
ATOM 2812 C CA . ILE A 1 338 ? 14.385 10.418 -21.879 1.00 88.44 338 ILE A CA 1
ATOM 2813 C C . ILE A 1 338 ? 15.187 9.924 -23.090 1.00 88.44 338 ILE A C 1
ATOM 2815 O O . ILE A 1 338 ? 14.607 9.693 -24.154 1.00 88.44 338 ILE A O 1
ATOM 2819 N N . ASN A 1 339 ? 16.508 9.815 -22.945 1.00 88.81 339 ASN A N 1
ATOM 2820 C CA . ASN A 1 339 ? 17.426 9.352 -23.981 1.00 88.81 339 ASN A CA 1
ATOM 2821 C C . ASN A 1 339 ? 17.712 7.847 -23.880 1.00 88.81 339 ASN A C 1
ATOM 2823 O O . ASN A 1 339 ? 18.281 7.262 -24.798 1.00 88.81 339 ASN A O 1
ATOM 2827 N N . SER A 1 340 ? 17.297 7.206 -22.788 1.00 91.06 340 SER A N 1
ATOM 2828 C CA . SER A 1 340 ? 17.429 5.768 -22.588 1.00 91.06 340 SER A CA 1
ATOM 2829 C C . SER A 1 340 ? 16.295 5.053 -23.317 1.00 91.06 340 SER A C 1
ATOM 2831 O O . SER A 1 340 ? 15.143 5.084 -22.883 1.00 91.06 340 SER A O 1
ATOM 2833 N N . VAL A 1 341 ? 16.611 4.368 -24.423 1.00 93.44 341 VAL A N 1
ATOM 2834 C CA . VAL A 1 341 ? 15.624 3.561 -25.174 1.00 93.44 341 VAL A CA 1
ATOM 2835 C C . VAL A 1 341 ? 14.961 2.521 -24.275 1.00 93.44 341 VAL A C 1
ATOM 2837 O O . VAL A 1 341 ? 13.781 2.232 -24.437 1.00 93.44 341 VAL A O 1
ATOM 2840 N N . PHE A 1 342 ? 15.694 2.016 -23.284 1.00 92.56 342 PHE A N 1
ATOM 2841 C CA . PHE A 1 342 ? 15.169 1.140 -22.248 1.00 92.56 342 PHE A CA 1
ATOM 2842 C C . PHE A 1 342 ? 14.033 1.788 -21.438 1.00 92.56 342 PHE A C 1
ATOM 2844 O O . PHE A 1 342 ? 12.943 1.224 -21.348 1.00 92.56 342 PHE A O 1
ATOM 2851 N N . ASP A 1 343 ? 14.254 2.987 -20.890 1.00 92.12 343 ASP A N 1
ATOM 2852 C CA . ASP A 1 343 ? 13.247 3.678 -20.075 1.00 92.12 343 ASP A CA 1
ATOM 2853 C C . ASP A 1 343 ? 12.058 4.126 -20.938 1.00 92.12 343 ASP A C 1
ATOM 2855 O O . ASP A 1 343 ? 10.899 3.911 -20.577 1.00 92.12 343 ASP A O 1
ATOM 2859 N N . VAL A 1 344 ? 12.331 4.654 -22.135 1.00 94.25 344 VAL A N 1
ATOM 2860 C CA . VAL A 1 344 ? 11.293 5.026 -23.104 1.00 94.25 344 VAL A CA 1
ATOM 2861 C C . VAL A 1 344 ? 10.439 3.818 -23.489 1.00 94.25 344 VAL A C 1
ATOM 2863 O O . VAL A 1 344 ? 9.214 3.932 -23.506 1.00 94.25 344 VAL A O 1
ATOM 2866 N N . LYS A 1 345 ? 11.047 2.653 -23.744 1.00 94.38 345 LYS A N 1
ATOM 2867 C CA . LYS A 1 345 ? 10.331 1.410 -24.059 1.00 94.38 345 LYS A CA 1
ATOM 2868 C C . LYS A 1 345 ? 9.372 1.019 -22.938 1.00 94.38 345 LYS A C 1
ATOM 2870 O O . LYS A 1 345 ? 8.198 0.779 -23.217 1.00 94.38 345 LYS A O 1
ATOM 2875 N N . VAL A 1 346 ? 9.849 0.979 -21.693 1.00 92.94 346 VAL A N 1
ATOM 2876 C CA . VAL A 1 346 ? 9.027 0.603 -20.530 1.00 92.94 346 VAL A CA 1
ATOM 2877 C C . VAL A 1 346 ? 7.799 1.506 -20.424 1.00 92.94 346 VAL A C 1
ATOM 2879 O O . VAL A 1 346 ? 6.671 1.013 -20.389 1.00 92.94 346 VAL A O 1
ATOM 2882 N N . TYR A 1 347 ? 8.003 2.826 -20.446 1.00 93.88 347 TYR A N 1
ATOM 2883 C CA . TYR A 1 347 ? 6.903 3.782 -20.330 1.00 93.88 347 TYR A CA 1
ATOM 2884 C C . TYR A 1 347 ? 5.945 3.703 -21.514 1.00 93.88 347 TYR A C 1
ATOM 2886 O O . TYR A 1 347 ? 4.731 3.665 -21.326 1.00 93.88 347 TYR A O 1
ATOM 2894 N N . PHE A 1 348 ? 6.467 3.647 -22.737 1.00 95.12 348 PHE A N 1
ATOM 2895 C CA . PHE A 1 348 ? 5.640 3.598 -23.935 1.00 95.12 348 PHE A CA 1
ATOM 2896 C C . PHE A 1 348 ? 4.726 2.368 -23.939 1.00 95.12 348 PHE A C 1
ATOM 2898 O O . PHE A 1 348 ? 3.524 2.490 -24.191 1.00 95.12 348 PHE A O 1
ATOM 2905 N N . ARG A 1 349 ? 5.274 1.186 -23.625 1.00 93.19 349 ARG A N 1
ATOM 2906 C CA . ARG A 1 349 ? 4.507 -0.065 -23.598 1.00 93.19 349 ARG A CA 1
ATOM 2907 C C . ARG A 1 349 ? 3.407 -0.035 -22.543 1.00 93.19 349 ARG A C 1
ATOM 2909 O O . ARG A 1 349 ? 2.259 -0.337 -22.860 1.00 93.19 349 ARG A O 1
ATOM 2916 N N . GLU A 1 350 ? 3.731 0.365 -21.319 1.00 92.81 350 GLU A N 1
ATOM 2917 C CA . GLU A 1 350 ? 2.770 0.382 -20.210 1.00 92.81 350 GLU A CA 1
ATOM 2918 C C . GLU A 1 350 ? 1.681 1.457 -20.378 1.00 92.81 350 GLU A C 1
ATOM 2920 O O . GLU A 1 350 ? 0.536 1.253 -19.967 1.00 92.81 350 GLU A O 1
ATOM 2925 N N . ILE A 1 351 ? 1.991 2.587 -21.023 1.00 93.00 351 ILE A N 1
ATOM 2926 C CA . ILE A 1 351 ? 1.018 3.667 -21.245 1.00 93.00 351 ILE A CA 1
ATOM 2927 C C . ILE A 1 351 ? 0.107 3.372 -22.443 1.00 93.00 351 ILE A C 1
ATOM 2929 O O . ILE A 1 351 ? -1.097 3.640 -22.367 1.00 93.00 351 ILE A O 1
ATOM 2933 N N . TYR A 1 352 ? 0.662 2.859 -23.548 1.00 92.88 352 TYR A N 1
ATOM 2934 C CA . TYR A 1 352 ? -0.036 2.826 -24.838 1.00 92.88 352 TYR A CA 1
ATOM 2935 C C . TYR A 1 352 ? -0.340 1.440 -25.394 1.00 92.88 352 TYR A C 1
ATOM 2937 O O . TYR A 1 352 ? -1.257 1.344 -26.209 1.00 92.88 352 TYR A O 1
ATOM 2945 N N . LEU A 1 353 ? 0.411 0.403 -25.015 1.00 89.38 353 LEU A N 1
ATOM 2946 C CA . LEU A 1 353 ? 0.201 -0.953 -25.541 1.00 89.38 353 LEU A CA 1
ATOM 2947 C C . LEU A 1 353 ? -0.511 -1.873 -24.547 1.00 89.38 353 LEU A C 1
ATOM 2949 O O . LEU A 1 353 ? -1.223 -2.776 -24.967 1.00 89.38 353 LEU A O 1
ATOM 2953 N N . SER A 1 354 ? -0.347 -1.629 -23.248 1.00 82.50 354 SER A N 1
ATOM 2954 C CA . SER A 1 354 ? -1.085 -2.323 -22.192 1.00 82.50 354 SER A CA 1
ATOM 2955 C C . SER A 1 354 ? -2.512 -1.769 -22.064 1.00 82.50 354 SER A C 1
ATOM 2957 O O . SER A 1 354 ? -2.731 -0.553 -22.051 1.00 82.50 354 SER A O 1
ATOM 2959 N N . ASN A 1 355 ? -3.488 -2.668 -21.927 1.00 78.69 355 ASN A N 1
ATOM 2960 C CA . ASN A 1 355 ? -4.921 -2.374 -21.962 1.00 78.69 355 ASN A CA 1
ATOM 2961 C C . ASN A 1 355 ? -5.591 -2.182 -20.591 1.00 78.69 355 ASN A C 1
ATOM 2963 O O . ASN A 1 355 ? -6.786 -1.861 -20.558 1.00 78.69 355 ASN A O 1
ATOM 2967 N N . SER A 1 356 ? -4.877 -2.343 -19.470 1.00 78.25 356 SER A N 1
ATOM 2968 C CA . SER A 1 356 ? -5.477 -2.225 -18.130 1.00 78.25 356 SER A CA 1
ATOM 2969 C C . SER A 1 356 ? -6.189 -0.899 -17.900 1.00 78.25 356 SER A C 1
ATOM 2971 O O . SER A 1 356 ? -5.760 0.182 -18.326 1.00 78.25 356 SER A O 1
ATOM 2973 N N . LYS A 1 357 ? -7.288 -1.011 -17.153 1.00 78.06 357 LYS A N 1
ATOM 2974 C CA . LYS A 1 357 ? -8.133 0.091 -16.708 1.00 78.06 357 LYS A CA 1
ATOM 2975 C C . LYS A 1 357 ? -8.274 0.001 -15.196 1.00 78.06 357 LYS A C 1
ATOM 2977 O O . LYS A 1 357 ? -8.865 -0.951 -14.705 1.00 78.06 357 LYS A O 1
ATOM 2982 N N . TYR A 1 358 ? -7.786 1.007 -14.481 1.00 66.88 358 TYR A N 1
ATOM 2983 C CA . TYR A 1 358 ? -8.063 1.189 -13.060 1.00 66.88 358 TYR A CA 1
ATOM 2984 C C . TYR A 1 358 ? -8.807 2.509 -12.897 1.00 66.88 358 TYR A C 1
ATOM 2986 O O . TYR A 1 358 ? -8.191 3.570 -12.853 1.00 66.88 358 TYR A O 1
ATOM 2994 N N . LYS A 1 359 ? -10.146 2.455 -12.947 1.00 69.44 359 LYS A N 1
ATOM 2995 C CA . LYS A 1 359 ? -11.065 3.601 -13.144 1.00 69.44 359 LYS A CA 1
ATOM 2996 C C . LYS A 1 359 ? -10.901 4.298 -14.511 1.00 69.44 359 LYS A C 1
ATOM 2998 O O . LYS A 1 359 ? -11.880 4.458 -15.234 1.00 69.44 359 LYS A O 1
ATOM 3003 N N . CYS A 1 360 ? -9.670 4.614 -14.908 1.00 74.75 360 CYS A N 1
ATOM 3004 C CA . CYS A 1 360 ? -9.274 5.209 -16.182 1.00 74.75 360 CYS A CA 1
ATOM 3005 C C . CYS A 1 360 ? -8.138 4.403 -16.847 1.00 74.75 360 CYS A C 1
ATOM 3007 O O . CYS A 1 360 ? -7.468 3.584 -16.219 1.00 74.75 360 CYS A O 1
ATOM 3009 N N . GLN A 1 361 ? -7.911 4.629 -18.145 1.00 83.81 361 GLN A N 1
ATOM 3010 C CA . GLN A 1 361 ? -6.740 4.089 -18.854 1.00 83.81 361 GLN A CA 1
ATOM 3011 C C . GLN A 1 361 ? -5.494 4.936 -18.576 1.00 83.81 361 GLN A C 1
ATOM 3013 O O . GLN A 1 361 ? -5.592 6.161 -18.504 1.00 83.81 361 GLN A O 1
ATOM 3018 N N . ALA A 1 362 ? -4.317 4.301 -18.541 1.00 87.88 362 ALA A N 1
ATOM 3019 C CA . ALA A 1 362 ? -3.032 4.980 -18.335 1.00 87.88 362 ALA A CA 1
ATOM 3020 C C . ALA A 1 362 ? -2.812 6.139 -19.324 1.00 87.88 362 ALA A C 1
ATOM 3022 O O . ALA A 1 362 ? -2.480 7.246 -18.912 1.00 87.88 362 ALA A O 1
ATOM 3023 N N . LYS A 1 363 ? -3.104 5.935 -20.618 1.00 89.69 363 LYS A N 1
ATOM 3024 C CA . LYS A 1 363 ? -3.036 7.005 -21.631 1.00 89.69 363 LYS A CA 1
ATOM 3025 C C . LYS A 1 363 ? -3.911 8.221 -21.305 1.00 89.69 363 LYS A C 1
ATOM 3027 O O . LYS A 1 363 ? -3.540 9.341 -21.637 1.00 89.69 363 LYS A O 1
ATOM 3032 N N . THR A 1 364 ? -5.074 8.007 -20.688 1.00 89.75 364 THR A N 1
ATOM 3033 C CA .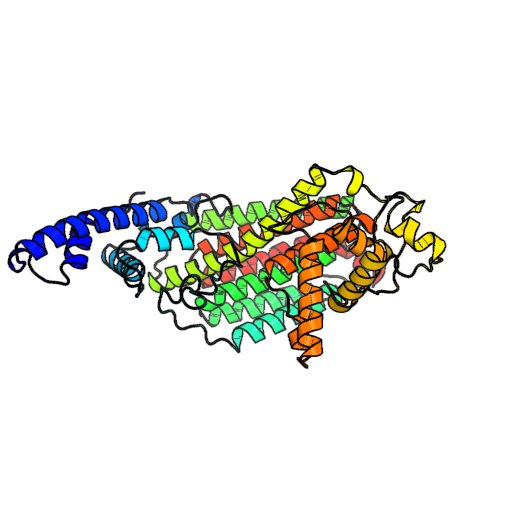 THR A 1 364 ? -6.009 9.083 -20.336 1.00 89.75 364 THR A CA 1
ATOM 3034 C C . THR A 1 364 ? -5.479 9.866 -19.146 1.00 89.75 364 THR A C 1
ATOM 3036 O O . THR A 1 364 ? -5.499 11.090 -19.191 1.00 89.75 364 THR A O 1
ATOM 3039 N N . ILE A 1 365 ? -4.960 9.162 -18.137 1.00 87.38 365 ILE A N 1
ATOM 3040 C CA . ILE A 1 365 ? -4.313 9.756 -16.962 1.00 87.38 365 ILE A CA 1
ATOM 3041 C C . ILE A 1 365 ? -3.117 10.611 -17.398 1.00 87.38 365 ILE A C 1
ATOM 3043 O O . ILE A 1 365 ? -3.051 11.787 -17.069 1.00 87.38 365 ILE A O 1
ATOM 3047 N N . VAL A 1 366 ? -2.219 10.057 -18.222 1.00 88.94 366 VAL A N 1
ATOM 3048 C CA . VAL A 1 366 ? -1.043 10.782 -18.734 1.00 88.94 366 VAL A CA 1
ATOM 3049 C C . VAL A 1 366 ? -1.453 12.005 -19.552 1.00 88.94 366 VAL A C 1
ATOM 3051 O O . VAL A 1 366 ? -0.863 13.067 -19.391 1.00 88.94 366 VAL A O 1
ATOM 3054 N N . ARG A 1 367 ? -2.470 11.883 -20.414 1.00 90.06 367 ARG A N 1
ATOM 3055 C CA . ARG A 1 367 ? -2.968 13.016 -21.201 1.00 90.06 367 ARG A CA 1
ATOM 3056 C C . ARG A 1 367 ? -3.480 14.142 -20.300 1.00 90.06 367 ARG A C 1
ATOM 3058 O O . ARG A 1 367 ? -3.031 15.267 -20.469 1.00 90.06 367 ARG A O 1
ATOM 3065 N N . LYS A 1 368 ? -4.374 13.829 -19.354 1.00 88.06 368 LYS A N 1
ATOM 3066 C CA . LYS A 1 368 ? -4.904 14.806 -18.390 1.00 88.06 368 LYS A CA 1
ATOM 3067 C C . LYS A 1 368 ? -3.780 15.478 -17.607 1.00 88.06 368 LYS A C 1
ATOM 3069 O O . LYS A 1 368 ? -3.721 16.697 -17.546 1.00 88.06 368 LYS A O 1
ATOM 3074 N N . TYR A 1 369 ? -2.858 14.673 -17.080 1.00 86.19 369 TYR A N 1
ATOM 3075 C CA . TYR A 1 369 ? -1.718 15.166 -16.322 1.00 86.19 369 TYR A CA 1
ATOM 3076 C C . TYR A 1 369 ? -0.872 16.147 -17.141 1.00 86.19 369 TYR A C 1
ATOM 3078 O O . TYR A 1 369 ? -0.546 17.222 -16.659 1.00 86.19 369 TYR A O 1
ATOM 3086 N N . LEU A 1 370 ? -0.519 15.805 -18.385 1.00 87.25 370 LEU A N 1
ATOM 3087 C CA . LEU A 1 370 ? 0.292 16.681 -19.236 1.00 87.25 370 LEU A CA 1
ATOM 3088 C C . LEU A 1 370 ? -0.457 17.962 -19.638 1.00 87.25 3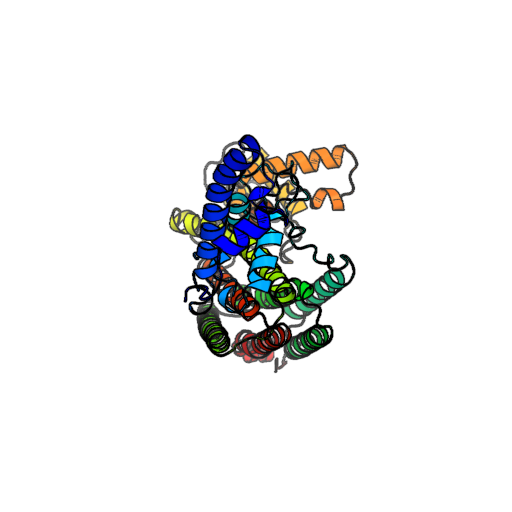70 LEU A C 1
ATOM 3090 O O . LEU A 1 370 ? 0.163 19.020 -19.712 1.00 87.25 370 LEU A O 1
ATOM 3094 N N . GLU A 1 371 ? -1.773 17.885 -19.863 1.00 87.25 371 GLU A N 1
ATOM 3095 C CA . GLU A 1 371 ? -2.629 19.058 -20.096 1.00 87.25 371 GLU A CA 1
ATOM 3096 C C . GLU A 1 371 ? -2.624 19.990 -18.870 1.00 87.25 371 GLU A C 1
ATOM 3098 O O . GLU A 1 371 ? -2.385 21.189 -19.004 1.00 87.25 371 GLU A O 1
ATOM 3103 N N . GLU A 1 372 ? -2.801 19.450 -17.662 1.00 81.81 372 GLU A N 1
ATOM 3104 C CA . GLU A 1 372 ? -2.750 20.220 -16.412 1.00 81.81 372 GLU A CA 1
ATOM 3105 C C . GLU A 1 372 ? -1.356 20.775 -16.108 1.00 81.81 372 GLU A C 1
ATOM 3107 O O . GLU A 1 372 ? -1.225 21.933 -15.709 1.00 81.81 372 GLU A O 1
ATOM 3112 N N . TYR A 1 373 ? -0.314 19.973 -16.331 1.00 81.25 373 TYR A N 1
ATOM 3113 C CA . TYR A 1 373 ? 1.083 20.372 -16.196 1.00 81.25 373 TYR A CA 1
ATOM 3114 C C . TYR A 1 373 ? 1.381 21.587 -17.077 1.00 81.25 373 TYR A C 1
ATOM 3116 O O . TYR A 1 373 ? 1.933 22.581 -16.604 1.00 81.25 373 TYR A O 1
ATOM 3124 N N . GLN A 1 374 ? 0.981 21.524 -18.350 1.00 82.06 374 GLN A N 1
ATOM 3125 C CA . GLN A 1 374 ? 1.196 22.601 -19.306 1.00 82.06 374 GLN A CA 1
ATOM 3126 C C . GLN A 1 374 ? 0.386 23.846 -18.927 1.00 82.06 374 GLN A C 1
ATOM 3128 O O . GLN A 1 374 ? 0.950 24.933 -18.870 1.00 82.06 374 GLN A O 1
ATOM 3133 N N . ASN A 1 375 ? -0.886 23.683 -18.550 1.00 83.12 375 ASN A N 1
ATOM 3134 C CA . ASN A 1 375 ? -1.720 24.792 -18.091 1.00 83.12 375 ASN A CA 1
ATOM 3135 C C . ASN A 1 375 ? -1.121 25.493 -16.862 1.00 83.12 375 ASN A C 1
ATOM 3137 O O . ASN A 1 375 ? -1.049 26.718 -16.828 1.00 83.12 375 ASN A O 1
ATOM 3141 N N . LYS A 1 376 ? -0.667 24.755 -15.842 1.00 80.31 376 LYS A N 1
ATOM 3142 C CA . LYS A 1 376 ? -0.050 25.362 -14.648 1.00 80.31 376 LYS A CA 1
ATOM 3143 C C . LYS A 1 376 ? 1.278 26.040 -14.977 1.00 80.31 376 LYS A C 1
ATOM 3145 O O . LYS A 1 376 ? 1.549 27.129 -14.479 1.00 80.31 376 LYS A O 1
ATOM 3150 N N . LYS A 1 377 ? 2.082 25.435 -15.852 1.00 79.50 377 LYS A N 1
ATOM 3151 C CA . LYS A 1 377 ? 3.322 26.042 -16.340 1.00 79.50 377 LYS A CA 1
ATOM 3152 C C . LYS A 1 377 ? 3.061 27.368 -17.058 1.00 79.50 377 LYS A C 1
ATOM 3154 O O . LYS A 1 377 ? 3.747 28.347 -16.781 1.00 79.50 377 LYS A O 1
ATOM 3159 N N . ASP A 1 378 ? 2.058 27.412 -17.930 1.00 84.56 378 ASP A N 1
ATOM 3160 C CA . ASP A 1 378 ? 1.700 28.614 -18.691 1.00 84.56 378 ASP A CA 1
ATOM 3161 C C . ASP A 1 378 ? 1.121 29.723 -17.795 1.00 84.56 378 ASP A C 1
ATOM 3163 O O . ASP A 1 378 ? 1.257 30.903 -18.106 1.00 84.56 378 ASP A O 1
ATOM 3167 N N . ASN A 1 379 ? 0.554 29.356 -16.641 1.00 83.00 379 ASN A N 1
ATOM 3168 C CA . ASN A 1 379 ? 0.062 30.285 -15.619 1.00 83.00 379 ASN A CA 1
ATOM 3169 C C . ASN A 1 379 ? 1.115 30.671 -14.554 1.00 83.00 379 ASN A C 1
ATOM 3171 O O . ASN A 1 379 ? 0.773 31.335 -13.579 1.00 83.00 379 ASN A O 1
ATOM 3175 N N . GLY A 1 380 ? 2.385 30.279 -14.719 1.00 78.50 380 GLY A N 1
ATOM 3176 C CA . GLY A 1 380 ? 3.491 30.742 -13.868 1.00 78.50 380 GLY A CA 1
ATOM 3177 C C . GLY A 1 380 ? 3.597 30.089 -12.484 1.00 78.50 380 GLY A C 1
ATOM 3178 O O . GLY A 1 380 ? 4.247 30.655 -11.607 1.00 78.50 380 GLY A O 1
ATOM 3179 N N . TYR A 1 381 ? 2.984 28.920 -12.275 1.00 74.50 381 TYR A N 1
ATOM 3180 C CA . TYR A 1 381 ? 3.127 28.162 -11.025 1.00 74.50 381 TYR A CA 1
ATOM 3181 C C . TYR A 1 381 ? 4.571 27.665 -10.829 1.00 74.50 381 TYR A C 1
ATOM 3183 O O . TYR A 1 381 ? 5.284 27.399 -11.800 1.00 74.50 381 TYR A O 1
ATOM 3191 N N . ASP A 1 382 ? 5.002 27.495 -9.575 1.00 69.31 382 ASP A N 1
ATOM 3192 C CA . ASP A 1 382 ? 6.319 26.919 -9.284 1.00 69.31 382 ASP A CA 1
ATOM 3193 C C . ASP A 1 382 ? 6.372 25.441 -9.715 1.00 69.31 382 ASP A C 1
ATOM 3195 O O . ASP A 1 382 ? 5.415 24.679 -9.558 1.00 69.31 382 ASP A O 1
ATOM 3199 N N . MET A 1 383 ? 7.520 25.001 -10.231 1.00 62.81 383 MET A N 1
ATOM 3200 C CA . MET A 1 383 ? 7.756 23.629 -10.686 1.00 62.81 383 MET A CA 1
ATOM 3201 C C . MET A 1 383 ? 7.449 22.588 -9.604 1.00 62.81 383 MET A C 1
ATOM 3203 O O . MET A 1 383 ? 6.986 21.495 -9.932 1.00 62.81 383 MET A O 1
ATOM 3207 N N . GLN A 1 384 ? 7.654 22.910 -8.323 1.00 60.31 384 GLN A N 1
ATOM 3208 C CA . GLN A 1 384 ? 7.308 22.005 -7.223 1.00 60.31 384 GLN A CA 1
ATOM 3209 C C . GLN A 1 384 ? 5.790 21.816 -7.054 1.00 60.31 384 GLN A C 1
ATOM 3211 O O . GLN A 1 384 ? 5.340 20.707 -6.758 1.00 60.31 384 GLN A O 1
ATOM 3216 N N . GLU A 1 385 ? 4.988 22.855 -7.296 1.00 58.06 385 GLU A N 1
ATOM 3217 C CA . GLU A 1 385 ? 3.518 22.783 -7.279 1.00 58.06 385 GLU A CA 1
ATOM 3218 C C . GLU A 1 385 ? 2.961 22.119 -8.545 1.00 58.06 385 GLU A C 1
ATOM 3220 O O . GLU A 1 385 ? 1.939 21.426 -8.512 1.00 58.06 385 GLU A O 1
ATOM 3225 N N . ILE A 1 386 ? 3.666 22.284 -9.666 1.00 56.75 386 ILE A N 1
ATOM 3226 C CA . ILE A 1 386 ? 3.332 21.658 -10.943 1.00 56.75 386 ILE A CA 1
ATOM 3227 C C . ILE A 1 386 ? 3.580 20.141 -10.899 1.00 56.75 386 ILE A C 1
ATOM 3229 O O . ILE A 1 386 ? 2.784 19.387 -11.449 1.00 56.75 386 ILE A O 1
ATOM 3233 N N . VAL A 1 387 ? 4.636 19.648 -10.241 1.00 54.97 387 VAL A N 1
ATOM 3234 C CA . VAL A 1 387 ? 4.932 18.198 -10.178 1.00 54.97 387 VAL A CA 1
ATOM 3235 C C . VAL A 1 387 ? 3.898 17.429 -9.339 1.00 54.97 387 VAL A C 1
ATOM 3237 O O . VAL A 1 387 ? 3.567 16.294 -9.679 1.00 54.97 387 VAL A O 1
ATOM 3240 N N . LYS A 1 388 ? 3.294 18.060 -8.323 1.00 56.41 388 LYS A N 1
ATOM 3241 C CA . LYS A 1 388 ? 2.234 17.479 -7.468 1.00 56.41 388 LYS A CA 1
ATOM 3242 C C . LYS A 1 388 ? 0.832 17.466 -8.117 1.00 56.41 388 LYS A C 1
ATOM 3244 O O . LYS A 1 388 ? -0.172 17.420 -7.418 1.00 56.41 388 LYS A O 1
ATOM 3249 N N . SER A 1 389 ? 0.735 17.544 -9.444 1.00 54.69 389 SER A N 1
ATOM 3250 C CA . SER A 1 389 ? -0.511 17.831 -10.176 1.00 54.69 389 SER A CA 1
ATOM 3251 C C . SER A 1 389 ? -1.382 16.633 -10.548 1.00 54.69 389 SER A C 1
ATOM 3253 O O . SER A 1 389 ? -2.335 16.820 -11.291 1.00 54.69 389 SER A O 1
ATOM 3255 N N . PHE A 1 390 ? -1.125 15.418 -10.059 1.00 65.56 390 PHE A N 1
ATOM 3256 C CA . PHE A 1 390 ? -2.116 14.362 -10.272 1.00 65.56 390 PHE A CA 1
ATOM 3257 C C . PHE A 1 390 ? -3.441 14.764 -9.622 1.00 65.56 390 PHE A C 1
ATOM 3259 O O . PHE A 1 390 ? -3.479 15.028 -8.423 1.00 65.56 390 PHE A O 1
ATOM 3266 N N . GLU A 1 391 ? -4.521 14.773 -10.412 1.00 66.56 391 GLU A N 1
ATOM 3267 C CA . GLU A 1 391 ? -5.885 15.039 -9.933 1.00 66.56 391 GLU A CA 1
ATOM 3268 C C . GLU A 1 391 ? -6.218 14.130 -8.734 1.00 66.56 391 GLU A C 1
ATOM 3270 O O . GLU A 1 391 ? -6.934 14.525 -7.812 1.00 66.56 391 GLU A O 1
ATOM 3275 N N . LYS A 1 392 ? -5.682 12.899 -8.754 1.00 72.56 392 LYS A N 1
ATOM 3276 C CA . LYS A 1 392 ? -5.923 11.841 -7.772 1.00 72.56 392 LYS A CA 1
ATOM 3277 C C . LYS A 1 392 ? -4.649 11.063 -7.456 1.00 72.56 392 LYS A C 1
ATOM 3279 O O . LYS A 1 392 ? -3.955 10.600 -8.363 1.00 72.56 392 LYS A O 1
ATOM 3284 N N . GLU A 1 393 ? -4.399 10.827 -6.171 1.00 76.06 393 GLU A N 1
ATOM 3285 C CA . GLU A 1 393 ? -3.273 10.010 -5.696 1.00 76.06 393 GLU A CA 1
ATOM 3286 C C . GLU A 1 393 ? -3.353 8.570 -6.235 1.00 76.06 393 GLU A C 1
ATOM 3288 O O . GLU A 1 393 ? -2.336 7.986 -6.607 1.00 76.06 393 GLU A O 1
ATOM 3293 N N . SER A 1 394 ? -4.556 8.001 -6.380 1.00 79.00 394 SER A N 1
ATOM 3294 C CA . SER A 1 394 ? -4.701 6.656 -6.953 1.00 79.00 394 SER A CA 1
ATOM 3295 C C . SER A 1 394 ? -4.291 6.569 -8.429 1.00 79.00 394 SER A C 1
ATOM 3297 O O . SER A 1 394 ? -3.781 5.538 -8.869 1.00 79.00 394 SER A O 1
ATOM 3299 N N . GLU A 1 395 ? -4.466 7.643 -9.208 1.00 84.88 395 GLU A N 1
ATOM 3300 C CA . GLU A 1 395 ? -4.053 7.685 -10.615 1.00 84.88 395 GLU A CA 1
ATOM 3301 C C . GLU A 1 395 ? -2.527 7.695 -10.729 1.00 84.88 395 GLU A C 1
ATOM 3303 O O . GLU A 1 395 ? -1.963 6.969 -11.556 1.00 84.88 395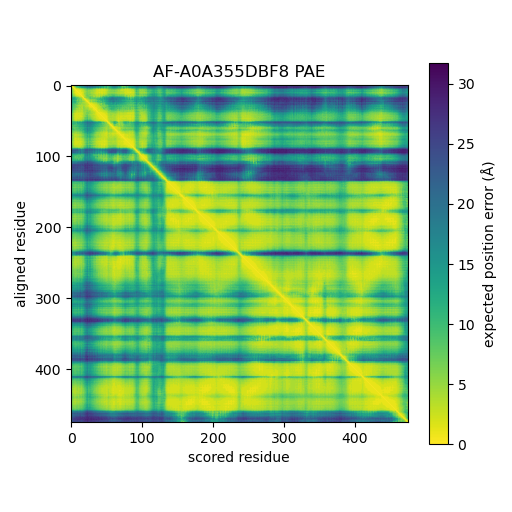 GLU A O 1
ATOM 3308 N N . TYR A 1 396 ? -1.864 8.451 -9.848 1.00 82.81 396 TYR A N 1
ATOM 3309 C CA . TYR A 1 396 ? -0.415 8.402 -9.689 1.00 82.81 396 TYR A CA 1
ATOM 3310 C C . TYR A 1 396 ? 0.044 6.986 -9.327 1.00 82.81 396 TYR A C 1
ATOM 3312 O O . TYR A 1 396 ? 0.874 6.412 -10.032 1.00 82.81 396 TYR A O 1
ATOM 3320 N N . GLN A 1 397 ? -0.529 6.386 -8.279 1.00 84.44 397 GLN A N 1
ATOM 3321 C CA . GLN A 1 397 ? -0.179 5.035 -7.825 1.00 84.44 397 GLN A CA 1
ATOM 3322 C C . GLN A 1 397 ? -0.398 3.971 -8.910 1.00 84.44 397 GLN A C 1
ATOM 3324 O O . GLN A 1 397 ? 0.438 3.081 -9.071 1.00 84.44 397 GLN A O 1
ATOM 3329 N N . PHE A 1 398 ? -1.471 4.076 -9.695 1.00 88.94 398 PHE A N 1
ATOM 3330 C CA . PHE A 1 398 ? -1.750 3.152 -10.791 1.00 88.94 398 PHE A CA 1
ATOM 3331 C C . PHE A 1 398 ? -0.707 3.255 -11.900 1.00 88.94 398 PHE A C 1
ATOM 3333 O O . PHE A 1 398 ? -0.116 2.243 -12.281 1.00 88.94 398 PHE A O 1
ATOM 3340 N N . LEU A 1 399 ? -0.438 4.469 -12.396 1.00 88.44 399 LEU A N 1
ATOM 3341 C CA . LEU A 1 399 ? 0.572 4.680 -13.435 1.00 88.44 399 LEU A CA 1
ATOM 3342 C C . LEU A 1 399 ? 1.942 4.187 -12.961 1.00 88.44 399 LEU A C 1
ATOM 3344 O O . LEU A 1 399 ? 2.641 3.462 -13.666 1.00 88.44 399 LEU A O 1
ATOM 3348 N N . ARG A 1 400 ? 2.288 4.528 -11.726 1.00 86.38 400 ARG A N 1
ATOM 3349 C CA . ARG A 1 400 ? 3.520 4.138 -11.058 1.00 86.38 400 ARG A CA 1
ATOM 3350 C C . ARG A 1 400 ? 3.711 2.620 -10.993 1.00 86.38 400 ARG A C 1
ATOM 3352 O O . ARG A 1 400 ? 4.774 2.121 -11.366 1.00 86.38 400 ARG A O 1
ATOM 3359 N N . GLU A 1 401 ? 2.700 1.871 -10.556 1.00 90.00 401 GLU A N 1
ATOM 3360 C CA . GLU A 1 401 ? 2.795 0.409 -10.492 1.00 90.00 401 GLU A CA 1
ATOM 3361 C C . GLU A 1 401 ? 2.788 -0.249 -11.876 1.00 90.00 401 GLU A C 1
ATOM 3363 O O . GLU A 1 401 ? 3.481 -1.253 -12.054 1.00 90.00 401 GLU A O 1
ATOM 3368 N N . LYS A 1 402 ? 2.122 0.342 -12.882 1.00 91.12 402 LYS A N 1
ATOM 3369 C CA . LYS A 1 402 ? 2.265 -0.096 -14.283 1.00 91.12 402 LYS A CA 1
ATOM 3370 C C . LYS A 1 402 ? 3.705 0.001 -14.760 1.00 91.12 402 LYS A C 1
ATOM 3372 O O . LYS A 1 402 ? 4.269 -0.985 -15.224 1.00 91.12 402 LYS A O 1
ATOM 3377 N N . ILE A 1 403 ? 4.326 1.168 -14.588 1.00 90.06 403 ILE A N 1
ATOM 3378 C CA . ILE A 1 403 ? 5.731 1.381 -14.952 1.00 90.06 403 ILE A CA 1
ATOM 3379 C C . ILE A 1 403 ? 6.640 0.394 -14.210 1.00 90.06 403 ILE A C 1
ATOM 3381 O O . ILE A 1 403 ? 7.508 -0.233 -14.819 1.00 90.06 403 ILE A O 1
ATOM 3385 N N . SER A 1 404 ? 6.418 0.209 -12.906 1.00 87.94 404 SER A N 1
ATOM 3386 C CA . SER A 1 404 ? 7.156 -0.759 -12.089 1.00 87.94 404 SER A CA 1
ATOM 3387 C C . SER A 1 404 ? 7.082 -2.173 -12.674 1.00 87.94 404 SER A C 1
ATOM 3389 O O . SER A 1 404 ? 8.125 -2.787 -12.909 1.00 87.94 404 SER A O 1
ATOM 3391 N N . ARG A 1 405 ? 5.875 -2.656 -13.000 1.00 90.19 405 ARG A N 1
ATOM 3392 C CA . ARG A 1 405 ? 5.635 -3.953 -13.653 1.00 90.19 405 ARG A CA 1
ATOM 3393 C C . ARG A 1 405 ? 6.354 -4.074 -15.001 1.00 90.19 405 ARG A C 1
ATOM 3395 O O . ARG A 1 405 ? 6.984 -5.098 -15.264 1.00 90.19 405 ARG A O 1
ATOM 3402 N N . GLY A 1 406 ? 6.329 -3.021 -15.817 1.00 90.56 406 GLY A N 1
ATOM 3403 C CA . GLY A 1 406 ? 7.049 -2.978 -17.091 1.00 90.56 406 GLY A CA 1
ATOM 3404 C C . GLY A 1 406 ? 8.559 -3.161 -16.913 1.00 90.56 406 GLY A C 1
ATOM 3405 O O . GLY A 1 406 ? 9.182 -3.940 -17.630 1.00 90.56 406 GLY A O 1
ATOM 3406 N N . TYR A 1 407 ? 9.152 -2.542 -15.891 1.00 88.88 407 TYR A N 1
ATOM 3407 C CA . TYR A 1 407 ? 10.554 -2.798 -15.557 1.00 88.88 407 TYR A CA 1
ATOM 3408 C C . TYR A 1 407 ? 10.801 -4.238 -15.097 1.00 88.88 407 TYR A C 1
ATOM 3410 O O . TYR A 1 407 ? 11.796 -4.822 -15.513 1.00 88.88 407 TYR A O 1
ATOM 3418 N N . PHE A 1 408 ? 9.915 -4.829 -14.283 1.00 88.31 408 PHE A N 1
ATOM 3419 C CA . PHE A 1 408 ? 10.042 -6.241 -13.896 1.00 88.31 408 PHE A CA 1
ATOM 3420 C C . PHE A 1 408 ? 10.113 -7.155 -15.112 1.00 88.31 408 PHE A C 1
ATOM 3422 O O . PHE A 1 408 ? 10.951 -8.048 -15.129 1.00 88.31 408 PHE A O 1
ATOM 3429 N N . ARG A 1 409 ? 9.292 -6.900 -16.133 1.00 88.88 409 ARG A N 1
ATOM 3430 C CA . ARG A 1 409 ? 9.323 -7.644 -17.396 1.00 88.88 409 ARG A CA 1
ATOM 3431 C C . ARG A 1 409 ? 10.663 -7.507 -18.128 1.00 88.88 409 ARG A C 1
ATOM 3433 O O . ARG A 1 409 ? 11.133 -8.470 -18.728 1.00 88.88 409 ARG A O 1
ATOM 3440 N N . GLU A 1 410 ? 11.256 -6.315 -18.138 1.00 87.06 410 GLU A N 1
ATOM 3441 C CA . GLU A 1 410 ? 12.490 -6.071 -18.894 1.00 87.06 410 GLU A CA 1
ATOM 3442 C C . GLU A 1 410 ? 13.761 -6.521 -18.151 1.00 87.06 410 GLU A C 1
ATOM 3444 O O . GLU A 1 410 ? 14.707 -6.984 -18.791 1.00 87.06 410 GLU A O 1
ATOM 3449 N N . THR A 1 411 ? 13.815 -6.390 -16.819 1.00 79.81 411 THR A N 1
ATOM 3450 C CA . THR A 1 411 ? 15.040 -6.630 -16.026 1.00 79.81 411 THR A CA 1
ATOM 3451 C C . THR A 1 411 ? 15.026 -7.907 -15.209 1.00 79.81 411 THR A C 1
ATOM 3453 O O . THR A 1 411 ? 16.078 -8.355 -14.755 1.00 79.81 411 THR A O 1
ATOM 3456 N N . CYS A 1 412 ? 13.848 -8.448 -14.928 1.00 72.88 412 CYS A N 1
ATOM 3457 C CA . CYS A 1 412 ? 13.662 -9.508 -13.952 1.00 72.88 412 CYS A CA 1
ATOM 3458 C C . CYS A 1 412 ? 12.697 -10.567 -14.482 1.00 72.88 412 CYS A C 1
ATOM 3460 O O . CYS A 1 412 ? 12.228 -10.531 -15.615 1.00 72.88 412 CYS A O 1
ATOM 3462 N N . ASP A 1 413 ? 12.421 -11.551 -13.637 1.00 81.75 413 ASP A N 1
ATOM 3463 C CA . ASP A 1 413 ? 11.305 -12.447 -13.860 1.00 81.75 413 ASP A CA 1
ATOM 3464 C C . ASP A 1 413 ? 10.015 -11.763 -13.391 1.00 81.75 413 ASP A C 1
ATOM 3466 O O . ASP A 1 413 ? 9.902 -11.388 -12.220 1.00 81.75 413 ASP A O 1
ATOM 3470 N N . ILE A 1 414 ? 9.038 -11.610 -14.290 1.00 87.06 414 ILE A N 1
ATOM 3471 C CA . ILE A 1 414 ? 7.742 -10.986 -13.985 1.00 87.06 414 ILE A CA 1
ATOM 3472 C C . ILE A 1 414 ? 6.995 -11.697 -12.845 1.00 87.06 414 ILE A C 1
ATOM 3474 O O . ILE A 1 414 ? 6.181 -11.078 -12.168 1.00 87.06 414 ILE A O 1
ATOM 3478 N N . ARG A 1 415 ? 7.300 -12.969 -12.550 1.00 88.50 415 ARG A N 1
ATOM 3479 C CA . ARG A 1 415 ? 6.734 -13.677 -11.389 1.00 88.50 415 ARG A CA 1
ATOM 3480 C C . ARG A 1 415 ? 7.107 -13.001 -10.068 1.00 88.50 415 ARG A C 1
ATOM 3482 O O . ARG A 1 415 ? 6.292 -12.988 -9.153 1.00 88.50 415 ARG A O 1
ATOM 3489 N N . LEU A 1 416 ? 8.282 -12.367 -9.983 1.00 89.19 416 LEU A N 1
ATOM 3490 C CA . LEU A 1 416 ? 8.691 -11.613 -8.791 1.00 89.19 416 LEU A CA 1
ATOM 3491 C C . LEU A 1 416 ? 7.813 -10.381 -8.541 1.00 89.19 416 LEU A C 1
ATOM 3493 O O . LEU A 1 416 ? 7.689 -9.963 -7.394 1.00 89.19 416 LEU A O 1
ATOM 3497 N N . TYR A 1 417 ? 7.185 -9.813 -9.577 1.00 90.81 417 TYR A N 1
ATOM 3498 C CA . TYR A 1 417 ? 6.226 -8.720 -9.404 1.00 90.81 417 TYR A CA 1
ATOM 3499 C C . TYR A 1 417 ? 4.991 -9.193 -8.625 1.00 90.81 417 TYR A C 1
ATOM 3501 O O . TYR A 1 417 ? 4.600 -8.563 -7.646 1.00 90.81 417 TYR A O 1
ATOM 3509 N N . SER A 1 418 ? 4.426 -10.343 -8.999 1.00 91.31 418 SER A N 1
ATOM 3510 C CA . SER A 1 418 ? 3.289 -10.934 -8.283 1.00 91.31 418 SER A CA 1
ATOM 3511 C C . SER A 1 418 ? 3.662 -11.333 -6.851 1.00 91.31 418 SER A C 1
ATOM 3513 O O . SER A 1 418 ? 2.897 -11.102 -5.920 1.00 91.31 418 SER A O 1
ATOM 3515 N N . GLU A 1 419 ? 4.861 -11.881 -6.640 1.00 92.50 419 GLU A N 1
ATOM 3516 C CA . GLU A 1 419 ? 5.335 -12.210 -5.291 1.00 92.50 419 GLU A CA 1
ATOM 3517 C C . GLU A 1 419 ? 5.550 -10.965 -4.415 1.00 92.50 419 GLU A C 1
ATOM 3519 O O . GLU A 1 419 ? 5.126 -10.945 -3.259 1.00 92.50 419 GLU A O 1
ATOM 3524 N N . LYS A 1 420 ? 6.119 -9.885 -4.968 1.00 92.50 420 LYS A N 1
ATOM 3525 C CA . LYS A 1 420 ? 6.206 -8.580 -4.291 1.00 92.50 420 LYS A CA 1
ATOM 3526 C C . LYS A 1 420 ? 4.820 -8.115 -3.825 1.00 92.50 420 LYS A C 1
ATOM 3528 O O . LYS A 1 420 ? 4.668 -7.701 -2.675 1.00 92.50 420 LYS A O 1
ATOM 3533 N N . ASN A 1 421 ? 3.815 -8.192 -4.695 1.00 93.75 421 ASN A N 1
ATOM 3534 C CA . ASN A 1 421 ? 2.454 -7.759 -4.381 1.00 93.75 421 ASN A CA 1
ATOM 3535 C C . ASN A 1 421 ? 1.829 -8.594 -3.2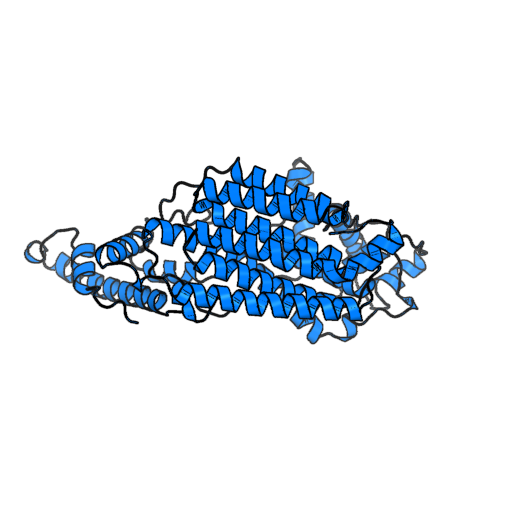50 1.00 93.75 421 ASN A C 1
ATOM 3537 O O . ASN A 1 421 ? 1.205 -8.032 -2.347 1.00 93.75 421 ASN A O 1
ATOM 3541 N N . LYS A 1 422 ? 2.046 -9.918 -3.240 1.00 93.88 422 LYS A N 1
ATOM 3542 C CA . LYS A 1 422 ? 1.597 -10.811 -2.154 1.00 93.88 422 LYS A CA 1
ATOM 3543 C C . LYS A 1 422 ? 2.249 -10.486 -0.813 1.00 93.88 422 LYS A C 1
ATOM 3545 O O . LYS A 1 422 ? 1.553 -10.446 0.205 1.00 93.88 422 LYS A O 1
ATOM 3550 N N . LEU A 1 423 ? 3.559 -10.229 -0.802 1.00 95.69 423 LEU A N 1
ATOM 3551 C CA . LEU A 1 423 ? 4.272 -9.820 0.411 1.00 95.69 423 LEU A CA 1
ATOM 3552 C C . LEU A 1 423 ? 3.734 -8.492 0.947 1.00 95.69 423 LEU A C 1
ATOM 3554 O O . LEU A 1 423 ? 3.461 -8.373 2.140 1.00 95.69 423 LEU A O 1
ATOM 3558 N N . GLN A 1 424 ? 3.515 -7.518 0.062 1.00 95.62 424 GLN A N 1
ATOM 3559 C CA . GLN A 1 424 ? 2.938 -6.227 0.425 1.00 95.62 424 GLN A CA 1
ATOM 3560 C C . GLN A 1 424 ? 1.522 -6.371 1.004 1.00 95.62 424 GLN A C 1
ATOM 3562 O O . GLN A 1 424 ? 1.233 -5.787 2.047 1.00 95.62 424 GLN A O 1
ATOM 3567 N N . LYS A 1 425 ? 0.664 -7.198 0.391 1.00 95.31 425 LYS A N 1
ATOM 3568 C CA . LYS A 1 425 ? -0.665 -7.513 0.933 1.00 95.31 425 LYS A CA 1
ATOM 3569 C C . LYS A 1 425 ? -0.574 -8.145 2.324 1.00 95.31 425 LYS A C 1
ATOM 3571 O O . LYS A 1 425 ? -1.260 -7.700 3.240 1.00 95.31 425 LYS A O 1
ATOM 3576 N N . SER A 1 426 ? 0.281 -9.153 2.486 1.00 95.94 426 SER A N 1
ATOM 3577 C CA . SER A 1 426 ? 0.449 -9.872 3.757 1.00 95.94 426 SER A CA 1
ATOM 3578 C C . SER A 1 426 ? 0.943 -8.948 4.872 1.00 95.94 426 SER A C 1
ATOM 3580 O O . SER A 1 426 ? 0.427 -8.999 5.986 1.00 95.94 426 SER A O 1
ATOM 3582 N N . LEU A 1 427 ? 1.885 -8.053 4.560 1.00 97.50 427 LEU A N 1
ATOM 3583 C CA . LEU A 1 427 ? 2.358 -7.027 5.487 1.00 97.50 427 LEU A CA 1
ATOM 3584 C C . LEU A 1 427 ? 1.223 -6.088 5.908 1.00 97.50 427 LEU A C 1
ATOM 3586 O O . LEU A 1 427 ? 1.025 -5.869 7.099 1.00 97.50 427 LEU A O 1
ATOM 3590 N N . TYR A 1 428 ? 0.451 -5.556 4.958 1.00 96.25 428 TYR A N 1
ATOM 3591 C CA . TYR A 1 428 ? -0.677 -4.675 5.275 1.00 96.25 428 TYR A CA 1
ATOM 3592 C C . TYR A 1 428 ? -1.730 -5.361 6.138 1.00 96.25 428 TYR A C 1
ATOM 3594 O O . TYR A 1 428 ? -2.249 -4.750 7.067 1.00 96.25 428 TYR A O 1
ATOM 3602 N N . GLU A 1 429 ? -2.014 -6.638 5.890 1.00 94.69 429 GLU A N 1
ATOM 3603 C CA . GLU A 1 429 ? -2.937 -7.391 6.732 1.00 94.69 429 GLU A CA 1
ATOM 3604 C C . GLU A 1 429 ? -2.420 -7.586 8.163 1.00 94.69 429 GLU A C 1
ATOM 3606 O O . GLU A 1 429 ? -3.217 -7.508 9.101 1.00 94.69 429 GLU A O 1
ATOM 3611 N N . VAL A 1 430 ? -1.113 -7.810 8.349 1.00 96.25 430 VAL A N 1
ATOM 3612 C CA . VAL A 1 430 ? -0.474 -7.848 9.676 1.00 96.25 430 VAL A CA 1
ATOM 3613 C C . VAL A 1 430 ? -0.604 -6.494 10.370 1.00 96.25 430 VAL A C 1
ATOM 3615 O O . VAL A 1 430 ? -1.138 -6.429 11.472 1.00 96.25 430 VAL A O 1
ATOM 3618 N N . LEU A 1 431 ? -0.183 -5.412 9.713 1.00 96.31 431 LEU A N 1
ATOM 3619 C CA . LEU A 1 431 ? -0.190 -4.062 10.282 1.00 96.31 431 LEU A CA 1
ATOM 3620 C C . LEU A 1 431 ? -1.599 -3.603 10.680 1.00 96.31 431 LEU A C 1
ATOM 3622 O O . LEU A 1 431 ? -1.802 -3.064 11.766 1.00 96.31 431 LEU A O 1
ATOM 3626 N N . LEU A 1 432 ? -2.596 -3.877 9.838 1.00 94.06 432 LEU A N 1
ATOM 3627 C CA . LEU A 1 432 ? -3.994 -3.591 10.155 1.00 94.06 432 LEU A CA 1
ATOM 3628 C C . LEU A 1 432 ? -4.515 -4.480 11.293 1.00 94.06 432 LEU A C 1
ATOM 3630 O O . LEU A 1 432 ? -5.285 -4.005 12.120 1.00 94.06 432 LEU A O 1
ATOM 3634 N N . SER A 1 433 ? -4.064 -5.735 11.395 1.00 92.88 433 SER A N 1
ATOM 3635 C CA . SER A 1 433 ? -4.414 -6.609 12.529 1.00 92.88 433 SER A CA 1
ATOM 3636 C C . SER A 1 433 ? -3.823 -6.112 13.854 1.00 92.88 433 SER A C 1
ATOM 3638 O O . SER A 1 433 ? -4.464 -6.266 14.892 1.00 92.88 433 SER A O 1
ATOM 3640 N N . ILE A 1 434 ? -2.642 -5.484 13.822 1.00 93.25 434 ILE A N 1
ATOM 3641 C CA . ILE A 1 434 ? -2.027 -4.847 14.995 1.00 93.25 434 ILE A CA 1
ATOM 3642 C C . ILE A 1 434 ? -2.880 -3.662 15.470 1.00 93.25 434 ILE A C 1
ATOM 3644 O O . ILE A 1 434 ? -3.161 -3.564 16.661 1.00 93.25 434 ILE A O 1
ATOM 3648 N N . LEU A 1 435 ? -3.378 -2.808 14.566 1.00 90.88 435 LEU A N 1
ATOM 3649 C CA . LEU A 1 435 ? -4.279 -1.705 14.945 1.00 90.88 435 LEU A CA 1
ATOM 3650 C C . LEU A 1 435 ? -5.573 -2.206 15.606 1.00 90.88 435 LEU A C 1
ATOM 3652 O O . LEU A 1 435 ? -6.071 -1.594 16.547 1.00 90.88 435 LEU A O 1
ATOM 3656 N N . LEU A 1 436 ? -6.079 -3.364 15.177 1.00 89.75 436 LEU A N 1
ATOM 3657 C CA . LEU A 1 436 ? -7.249 -4.013 15.781 1.00 89.75 436 LEU A CA 1
ATOM 3658 C C . LEU A 1 436 ? -6.981 -4.628 17.162 1.00 89.75 436 LEU A C 1
ATOM 3660 O O . LEU A 1 436 ? -7.889 -5.201 17.775 1.00 89.75 436 LEU A O 1
ATOM 3664 N N . THR A 1 437 ? -5.760 -4.508 17.685 1.00 87.88 437 THR A N 1
ATOM 3665 C CA . THR A 1 437 ? -5.507 -4.777 19.101 1.00 87.88 437 THR A CA 1
ATOM 3666 C C . THR A 1 437 ? -6.129 -3.721 19.993 1.00 87.88 437 THR A C 1
ATOM 3668 O O . THR A 1 437 ? -6.366 -4.018 21.153 1.00 87.88 437 THR A O 1
ATOM 3671 N N . TYR A 1 438 ? -6.432 -2.527 19.472 1.00 85.88 438 TYR A N 1
ATOM 3672 C CA . TYR A 1 438 ? -6.942 -1.395 20.243 1.00 85.88 438 TYR A CA 1
ATOM 3673 C C . TYR A 1 438 ? -6.053 -0.978 21.418 1.00 85.88 438 TYR A C 1
ATOM 3675 O O . TYR A 1 438 ? -6.455 -0.135 22.196 1.00 85.88 438 TYR A O 1
ATOM 3683 N N . ASN A 1 439 ? -4.828 -1.491 21.539 1.00 86.31 439 ASN A N 1
ATOM 3684 C CA . ASN A 1 439 ? -3.899 -1.149 22.609 1.00 86.31 439 ASN A CA 1
ATOM 3685 C C . ASN A 1 439 ? -2.683 -0.460 21.997 1.00 86.31 439 ASN A C 1
ATOM 3687 O O . ASN A 1 439 ? -1.930 -1.102 21.273 1.00 86.31 439 ASN A O 1
ATOM 3691 N N . TYR A 1 440 ? -2.470 0.822 22.289 1.00 86.94 440 TYR A N 1
ATOM 3692 C CA . TYR A 1 440 ? -1.359 1.580 21.710 1.00 86.94 440 TYR A CA 1
ATOM 3693 C C . TYR A 1 440 ? 0.005 1.014 22.084 1.00 86.94 440 TYR A C 1
ATOM 3695 O O . TYR A 1 440 ? 0.781 0.674 21.199 1.00 86.94 440 TYR A O 1
ATOM 3703 N N . ALA A 1 441 ? 0.281 0.846 23.379 1.00 88.88 441 ALA A N 1
ATOM 3704 C CA . ALA A 1 441 ? 1.563 0.318 23.833 1.00 88.88 441 ALA A CA 1
ATOM 3705 C C . ALA A 1 441 ? 1.796 -1.103 23.300 1.00 88.88 441 ALA A C 1
ATOM 3707 O O . ALA A 1 441 ? 2.854 -1.379 22.746 1.00 88.88 441 ALA A O 1
ATOM 3708 N N . GLY A 1 442 ? 0.769 -1.957 23.366 1.00 90.31 442 GLY A N 1
ATOM 3709 C CA . GLY A 1 442 ? 0.826 -3.306 22.800 1.00 90.31 442 GLY A CA 1
ATOM 3710 C C . GLY A 1 442 ? 1.001 -3.309 21.278 1.00 90.31 442 GLY A C 1
ATOM 3711 O O . GLY A 1 442 ? 1.718 -4.148 20.746 1.00 90.31 442 GLY A O 1
ATOM 3712 N N . SER A 1 443 ? 0.411 -2.347 20.566 1.00 92.06 443 SER A N 1
ATOM 3713 C CA . SER A 1 443 ? 0.606 -2.190 19.122 1.00 92.06 443 SER A CA 1
ATOM 3714 C C . SER A 1 443 ? 2.051 -1.838 18.800 1.00 92.06 443 SER A C 1
ATOM 3716 O O . SER A 1 443 ? 2.622 -2.416 17.882 1.00 92.06 443 SER A O 1
ATOM 3718 N N . ILE A 1 444 ? 2.658 -0.924 19.561 1.00 94.56 444 ILE A N 1
ATOM 3719 C CA . ILE A 1 444 ? 4.068 -0.572 19.390 1.00 94.56 444 ILE A CA 1
ATOM 3720 C C . ILE A 1 444 ? 4.978 -1.769 19.698 1.00 94.56 444 ILE A C 1
ATOM 3722 O O . ILE A 1 444 ? 5.886 -2.036 18.915 1.00 94.56 444 ILE A O 1
ATOM 3726 N N . ASP A 1 445 ? 4.698 -2.532 20.759 1.00 94.94 445 ASP A N 1
ATOM 3727 C CA . ASP A 1 445 ? 5.460 -3.742 21.110 1.00 94.94 445 ASP A CA 1
ATOM 3728 C C . ASP A 1 445 ? 5.409 -4.790 19.988 1.00 94.94 445 ASP A C 1
ATOM 3730 O O . ASP A 1 445 ? 6.430 -5.363 19.606 1.00 94.94 445 ASP A O 1
ATOM 3734 N N . LEU A 1 446 ? 4.233 -4.988 19.386 1.00 95.94 446 LEU A N 1
ATOM 3735 C CA . LEU A 1 446 ? 4.077 -5.863 18.224 1.00 95.94 446 LEU A CA 1
ATOM 3736 C C . LEU A 1 446 ? 4.846 -5.328 17.004 1.00 95.94 446 LEU A C 1
ATOM 3738 O O . LEU A 1 446 ? 5.514 -6.084 16.303 1.00 95.94 446 LEU A O 1
ATOM 3742 N N . LEU A 1 447 ? 4.832 -4.017 16.755 1.00 97.44 447 LEU A N 1
ATOM 3743 C CA . LEU A 1 447 ? 5.631 -3.427 15.677 1.00 97.44 447 LEU A CA 1
ATOM 3744 C C . LEU A 1 447 ? 7.141 -3.604 15.910 1.00 97.44 447 LEU A C 1
ATOM 3746 O O . LEU A 1 447 ? 7.864 -3.913 14.963 1.00 97.44 447 LEU A O 1
ATOM 3750 N N . GLN A 1 448 ? 7.623 -3.456 17.146 1.00 97.19 448 GLN A N 1
ATOM 3751 C CA . GLN A 1 448 ? 9.022 -3.713 17.501 1.00 97.19 448 GLN A CA 1
ATOM 3752 C C . GLN A 1 448 ? 9.388 -5.184 17.299 1.00 97.19 448 GLN A C 1
ATOM 3754 O O . GLN A 1 448 ? 10.437 -5.480 16.728 1.00 97.19 448 GLN A O 1
ATOM 3759 N N . GLN A 1 449 ? 8.525 -6.108 17.728 1.00 97.50 449 GLN A N 1
ATOM 3760 C CA . GLN A 1 449 ? 8.728 -7.538 17.516 1.00 97.50 449 GLN A CA 1
ATOM 3761 C C . GLN A 1 449 ? 8.808 -7.864 16.020 1.00 97.50 449 GLN A C 1
ATOM 3763 O O . GLN A 1 449 ? 9.745 -8.534 15.588 1.00 97.50 449 GLN A O 1
ATOM 3768 N N . LEU A 1 450 ? 7.885 -7.321 15.220 1.00 97.88 450 LEU A N 1
ATOM 3769 C CA . LEU A 1 450 ? 7.897 -7.468 13.769 1.00 97.88 450 LEU A CA 1
ATOM 3770 C C . LEU A 1 450 ? 9.226 -6.975 13.171 1.00 97.88 450 LEU A C 1
ATOM 3772 O O . LEU A 1 450 ? 9.816 -7.671 12.350 1.00 97.88 450 LEU A O 1
ATOM 3776 N N . VAL A 1 451 ? 9.728 -5.807 13.595 1.00 96.81 451 VAL A N 1
ATOM 3777 C CA . VAL A 1 451 ? 11.038 -5.262 13.179 1.00 96.81 451 VAL A CA 1
ATOM 3778 C C . VAL A 1 451 ? 12.190 -6.197 13.551 1.00 96.81 451 VAL A C 1
ATOM 3780 O O . VAL A 1 451 ? 13.005 -6.526 12.688 1.00 96.81 451 VAL A O 1
ATOM 3783 N N . ASN A 1 452 ? 12.242 -6.643 14.805 1.00 95.38 452 ASN A N 1
ATOM 3784 C CA . ASN A 1 452 ? 13.321 -7.482 15.324 1.00 95.38 452 ASN A CA 1
ATOM 3785 C C . ASN A 1 452 ? 13.379 -8.866 14.675 1.00 95.38 452 ASN A C 1
ATOM 3787 O O . ASN A 1 452 ? 14.463 -9.418 14.531 1.00 95.38 452 ASN A O 1
ATOM 3791 N N . GLU A 1 453 ? 12.240 -9.431 14.286 1.00 95.50 453 GLU A N 1
ATOM 3792 C CA . GLU A 1 453 ? 12.175 -10.790 13.745 1.00 95.50 453 GLU A CA 1
ATOM 3793 C C . GLU A 1 453 ? 12.211 -10.815 12.211 1.00 95.50 453 GLU A C 1
ATOM 3795 O O . GLU A 1 453 ? 12.914 -11.633 11.615 1.00 95.50 453 GLU A O 1
ATOM 3800 N N . LEU A 1 454 ? 11.491 -9.909 11.540 1.00 95.88 454 LEU A N 1
ATOM 3801 C CA . LEU A 1 454 ? 11.343 -9.958 10.085 1.00 95.88 454 LEU A CA 1
ATOM 3802 C C . LEU A 1 454 ? 12.551 -9.396 9.336 1.00 95.88 454 LEU A C 1
ATOM 3804 O O . LEU A 1 454 ? 12.873 -9.894 8.255 1.00 95.88 454 LEU A O 1
ATOM 3808 N N . ILE A 1 455 ? 13.230 -8.377 9.878 1.00 93.06 455 ILE A N 1
ATOM 3809 C CA . ILE A 1 455 ? 14.430 -7.840 9.226 1.00 93.06 455 ILE A CA 1
ATOM 3810 C C . ILE A 1 455 ? 15.510 -8.927 9.123 1.00 93.06 455 ILE A C 1
ATOM 3812 O O . ILE A 1 455 ? 15.937 -9.179 7.999 1.00 93.06 455 ILE A O 1
ATOM 3816 N N . PRO A 1 456 ? 15.900 -9.650 10.192 1.00 90.00 456 PRO A N 1
ATOM 3817 C CA . PRO A 1 456 ? 16.860 -10.748 10.071 1.00 90.00 456 PRO A CA 1
ATOM 3818 C C . PRO A 1 456 ? 16.489 -11.787 9.008 1.00 90.00 456 PRO A C 1
ATOM 3820 O O . PRO A 1 456 ? 17.328 -12.124 8.176 1.00 90.00 456 PRO A O 1
ATOM 3823 N N . ILE A 1 457 ? 15.219 -12.206 8.935 1.00 91.31 457 ILE A N 1
ATOM 3824 C CA . ILE A 1 457 ? 14.739 -13.148 7.904 1.00 91.31 457 ILE A CA 1
ATOM 3825 C C . ILE A 1 457 ? 14.980 -12.608 6.484 1.00 91.31 457 ILE A C 1
ATOM 3827 O O . ILE A 1 457 ? 15.286 -13.373 5.568 1.00 91.31 457 ILE A O 1
ATOM 3831 N N . CYS A 1 458 ? 14.856 -11.294 6.285 1.00 89.69 458 CYS A N 1
ATOM 3832 C CA . CYS A 1 458 ? 15.110 -10.655 4.995 1.00 89.69 458 CYS A CA 1
ATOM 3833 C C . CYS A 1 458 ? 16.599 -10.576 4.634 1.00 89.69 458 CYS A C 1
ATOM 3835 O O . CYS A 1 458 ? 16.894 -10.337 3.468 1.00 89.69 458 CYS A O 1
ATOM 3837 N N . PHE A 1 459 ? 17.519 -10.736 5.591 1.00 84.00 459 PHE A N 1
ATOM 3838 C CA . PHE A 1 459 ? 18.962 -10.549 5.390 1.00 84.00 459 PHE A CA 1
ATOM 3839 C C . PHE A 1 459 ? 19.811 -11.818 5.594 1.00 84.00 459 PHE A C 1
ATOM 3841 O O . PHE A 1 459 ? 20.971 -11.833 5.197 1.00 84.00 459 PHE A O 1
ATOM 3848 N N . GLU A 1 460 ? 19.234 -12.893 6.130 1.00 76.12 460 GLU A N 1
ATOM 3849 C CA . GLU A 1 460 ? 19.922 -14.143 6.494 1.00 76.12 460 GLU A CA 1
ATOM 3850 C C . GLU A 1 460 ? 20.740 -14.770 5.349 1.00 76.12 460 GLU A C 1
ATOM 3852 O O . GLU A 1 460 ? 21.877 -15.177 5.547 1.00 76.12 460 GLU A O 1
ATOM 3857 N N . ASP A 1 461 ? 20.210 -14.789 4.122 1.00 70.94 461 ASP A N 1
ATOM 3858 C CA . ASP A 1 461 ? 20.899 -15.392 2.966 1.00 70.94 461 ASP A CA 1
ATOM 3859 C C . ASP A 1 461 ? 21.903 -14.436 2.279 1.00 70.94 461 ASP A C 1
ATOM 3861 O O . ASP A 1 461 ? 22.434 -14.756 1.208 1.00 70.94 461 ASP A O 1
ATOM 3865 N N . PHE A 1 462 ? 22.126 -13.241 2.837 1.00 71.00 462 PHE A N 1
ATOM 3866 C CA . PHE A 1 462 ? 23.027 -12.242 2.263 1.00 71.00 462 PHE A CA 1
ATOM 3867 C C . PHE A 1 462 ? 24.394 -12.184 2.942 1.00 71.00 462 PHE A C 1
ATOM 3869 O O . PHE A 1 462 ? 25.294 -11.585 2.358 1.00 71.00 462 PHE A O 1
ATOM 3876 N N . GLU A 1 463 ? 24.590 -12.802 4.111 1.00 66.50 463 GLU A N 1
ATOM 3877 C CA . GLU A 1 463 ? 25.877 -12.761 4.828 1.00 66.50 463 GLU A CA 1
ATOM 3878 C C . GLU A 1 463 ? 27.039 -13.217 3.939 1.00 66.50 463 GLU A C 1
ATOM 3880 O O . GLU A 1 463 ? 27.980 -12.454 3.731 1.00 66.50 463 GLU A O 1
ATOM 3885 N N . ASP A 1 464 ? 26.902 -14.371 3.279 1.00 63.38 464 ASP A N 1
ATOM 3886 C CA . ASP A 1 464 ? 27.900 -14.892 2.333 1.00 63.38 464 ASP A CA 1
ATOM 3887 C C . ASP A 1 464 ? 28.172 -13.928 1.162 1.00 63.38 464 ASP A C 1
ATOM 3889 O O . ASP A 1 464 ? 29.276 -13.859 0.614 1.00 63.38 464 ASP A O 1
ATOM 3893 N N . VAL A 1 465 ? 27.151 -13.177 0.738 1.00 62.81 465 VAL A N 1
ATOM 3894 C CA . VAL A 1 465 ? 27.242 -12.231 -0.382 1.00 62.81 465 VAL A CA 1
ATOM 3895 C C . VAL A 1 465 ? 27.974 -10.958 0.046 1.00 62.81 465 VAL A C 1
ATOM 3897 O O . VAL A 1 465 ? 28.756 -10.410 -0.727 1.00 62.81 465 VAL A O 1
ATOM 3900 N N . PHE A 1 466 ? 27.783 -10.492 1.279 1.00 64.12 466 PHE A N 1
ATOM 3901 C CA . PHE A 1 466 ? 28.497 -9.324 1.797 1.00 64.12 466 PHE A CA 1
ATOM 3902 C C . PHE A 1 466 ? 29.921 -9.638 2.248 1.00 64.12 466 PHE A C 1
ATOM 3904 O O . PHE A 1 466 ? 30.815 -8.821 2.002 1.00 64.12 466 PHE A O 1
ATOM 3911 N N . GLU A 1 467 ? 30.157 -10.829 2.800 1.00 61.25 467 GLU A N 1
ATOM 3912 C CA . GLU A 1 467 ? 31.506 -11.316 3.083 1.00 61.25 467 GLU A CA 1
ATOM 3913 C C . GLU A 1 467 ? 32.319 -11.449 1.785 1.00 61.25 467 GLU A C 1
ATOM 3915 O O . GLU A 1 467 ? 33.472 -11.026 1.741 1.00 61.25 467 GLU A O 1
ATOM 3920 N N . SER A 1 468 ? 31.712 -11.940 0.697 1.00 56.22 468 SER A N 1
ATOM 3921 C CA . SER A 1 468 ? 32.410 -12.122 -0.586 1.00 56.22 468 SER A CA 1
ATOM 3922 C C . SER A 1 468 ? 32.600 -10.842 -1.407 1.00 56.22 468 SER A C 1
ATOM 3924 O O . SER A 1 468 ? 33.593 -10.738 -2.126 1.00 56.22 468 SER A O 1
ATOM 3926 N N . ILE A 1 469 ? 31.684 -9.868 -1.323 1.00 56.88 469 ILE A N 1
ATOM 3927 C CA . ILE A 1 469 ? 31.777 -8.617 -2.099 1.00 56.88 469 ILE A CA 1
ATOM 3928 C C . ILE A 1 469 ? 32.600 -7.547 -1.369 1.00 56.88 469 ILE A C 1
ATOM 3930 O O . ILE A 1 469 ? 33.373 -6.845 -2.016 1.00 56.88 469 ILE A O 1
ATOM 3934 N N . ASN A 1 470 ? 32.447 -7.408 -0.046 1.00 54.59 470 ASN A N 1
ATOM 3935 C CA . ASN A 1 470 ? 33.029 -6.290 0.709 1.00 54.59 470 ASN A CA 1
ATOM 3936 C C . ASN A 1 470 ? 33.770 -6.702 1.997 1.00 54.59 470 ASN A C 1
ATOM 3938 O O . ASN A 1 470 ? 34.305 -5.828 2.675 1.00 54.59 470 ASN A O 1
ATOM 3942 N N . GLY A 1 471 ? 33.805 -7.989 2.364 1.00 44.44 471 GLY A N 1
ATOM 3943 C CA . GLY A 1 471 ? 34.468 -8.455 3.589 1.00 44.44 471 GLY A CA 1
ATOM 3944 C C . GLY A 1 471 ? 33.766 -8.062 4.897 1.00 44.44 471 GLY A C 1
ATOM 3945 O O . GLY A 1 471 ? 34.396 -8.101 5.951 1.00 44.44 471 GLY A O 1
ATOM 3946 N N . TYR A 1 472 ? 32.485 -7.674 4.850 1.00 44.34 472 TYR A N 1
ATOM 3947 C CA . TYR A 1 472 ? 31.707 -7.272 6.030 1.00 44.34 472 TYR A CA 1
ATOM 3948 C C . TYR A 1 472 ? 30.655 -8.316 6.403 1.00 44.34 472 TYR A C 1
ATOM 3950 O O . TYR A 1 472 ? 29.987 -8.869 5.530 1.00 44.34 472 TYR A O 1
ATOM 3958 N N . ARG A 1 473 ? 30.450 -8.501 7.712 1.00 46.28 473 ARG A N 1
ATOM 3959 C CA . ARG A 1 473 ? 29.298 -9.218 8.275 1.00 46.28 473 ARG A CA 1
ATOM 3960 C C . ARG A 1 473 ? 28.143 -8.257 8.518 1.00 46.28 473 ARG A C 1
ATOM 3962 O O . ARG A 1 473 ? 28.368 -7.126 8.941 1.00 46.28 473 ARG A O 1
ATOM 3969 N N . ILE A 1 474 ? 26.921 -8.708 8.236 1.00 53.28 474 ILE A N 1
ATOM 3970 C CA . ILE A 1 474 ? 25.698 -7.915 8.443 1.00 53.28 474 ILE A CA 1
ATOM 3971 C C . ILE A 1 474 ? 25.277 -7.922 9.925 1.00 53.28 474 ILE A C 1
ATOM 3973 O O . ILE A 1 474 ? 24.670 -6.950 10.385 1.00 53.28 474 ILE A O 1
ATOM 3977 N N . PHE A 1 475 ? 25.609 -8.989 10.664 1.00 51.59 475 PHE A N 1
ATOM 3978 C CA . PHE A 1 475 ? 25.162 -9.233 12.039 1.00 51.59 475 PHE A CA 1
ATOM 3979 C C . PHE A 1 475 ? 26.303 -9.399 13.051 1.00 51.59 475 PHE A C 1
ATOM 3981 O O . PHE A 1 475 ? 27.327 -10.037 12.704 1.00 51.59 475 PHE A O 1
#

Foldseek 3Di:
DQLPPADLLVLLCCVLCVPPDLVPDDPVRNVVSVVLSVLSSVLLVVLSVLQCLCCLLVADDLPDQLNVLQPLSLDDNVLSSVVVCLLPVQPDDPSNRSVVLSVLLRDQAPQPCPPVQVPGRQPVVSLVDPPPPPDDLLVVLVVLLVVLLCCLAPPLLCLVVSLVVLLVVLVVVLVVPPLLCLLSNLVSLLSNVLSLCVDQLQPDPVDDPVRSVVLLVVLLVVLVVLSNVLSVLLVPDSDPDHSSLSVSLSSSLSNLSSVLSLLLLLLVLVVVLCVVCVVLLAAQDPLLADDWPDDDDPVCLCCNLCVPPDDPPVVVLLVLLLVVCVLPCQDSNHRQHNNGSLSSSLLSCLQPVRDGDDVHGSVVQSVVLVVQLVVCVVVPHDPVVSSVPRSDPSSVSNSNLSSVLSVCSRPHPSVSSVSSSSSSSSSSSSSSSLSSSSDSSSSSVSSSVCSVPSSCSSCVVCQVVCCVPPNHGSD

Nearest PDB structures (foldseek):
  6w4s-assembly1_F  TM=1.707E-01  e=2.248E+00  Homo sapiens

Mean predicted aligned error: 9.69 Å

Secondary structure (DSSP, 8-state):
---TT--HHHHHHHHHHTT--GGGS-HHHHHHHHHHHHHHHHHHHHHHHHHTS--GGG---TTS-GGGGS-GGGS-HHHHHHHHHHHH--TTS-S-HHHHHHHHHH---SS---TTSTTTSSSGGGG------TTHHHHHHHHHHHHHHHHHHH-GGGHHHHHHHHHHHHHHHHHH--GGGHHHHHHHHHHHHHHHIIIIIII-TTS-HHHHHHHHHHHHHHHHHHHHHHHHHHHS------HHHHHHHHHHHHHHHHHHHHHHHHHHHHHHHHHH-TTTSSPPPGGG---TT----HHHHHHHHHTT---TTHHHHHHHHHHHHHHTSEETTEE--TT-HHHHHHHHIIIII---EESEEHHHHHHHHHHHHHHHHHTT--HHHHHT--S-HHHHHHHHHHHHHHHHHHHS-THHHHHHHHHHHHHHHHHHHHHTT--HHHHHHHHHHHHHHHHHHHHGGGHHHHHHHHS----